Protein AF-A0A1C5MDR6-F1 (afdb_monomer)

pLDDT: mean 86.8, std 11.23, range [27.64, 96.69]

Secondary structure (DSSP, 8-state):
--HHHHHHHHHHSSHHHHHHHHTTPPP----EEEEETTEEEEE-HHHHHHHHHHHHHTTSS-----HHHHHHHHHH-GGGGGGSSS--HHHHHHHHHT-GGGGGG-SS--HHHHHHHHHT----HHHHTT-----GGGGGS-HHHHHHHHHH-GGGGGGS-GGG--HHHHHHHHHHHHHHT----HHHHHHS-GGG--HHHHHHHHHH-GGGGGGS-GGGGGGGS-S-HHHHHHHTTT-TTHHHHHHHHS-TTT--HHHHHHHHHH-GGGGGG--GGG-SHHHHHHHHHS-TT-B-GGGGGS-GGGS-HHHHHHHHHHSB-SS--TT--GGG--HHHHHHHTTSTT----SS---HHHHHHHHHTT-GGGS-GGG--HHHHHHHHHTT-TTGGGGS-GGG--HHHHHHHHHTT--S-GGGS-GGG--HHHHHHHHHTTSS-SGGGS-GGG--HHHHHHHHHH-TTHHHHSPPPGGG--HHHHHHHHHTSPTTSHHHHHHHHH-S---HHHHHHHHHH-GGGGGSTT--HHHHHHHHHHSTTHHHHS-HHHHHHHHHHHHHHHTT-TTS--------

Radius of gyration: 34.39 Å; Cα contacts (8 Å, |Δi|>4): 695; chains: 1; bounding box: 79×56×98 Å

Nearest PDB structures (foldseek):
  4f7r-assembly2_C  TM=1.450E-01  e=1.411E+00  Giardia duodenalis
  7q2y-assembly1_D  TM=1.235E-01  e=1.258E+00  Saccharomyces cerevisiae S288C
  6r7o-assembly1_A  TM=9.542E-02  e=8.237E-01  Homo sapiens

Mean predicted aligned error: 13.27 Å

Sequence (576 aa):
MNIRMAAVISVYGNEKNELLYLLNKKLEVKTFVYEAVSGILQISEMEARNLLNKAISSGNIFMNSSKHRILQLLEKNGAWIEYIDNPDPEEQMAAVRNSRLALAKIKNPNRSAIILHLLNGDYNSSRLGYMQSDEEEFRKLTEEEICQVIKMKPAAMCGVPEELITQNMVYTFLESMLEQREEFLLGGFSNIPEKFRDYMFRLYFASSEAFNLGYFPEGEREQYIPENICEALRLHQYHPGYAYQLYMHLPEAQKTRENSIECIKAHPNCMSNLPKRLRKDDFYLELAEAGEDKQLSWLSHVDIATMSKNTFQFLALHYDIKSLPDKIPTTYFTEEICEKLIGCQNFVLPKMEFSACFWEKIARKGEAAKIPVNKMTAELVATLLRSRRYRVYTMIDEKWMTDEMWEMVIRERLYRKISELPEKYITAGVIEDAITNKIVSEFCEIPRQYRSEKNAELLMQYSPESFQRNAFPKEYQTKKICDNALSVCEYGSNSWYHVLSNCAYREKKDTLYAVENFSQAIELEDLDKEELDISVEKYPMNILRAPKWYVDQKNELVQQTANRMDGFPEISTCNW

Foldseek 3Di:
DDPVLVQLCVVQLDLLQLLCVLQVHDGPFAWDWDQDPVGIDTAGSVRSVVSVVVCVVVCVGSVDNDPVSLLVSLLVALLSCLSDDQDDQSNLLSNQLNPLVSNVSHPDHDLLSLLSSLLPDDLDCVPCVLDQAADVSLVVDDPVSLLLSCLSPVSSLSHHQAVRDDLVSVVSSLVSCVVVVPQDNSSNLVSHDPVNCDPVVLLSQCLSAVLSLVVDDLVPSVVSQDPDLLVSCVVCLVPLCRLLSSLLSDDPVRLDLVSLLSSCLSPLLSLLVRDPVQLALVSLVVSCVSHPQLEPANQQNHPCVRYDLVSVLVSLQRGQYQEHHPPDDPVSDDLNSCLSCVNHPPDDDPPDDDDLVSLLSCLLCLVLVNQDPVNDDLVSLVSNLVNLAAPSVVSPDCVSCDPVNLVSCLVSVNYQALVVRDPVPNDLVSLLVCLQVVSPLAQVSPPPVNRDLVSLVSNLVRRLCNCLVPNDPQVSADPVSLVSNLVPDDQLDPSSVSSQQSHPDDDPVSLQSCLQRPLCSLPRPPDDQNSQVNNCVNPVSCLSNHDPVNVVVVVVVVVVVVVVPVPDDDDDDDDD

Solvent-accessible surface area (backbone atoms only — not comparable to full-atom values): 33655 Å² total; per-residue (Å²): 132,59,70,70,47,50,52,38,42,74,71,53,68,41,71,69,38,40,47,28,51,72,67,75,45,86,62,93,70,59,64,49,79,44,88,47,101,93,45,81,44,79,41,50,33,70,56,38,48,54,43,44,53,48,37,43,76,70,60,75,41,76,77,72,80,48,71,69,50,53,36,56,51,19,45,76,40,12,70,57,51,62,76,46,84,81,64,49,71,66,49,45,33,29,9,22,66,75,25,63,72,19,52,83,50,44,92,77,72,47,64,70,33,47,50,52,34,56,73,68,50,87,59,55,60,90,78,52,72,81,48,78,42,72,38,74,64,55,78,75,52,54,73,70,57,49,42,51,49,21,57,78,35,48,50,49,42,22,30,49,41,67,91,72,66,46,67,66,47,52,51,44,36,58,52,34,32,61,76,67,66,57,80,82,59,64,44,29,63,68,40,55,55,73,94,64,58,43,70,68,50,48,42,49,49,26,66,75,35,33,66,46,44,73,79,42,58,81,93,57,34,68,85,54,52,67,91,51,58,70,59,50,49,62,76,42,67,85,45,83,58,35,39,36,36,41,54,68,71,48,52,79,85,64,60,37,72,68,53,45,45,56,30,28,73,70,20,33,72,30,46,68,70,56,58,75,94,57,62,36,56,72,49,54,50,51,48,52,68,72,36,89,80,42,56,39,66,37,46,38,49,43,65,55,90,49,48,52,60,67,58,53,44,51,48,52,73,77,37,48,56,56,39,64,37,75,86,72,62,71,87,60,62,49,74,70,47,49,61,63,39,61,81,17,80,76,62,69,85,67,98,68,91,77,57,73,70,52,54,53,53,39,21,50,70,24,43,50,87,78,54,56,77,95,72,66,46,70,69,48,53,54,36,22,61,70,37,58,34,70,46,40,67,79,65,47,64,69,94,73,60,46,74,71,50,50,52,46,37,60,76,64,57,26,62,69,47,76,86,75,50,62,73,96,68,71,42,73,69,52,50,52,53,29,23,70,67,51,46,44,47,46,82,81,74,49,57,77,96,71,64,47,55,69,56,47,52,44,32,47,72,55,31,35,68,26,43,67,77,54,60,66,60,69,93,56,59,45,62,70,51,34,53,51,43,46,71,74,33,61,86,88,37,73,67,23,51,57,36,58,70,65,37,90,50,81,57,71,71,57,54,45,51,38,22,61,75,34,86,68,43,65,71,47,82,90,73,54,70,70,43,49,48,43,23,24,71,69,36,62,70,41,56,69,68,42,62,63,76,59,52,54,52,52,52,53,52,50,53,57,54,55,73,70,52,85,82,66,85,86,76,80,82,74,89,125

Structure (mmCIF, N/CA/C/O backbone):
data_AF-A0A1C5MDR6-F1
#
_entry.id   AF-A0A1C5MDR6-F1
#
loop_
_atom_site.group_PDB
_atom_site.id
_atom_site.type_symbol
_atom_site.label_atom_id
_atom_site.label_alt_id
_atom_site.label_comp_id
_atom_site.label_asym_id
_atom_site.label_entity_id
_atom_site.label_seq_id
_atom_site.pdbx_PDB_ins_code
_atom_site.Cartn_x
_atom_site.Cartn_y
_atom_site.Cartn_z
_atom_site.occupancy
_atom_site.B_iso_or_equiv
_atom_site.auth_seq_id
_atom_site.auth_comp_id
_atom_site.auth_asym_id
_atom_site.auth_atom_id
_atom_site.pdbx_PDB_model_num
ATOM 1 N N . MET A 1 1 ? -4.498 -16.882 -53.992 1.00 59.94 1 MET A N 1
ATOM 2 C CA . MET A 1 1 ? -3.392 -17.541 -53.257 1.00 59.94 1 MET A CA 1
ATOM 3 C C . MET A 1 1 ? -3.699 -19.037 -53.161 1.00 59.94 1 MET A C 1
ATOM 5 O O . MET A 1 1 ? -4.836 -19.355 -52.850 1.00 59.94 1 MET A O 1
ATOM 9 N N . ASN A 1 2 ? -2.775 -19.954 -53.487 1.00 84.44 2 ASN A N 1
ATOM 10 C CA . ASN A 1 2 ? -3.018 -21.408 -53.350 1.00 84.44 2 ASN A CA 1
ATOM 11 C C . ASN A 1 2 ? -3.134 -21.780 -51.854 1.00 84.44 2 ASN A C 1
ATOM 13 O O . ASN A 1 2 ? -2.358 -21.262 -51.054 1.00 84.44 2 ASN A O 1
ATOM 17 N N . ILE A 1 3 ? -4.059 -22.673 -51.481 1.00 87.12 3 ILE A N 1
ATOM 18 C CA . ILE A 1 3 ? -4.309 -23.094 -50.090 1.00 87.12 3 ILE A CA 1
ATOM 19 C C . ILE A 1 3 ? -3.056 -23.625 -49.375 1.00 87.12 3 ILE A C 1
ATOM 21 O O . ILE A 1 3 ? -2.856 -23.338 -48.200 1.00 87.12 3 ILE A O 1
ATOM 25 N N . ARG A 1 4 ? -2.147 -24.302 -50.092 1.00 90.56 4 ARG A N 1
ATOM 26 C CA . ARG A 1 4 ? -0.864 -24.771 -49.532 1.00 90.56 4 ARG A CA 1
ATOM 27 C C . ARG A 1 4 ? 0.085 -23.606 -49.236 1.00 90.56 4 ARG A C 1
ATOM 29 O O . ARG A 1 4 ? 0.787 -23.618 -48.233 1.00 90.56 4 ARG A O 1
ATOM 36 N N . MET A 1 5 ? 0.066 -22.564 -50.073 1.00 88.25 5 MET A N 1
ATOM 37 C CA . MET A 1 5 ? 0.832 -21.334 -49.832 1.00 88.25 5 MET A CA 1
ATOM 38 C C . MET A 1 5 ? 0.258 -20.543 -48.651 1.00 88.25 5 MET A C 1
ATOM 40 O O . MET A 1 5 ? 1.024 -20.012 -47.858 1.00 88.25 5 MET A O 1
ATOM 44 N N . ALA A 1 6 ? -1.070 -20.516 -48.490 1.00 87.62 6 ALA A N 1
ATOM 45 C CA . ALA A 1 6 ? -1.724 -19.934 -47.315 1.00 87.62 6 ALA A CA 1
ATOM 46 C C . ALA A 1 6 ? -1.368 -20.673 -46.022 1.00 87.62 6 ALA A C 1
ATOM 48 O O . ALA A 1 6 ? -1.005 -20.024 -45.046 1.00 87.62 6 ALA A O 1
ATOM 49 N N . ALA A 1 7 ? -1.367 -22.009 -46.047 1.00 89.56 7 ALA A N 1
ATOM 50 C CA . ALA A 1 7 ? -0.911 -22.825 -44.926 1.00 89.56 7 ALA A CA 1
ATOM 51 C C . ALA A 1 7 ? 0.540 -22.486 -44.535 1.00 89.56 7 ALA A C 1
ATOM 53 O O . ALA A 1 7 ? 0.813 -22.173 -43.378 1.00 89.56 7 ALA A O 1
ATOM 54 N N . VAL A 1 8 ? 1.462 -22.450 -45.504 1.00 91.88 8 VAL A N 1
ATOM 55 C CA . VAL A 1 8 ? 2.876 -22.110 -45.258 1.00 91.88 8 VAL A CA 1
ATOM 56 C C . VAL A 1 8 ? 3.048 -20.692 -44.714 1.00 91.88 8 VAL A C 1
ATOM 58 O O . VAL A 1 8 ? 3.799 -20.511 -43.761 1.00 91.88 8 VAL A O 1
ATOM 61 N N . ILE A 1 9 ? 2.343 -19.698 -45.264 1.00 90.75 9 ILE A N 1
ATOM 62 C CA . ILE A 1 9 ? 2.384 -18.319 -44.751 1.00 90.75 9 ILE A CA 1
ATOM 63 C C . ILE A 1 9 ? 1.851 -18.258 -43.317 1.00 90.75 9 ILE A C 1
ATOM 65 O O . ILE A 1 9 ? 2.472 -17.624 -42.475 1.00 90.75 9 ILE A O 1
ATOM 69 N N . SER A 1 10 ? 0.753 -18.950 -43.007 1.00 89.69 10 SER A N 1
ATOM 70 C CA . SER A 1 10 ? 0.177 -18.925 -41.656 1.00 89.69 10 SER A CA 1
ATOM 71 C C . SER A 1 10 ? 1.093 -19.534 -40.589 1.00 89.69 10 SER A C 1
ATOM 73 O O . SER A 1 10 ? 1.084 -19.088 -39.448 1.00 89.69 10 SER A O 1
ATOM 75 N N . VAL A 1 11 ? 1.908 -20.527 -40.960 1.00 89.75 11 VAL A N 1
ATOM 76 C CA . VAL A 1 11 ? 2.819 -21.208 -40.029 1.00 89.75 11 VAL A CA 1
ATOM 77 C C . VAL A 1 11 ? 4.175 -20.503 -39.952 1.00 89.75 11 VAL A C 1
ATOM 79 O O . VAL A 1 11 ? 4.719 -20.310 -38.865 1.00 89.75 11 VAL A O 1
ATOM 82 N N . TYR A 1 12 ? 4.732 -20.102 -41.097 1.00 92.81 12 TYR A N 1
ATOM 83 C CA . TYR A 1 12 ? 6.113 -19.621 -41.198 1.00 92.81 12 TYR A CA 1
ATOM 84 C C . TYR A 1 12 ? 6.261 -18.135 -41.524 1.00 92.81 12 TYR A C 1
ATOM 86 O O . TYR A 1 12 ? 7.368 -17.622 -41.386 1.00 92.81 12 TYR A O 1
ATOM 94 N N . GLY A 1 13 ? 5.192 -17.430 -41.895 1.00 87.81 13 GLY A N 1
ATOM 95 C CA . GLY A 1 13 ? 5.155 -15.970 -42.063 1.00 87.81 13 GLY A CA 1
ATOM 96 C C . GLY A 1 13 ? 5.056 -15.226 -40.730 1.00 87.81 13 GLY A C 1
ATOM 97 O O . GLY A 1 13 ? 4.268 -14.297 -40.597 1.00 87.81 13 GLY A O 1
ATOM 98 N N . ASN A 1 14 ? 5.808 -15.682 -39.730 1.00 91.44 14 ASN A N 1
ATOM 99 C CA . ASN A 1 14 ? 5.832 -15.128 -38.382 1.00 91.44 14 ASN A CA 1
ATOM 100 C C . ASN A 1 14 ? 7.040 -14.199 -38.177 1.00 91.44 14 ASN A C 1
ATOM 102 O O . ASN A 1 14 ? 7.999 -14.218 -38.948 1.00 91.44 14 ASN A O 1
ATOM 106 N N . GLU A 1 15 ? 6.999 -13.423 -37.098 1.00 92.12 15 GLU A N 1
ATOM 107 C CA . GLU A 1 15 ? 7.993 -12.398 -36.751 1.00 92.12 15 GLU A CA 1
ATOM 108 C C . GLU A 1 15 ? 9.415 -12.951 -36.545 1.00 92.12 15 GLU A C 1
ATOM 110 O O . GLU A 1 15 ? 10.393 -12.286 -36.880 1.00 92.12 15 GLU A O 1
ATOM 115 N N . LYS A 1 16 ? 9.556 -14.198 -36.074 1.00 91.50 16 LYS A N 1
ATOM 116 C CA . LYS A 1 16 ? 10.872 -14.835 -35.915 1.00 91.50 16 LYS A CA 1
ATOM 117 C C . LYS A 1 16 ? 11.519 -15.125 -37.270 1.00 91.50 16 LYS A C 1
ATOM 119 O O . LYS A 1 16 ? 12.687 -14.812 -37.483 1.00 91.50 16 LYS A O 1
ATOM 124 N N . ASN A 1 17 ? 10.771 -15.725 -38.197 1.00 92.62 17 ASN A N 1
ATOM 125 C CA . ASN A 1 17 ? 11.265 -15.957 -39.555 1.00 92.62 17 ASN A CA 1
ATOM 126 C C . ASN A 1 17 ? 11.426 -14.649 -40.338 1.00 92.62 17 ASN A C 1
ATOM 128 O O . ASN A 1 17 ? 12.314 -14.579 -41.182 1.00 92.62 17 ASN A O 1
ATOM 132 N N . GLU A 1 18 ? 10.626 -13.620 -40.040 1.00 93.31 18 GLU A N 1
ATOM 133 C CA . GLU A 1 18 ? 10.839 -12.270 -40.568 1.00 93.31 18 GLU A CA 1
ATOM 134 C C . GLU A 1 18 ? 12.213 -11.747 -40.148 1.00 93.31 18 GLU A C 1
ATOM 136 O O . GLU A 1 18 ? 12.999 -11.359 -41.005 1.00 93.31 18 GLU A O 1
ATOM 141 N N . LEU A 1 19 ? 12.557 -11.828 -38.859 1.00 92.38 19 LEU A N 1
ATOM 142 C CA . LEU A 1 19 ? 13.877 -11.424 -38.380 1.00 92.38 19 LEU A CA 1
ATOM 143 C C . LEU A 1 19 ? 15.002 -12.223 -39.055 1.00 92.38 19 LEU A C 1
ATOM 145 O O . LEU A 1 19 ? 15.956 -11.636 -39.556 1.00 92.38 19 LEU A O 1
ATOM 149 N N . LEU A 1 20 ? 14.894 -13.556 -39.110 1.00 92.38 20 LEU A N 1
ATOM 150 C CA . LEU A 1 20 ? 15.908 -14.396 -39.762 1.00 92.38 20 LEU A CA 1
ATOM 151 C C . LEU A 1 20 ? 16.080 -14.036 -41.241 1.00 92.38 20 LEU A C 1
ATOM 153 O O . LEU A 1 20 ? 17.205 -14.025 -41.736 1.00 92.38 20 LEU A O 1
ATOM 157 N N . TYR A 1 21 ? 14.985 -13.718 -41.932 1.00 92.12 21 TYR A N 1
ATOM 158 C CA . TYR A 1 21 ? 15.024 -13.235 -43.305 1.00 92.12 21 TYR A CA 1
ATOM 159 C C . TYR A 1 21 ? 15.780 -11.903 -43.415 1.00 92.12 21 TYR A C 1
ATOM 161 O O . TYR A 1 21 ? 16.687 -11.795 -44.237 1.00 92.12 21 TYR A O 1
ATOM 169 N N . LEU A 1 22 ? 15.469 -10.927 -42.554 1.00 91.12 22 LEU A N 1
ATOM 170 C CA . LEU A 1 22 ? 16.134 -9.616 -42.526 1.00 91.12 22 LEU A CA 1
ATOM 171 C C . LEU A 1 22 ? 17.638 -9.712 -42.258 1.00 91.12 22 LEU A C 1
ATOM 173 O O . LEU A 1 22 ? 18.417 -8.937 -42.805 1.00 91.12 22 LEU A O 1
ATOM 177 N N . LEU A 1 23 ? 18.049 -10.696 -41.461 1.00 90.38 23 LEU A N 1
ATOM 178 C CA . LEU A 1 23 ? 19.449 -10.960 -41.130 1.00 90.38 23 LEU A CA 1
ATOM 179 C C . LEU A 1 23 ? 20.164 -11.845 -42.168 1.00 90.38 23 LEU A C 1
ATOM 181 O O . LEU A 1 23 ? 21.306 -12.246 -41.945 1.00 90.38 23 LEU A O 1
ATOM 185 N N . ASN A 1 24 ? 19.508 -12.191 -43.285 1.00 90.12 24 ASN A N 1
ATOM 186 C CA . ASN A 1 24 ? 20.003 -13.145 -44.285 1.00 90.12 24 ASN A CA 1
ATOM 187 C C . ASN A 1 24 ? 20.418 -14.507 -43.678 1.00 90.12 24 ASN A C 1
ATOM 189 O O . ASN A 1 24 ? 21.375 -15.149 -44.120 1.00 90.12 24 ASN A O 1
ATOM 193 N N . LYS A 1 25 ? 19.694 -14.968 -42.651 1.00 90.44 25 LYS A N 1
ATOM 194 C CA . LYS A 1 25 ? 19.901 -16.253 -41.967 1.00 90.44 25 LYS A CA 1
ATOM 195 C C . LYS A 1 25 ? 18.948 -17.327 -42.503 1.00 90.44 25 LYS A C 1
ATOM 197 O O . LYS A 1 25 ? 17.945 -17.065 -43.167 1.00 90.44 25 LYS A O 1
ATOM 202 N N . LYS A 1 26 ? 19.255 -18.592 -42.200 1.00 90.00 26 LYS A N 1
ATOM 203 C CA . LYS A 1 26 ? 18.421 -19.733 -42.603 1.00 90.00 26 LYS A CA 1
ATOM 204 C C . LYS A 1 26 ? 17.087 -19.720 -41.849 1.00 90.00 26 LYS A C 1
ATOM 206 O O . LYS A 1 26 ? 17.074 -19.834 -40.630 1.00 90.00 26 LYS A O 1
ATOM 211 N N . LEU A 1 27 ? 15.979 -19.696 -42.591 1.00 91.62 27 LEU A N 1
ATOM 212 C CA . LEU A 1 27 ? 14.624 -19.763 -42.030 1.00 91.62 27 LEU A CA 1
ATOM 213 C C . LEU A 1 27 ? 14.344 -21.117 -41.357 1.00 91.62 27 LEU A C 1
ATOM 215 O O . LEU A 1 27 ? 14.687 -22.187 -41.895 1.00 91.62 27 LEU A O 1
ATOM 219 N N . GLU A 1 28 ? 13.665 -21.070 -40.212 1.00 89.12 28 GLU A N 1
ATOM 220 C CA . GLU A 1 28 ? 13.271 -22.233 -39.415 1.00 89.12 28 GLU A CA 1
ATOM 221 C C . GLU A 1 28 ? 12.017 -22.891 -40.002 1.00 89.12 28 GLU A C 1
ATOM 223 O O . GLU A 1 28 ? 10.893 -22.704 -39.541 1.00 89.12 28 GLU A O 1
ATOM 228 N N . VAL A 1 29 ? 12.225 -23.677 -41.056 1.00 91.81 29 VAL A N 1
ATOM 229 C CA . VAL A 1 29 ? 11.175 -24.425 -41.762 1.00 91.81 29 VAL A CA 1
ATOM 230 C C . VAL A 1 29 ? 11.363 -25.922 -41.528 1.00 91.81 29 VAL A C 1
ATOM 232 O O . VAL A 1 29 ? 12.492 -26.410 -41.602 1.00 91.81 29 VAL A O 1
ATOM 235 N N . LYS A 1 30 ? 10.270 -26.645 -41.259 1.00 93.75 30 LYS A N 1
ATOM 236 C CA . LYS A 1 30 ? 10.223 -28.104 -41.059 1.00 93.75 30 LYS A CA 1
ATOM 237 C C . LYS A 1 30 ? 9.001 -28.696 -41.776 1.00 93.75 30 LYS A C 1
ATOM 239 O O . LYS A 1 30 ? 8.149 -27.969 -42.277 1.00 93.75 30 LYS A O 1
ATOM 244 N N . THR A 1 31 ? 8.918 -30.022 -41.845 1.00 94.19 31 THR A N 1
ATOM 245 C CA . THR A 1 31 ? 7.689 -30.713 -42.272 1.00 94.19 31 THR A CA 1
ATOM 246 C C . THR A 1 31 ? 6.580 -30.460 -41.254 1.00 94.19 31 THR A C 1
ATOM 248 O O . THR A 1 31 ? 6.829 -30.546 -40.051 1.00 94.19 31 THR A O 1
ATOM 251 N N . PHE A 1 32 ? 5.362 -30.185 -41.721 1.00 93.75 32 PHE A N 1
ATOM 252 C CA . PHE A 1 32 ? 4.208 -29.971 -40.849 1.00 93.75 32 PHE A CA 1
ATOM 253 C C . PHE A 1 32 ? 2.909 -30.498 -41.465 1.00 93.75 32 PHE A C 1
ATOM 255 O O . PHE A 1 32 ? 2.810 -30.745 -42.672 1.00 93.75 32 PHE A O 1
ATOM 262 N N . VAL A 1 33 ? 1.917 -30.681 -40.597 1.00 92.69 33 VAL A N 1
ATOM 263 C CA . VAL A 1 33 ? 0.544 -31.037 -40.955 1.00 92.69 33 VAL A CA 1
ATOM 264 C C . VAL A 1 33 ? -0.339 -29.826 -40.678 1.00 92.69 33 VAL A C 1
ATOM 266 O O . VAL A 1 33 ? -0.190 -29.183 -39.641 1.00 92.69 33 VAL A O 1
ATOM 269 N N . TYR A 1 34 ? -1.224 -29.499 -41.615 1.00 89.38 34 TYR A N 1
ATOM 270 C CA . TYR A 1 34 ? -2.108 -28.342 -41.537 1.00 89.38 34 TYR A CA 1
ATOM 271 C C . TYR A 1 34 ? -3.555 -28.756 -41.779 1.00 89.38 34 TYR A C 1
ATOM 273 O O . TYR A 1 34 ? -3.879 -29.324 -42.824 1.00 89.38 34 TYR A O 1
ATOM 281 N N . GLU A 1 35 ? -4.426 -28.455 -40.824 1.00 88.75 35 GLU A N 1
ATOM 282 C CA . GLU A 1 35 ? -5.858 -28.713 -40.937 1.00 88.75 35 GLU A CA 1
ATOM 283 C C . GLU A 1 35 ? -6.531 -27.549 -41.667 1.00 88.75 35 GLU A C 1
ATOM 285 O O . GLU A 1 35 ? -6.703 -26.461 -41.122 1.00 88.75 35 GLU A O 1
ATOM 290 N N . ALA A 1 36 ? -6.891 -27.764 -42.932 1.00 80.94 36 ALA A N 1
ATOM 291 C CA . ALA A 1 36 ? -7.644 -26.799 -43.717 1.00 80.94 36 ALA A CA 1
ATOM 292 C C . ALA A 1 36 ? -9.127 -27.187 -43.777 1.00 80.94 36 ALA A C 1
ATOM 294 O O . ALA A 1 36 ? -9.494 -28.353 -43.657 1.00 80.94 36 ALA A O 1
ATOM 295 N N . VAL A 1 37 ? -9.985 -26.215 -44.100 1.00 79.62 37 VAL A N 1
ATOM 296 C CA . VAL A 1 37 ? -11.436 -26.426 -44.297 1.00 79.62 37 VAL A CA 1
ATOM 297 C C . VAL A 1 37 ? -11.742 -27.486 -45.374 1.00 79.62 37 VAL A C 1
ATOM 299 O O . VAL A 1 37 ? -12.799 -28.104 -45.361 1.00 79.62 37 VAL A O 1
ATOM 302 N N . SER A 1 38 ? -10.808 -27.721 -46.302 1.00 77.75 38 SER A N 1
ATOM 303 C CA . SER A 1 38 ? -10.929 -28.711 -47.385 1.00 77.75 38 SER A CA 1
ATOM 304 C C . SER A 1 38 ? -10.278 -30.071 -47.084 1.00 77.75 38 SER A C 1
ATOM 306 O O . SER A 1 38 ? -10.307 -30.950 -47.943 1.00 77.75 38 SER A O 1
ATOM 308 N N . GLY A 1 39 ? -9.697 -30.257 -45.893 1.00 87.38 39 GLY A N 1
ATOM 309 C CA . GLY A 1 39 ? -9.024 -31.488 -45.471 1.00 87.38 39 GLY A CA 1
ATOM 310 C C . GLY A 1 39 ? -7.628 -31.260 -44.878 1.00 87.38 39 GLY A C 1
ATOM 311 O O . GLY A 1 39 ? -7.153 -30.132 -44.746 1.00 87.38 39 GLY A O 1
ATOM 312 N N . ILE A 1 40 ? -6.957 -32.359 -44.523 1.00 89.88 40 ILE A N 1
ATOM 313 C CA . ILE A 1 40 ? -5.614 -32.343 -43.927 1.00 89.88 40 ILE A CA 1
ATOM 314 C C . ILE A 1 40 ? -4.552 -32.236 -45.030 1.00 89.88 40 ILE A C 1
ATOM 316 O O . ILE A 1 40 ? -4.496 -33.059 -45.944 1.00 89.88 40 ILE A O 1
ATOM 320 N N . LEU A 1 41 ? -3.678 -31.234 -44.926 1.00 89.12 41 LEU A N 1
ATOM 321 C CA . LEU A 1 41 ? -2.533 -31.034 -45.809 1.00 89.12 41 LEU A CA 1
ATOM 322 C C . LEU A 1 41 ? -1.248 -31.470 -45.104 1.00 89.12 41 LEU A C 1
ATOM 324 O O . LEU A 1 41 ? -0.867 -30.896 -44.087 1.00 89.12 41 LEU A O 1
ATOM 328 N N . GLN A 1 42 ? -0.538 -32.440 -45.677 1.00 93.81 42 GLN A N 1
ATOM 329 C CA . GLN A 1 42 ? 0.828 -32.771 -45.274 1.00 93.81 42 GLN A CA 1
ATOM 330 C C . GLN A 1 42 ? 1.811 -32.060 -46.208 1.00 93.81 42 GLN A C 1
ATOM 332 O O . GLN A 1 42 ? 1.793 -32.294 -47.420 1.00 93.81 42 GLN A O 1
ATOM 337 N N . ILE A 1 43 ? 2.646 -31.179 -45.651 1.00 93.06 43 ILE A N 1
ATOM 338 C CA . ILE A 1 43 ? 3.601 -30.360 -46.406 1.00 93.06 43 ILE A CA 1
ATOM 339 C C . ILE A 1 43 ? 5.015 -30.704 -45.937 1.00 93.06 43 ILE A C 1
ATOM 341 O O . ILE A 1 43 ? 5.371 -30.505 -44.774 1.00 93.06 43 ILE A O 1
ATOM 345 N N . SER A 1 44 ? 5.825 -31.241 -46.854 1.00 96.00 44 SER A N 1
ATOM 346 C CA . SER A 1 44 ? 7.234 -31.561 -46.583 1.00 96.00 44 SER A CA 1
ATOM 347 C C . SER A 1 44 ? 8.067 -30.297 -46.354 1.00 96.00 44 SER A C 1
ATOM 349 O O . SER A 1 44 ? 7.745 -29.240 -46.892 1.00 96.00 44 SER A O 1
ATOM 351 N N . GLU A 1 45 ? 9.179 -30.399 -45.621 1.00 94.75 45 GLU A N 1
ATOM 352 C CA . GLU A 1 45 ? 10.100 -29.271 -45.417 1.00 94.75 45 GLU A CA 1
ATOM 353 C C . GLU A 1 45 ? 10.536 -28.615 -46.741 1.00 94.75 45 GLU A C 1
ATOM 355 O O . GLU A 1 45 ? 10.524 -27.392 -46.858 1.00 94.75 45 GLU A O 1
ATOM 360 N N . MET A 1 46 ? 10.889 -29.415 -47.753 1.00 94.75 46 MET A N 1
ATOM 361 C CA . MET A 1 46 ? 11.304 -28.910 -49.066 1.00 94.75 46 MET A CA 1
ATOM 362 C C . MET A 1 46 ? 10.177 -28.132 -49.756 1.00 94.75 46 MET A C 1
ATOM 364 O O . MET A 1 46 ? 10.404 -27.049 -50.296 1.00 94.75 46 MET A O 1
ATOM 368 N N . GLU A 1 47 ? 8.952 -28.657 -49.705 1.00 94.62 47 GLU A N 1
ATOM 369 C CA . GLU A 1 47 ? 7.775 -27.981 -50.248 1.00 94.62 47 GLU A CA 1
ATOM 370 C C . GLU A 1 47 ? 7.484 -26.674 -49.493 1.00 94.62 47 GLU A C 1
ATOM 372 O O . GLU A 1 47 ? 7.283 -25.634 -50.121 1.00 94.62 47 GLU A O 1
ATOM 377 N N . ALA A 1 48 ? 7.534 -26.701 -48.158 1.00 93.81 48 ALA A N 1
ATOM 378 C CA . ALA A 1 48 ? 7.333 -25.531 -47.312 1.00 93.81 48 ALA A CA 1
ATOM 379 C C . ALA A 1 48 ? 8.373 -24.438 -47.598 1.00 93.81 48 ALA A C 1
ATOM 381 O O . ALA A 1 48 ? 8.003 -23.277 -47.755 1.00 93.81 48 ALA A O 1
ATOM 382 N N . ARG A 1 49 ? 9.656 -24.798 -47.745 1.00 93.75 49 ARG A N 1
ATOM 383 C CA . ARG A 1 49 ? 10.730 -23.855 -48.104 1.00 93.75 49 ARG A CA 1
ATOM 384 C C . ARG A 1 49 ? 10.487 -23.215 -49.468 1.00 93.75 49 ARG A C 1
ATOM 386 O O . ARG A 1 49 ? 10.583 -21.997 -49.589 1.00 93.75 49 ARG A O 1
ATOM 393 N N . ASN A 1 50 ? 10.125 -24.009 -50.475 1.00 93.81 50 ASN A N 1
ATOM 394 C CA . ASN A 1 50 ? 9.846 -23.498 -51.819 1.00 93.81 50 ASN A CA 1
ATOM 395 C C . ASN A 1 50 ? 8.656 -22.530 -51.827 1.00 93.81 50 ASN A C 1
ATOM 397 O O . ASN A 1 50 ? 8.724 -21.467 -52.443 1.00 93.81 50 ASN A O 1
ATOM 401 N N . LEU A 1 51 ? 7.573 -22.877 -51.126 1.00 93.75 51 LEU A N 1
ATOM 402 C CA . LEU A 1 51 ? 6.385 -22.030 -51.017 1.00 93.75 51 LEU A CA 1
ATOM 403 C C . LEU A 1 51 ? 6.653 -20.754 -50.211 1.00 93.75 51 LEU A C 1
ATOM 405 O O . LEU A 1 51 ? 6.167 -19.693 -50.600 1.00 93.75 51 LEU A O 1
ATOM 409 N N . LEU A 1 52 ? 7.447 -20.835 -49.140 1.00 92.56 52 LEU A N 1
ATOM 410 C CA . LEU A 1 52 ? 7.825 -19.681 -48.327 1.00 92.56 52 LEU A CA 1
ATOM 411 C C . LEU A 1 52 ? 8.705 -18.714 -49.124 1.00 92.56 52 LEU A C 1
ATOM 413 O O . LEU A 1 52 ? 8.383 -17.535 -49.210 1.00 92.56 52 LEU A O 1
ATOM 417 N N . ASN A 1 53 ? 9.741 -19.216 -49.802 1.00 91.19 53 ASN A N 1
ATOM 418 C CA . ASN A 1 53 ? 10.589 -18.402 -50.678 1.00 91.19 53 ASN A CA 1
ATOM 419 C C . ASN A 1 53 ? 9.777 -17.750 -51.802 1.00 91.19 53 ASN A C 1
ATOM 421 O O . ASN A 1 53 ? 9.982 -16.579 -52.116 1.00 91.19 53 ASN A O 1
ATOM 425 N N . LYS A 1 54 ? 8.810 -18.481 -52.375 1.00 92.69 54 LYS A N 1
ATOM 426 C CA . LYS A 1 54 ? 7.893 -17.917 -53.365 1.00 92.69 54 LYS A CA 1
ATOM 427 C C . LYS A 1 54 ? 7.074 -16.773 -52.768 1.00 92.69 54 LYS A C 1
ATOM 429 O O . LYS A 1 54 ? 7.020 -15.716 -53.385 1.00 92.69 54 LYS A O 1
ATOM 434 N N . ALA A 1 55 ? 6.499 -16.959 -51.579 1.00 90.38 55 ALA A N 1
ATOM 435 C CA . ALA A 1 55 ? 5.727 -15.930 -50.884 1.00 90.38 55 ALA A CA 1
ATOM 436 C C . ALA A 1 55 ? 6.554 -14.669 -50.582 1.00 90.38 55 ALA A C 1
ATOM 438 O O . ALA A 1 55 ? 6.056 -13.564 -50.789 1.00 90.38 55 ALA A O 1
ATOM 439 N N . ILE A 1 56 ? 7.809 -14.838 -50.159 1.00 90.56 56 ILE A N 1
ATOM 440 C CA . ILE A 1 56 ? 8.765 -13.742 -49.949 1.00 90.56 56 ILE A CA 1
ATOM 441 C C . ILE A 1 56 ? 9.037 -13.019 -51.275 1.00 90.56 56 ILE A C 1
ATOM 443 O O . ILE A 1 56 ? 8.825 -11.816 -51.377 1.00 90.56 56 ILE A O 1
ATOM 447 N N . SER A 1 57 ? 9.430 -13.753 -52.324 1.00 89.44 57 SER A N 1
ATOM 448 C CA . SER A 1 57 ? 9.789 -13.172 -53.630 1.00 89.44 57 SER A CA 1
ATOM 449 C C . SER A 1 57 ? 8.632 -12.457 -54.333 1.00 89.44 57 SER A C 1
ATOM 451 O O . SER A 1 57 ? 8.853 -11.508 -55.078 1.00 89.44 57 SER A O 1
ATOM 453 N N . SER A 1 58 ? 7.391 -12.891 -54.093 1.00 88.94 58 SER A N 1
ATOM 454 C CA . SER A 1 58 ? 6.194 -12.233 -54.617 1.00 88.94 58 SER A CA 1
ATOM 455 C C . SER A 1 58 ? 5.747 -11.032 -53.781 1.00 88.94 58 SER A C 1
ATOM 457 O O . SER A 1 58 ? 4.713 -10.451 -54.093 1.00 88.94 58 SER A O 1
ATOM 459 N N . GLY A 1 59 ? 6.457 -10.707 -52.696 1.00 83.62 59 GLY A N 1
ATOM 460 C CA . GLY A 1 59 ? 6.091 -9.631 -51.782 1.00 83.62 59 GLY A CA 1
ATOM 461 C C . GLY A 1 59 ? 4.794 -9.898 -51.022 1.00 83.62 59 GLY A C 1
ATOM 462 O O . GLY A 1 59 ? 4.052 -8.964 -50.776 1.00 83.62 59 GLY A O 1
ATOM 463 N N . ASN A 1 60 ? 4.479 -11.153 -50.675 1.00 83.75 60 ASN A N 1
ATOM 464 C CA . ASN A 1 60 ? 3.308 -11.466 -49.838 1.00 83.75 60 ASN A CA 1
ATOM 465 C C . ASN A 1 60 ? 3.619 -11.358 -48.335 1.00 83.75 60 ASN A C 1
ATOM 467 O O . ASN A 1 60 ? 2.704 -11.170 -47.539 1.00 83.75 60 ASN A O 1
ATOM 471 N N . ILE A 1 61 ? 4.888 -11.516 -47.946 1.00 84.88 61 ILE A N 1
ATOM 472 C CA . ILE A 1 61 ? 5.378 -11.476 -46.560 1.00 84.88 61 ILE A CA 1
ATOM 473 C C . ILE A 1 61 ? 6.771 -10.835 -46.513 1.00 84.88 61 ILE A C 1
ATOM 475 O O . ILE A 1 61 ? 7.453 -10.785 -47.534 1.00 84.88 61 ILE A O 1
ATOM 479 N N . PHE A 1 62 ? 7.187 -10.375 -45.327 1.00 87.25 62 PHE A N 1
ATOM 480 C CA . PHE A 1 62 ? 8.515 -9.794 -45.053 1.00 87.25 62 PHE A CA 1
ATOM 481 C C . PHE A 1 62 ? 8.870 -8.603 -45.960 1.00 87.25 62 PHE A C 1
ATOM 483 O O . PHE A 1 62 ? 9.978 -8.491 -46.478 1.00 87.25 62 PHE A O 1
ATOM 490 N N . MET A 1 63 ? 7.899 -7.711 -46.176 1.00 82.12 63 MET A N 1
ATOM 491 C CA . MET A 1 63 ? 8.036 -6.603 -47.129 1.00 82.12 63 MET A CA 1
ATOM 492 C C . MET A 1 63 ? 8.924 -5.456 -46.625 1.00 82.12 63 MET A C 1
ATOM 494 O O . MET A 1 63 ? 9.430 -4.681 -47.430 1.00 82.12 63 MET A O 1
ATOM 498 N N . ASN A 1 64 ? 9.097 -5.314 -45.308 1.00 78.19 64 ASN A N 1
ATOM 499 C CA . ASN A 1 64 ? 9.847 -4.210 -44.715 1.00 78.19 64 ASN A CA 1
ATOM 500 C C . ASN A 1 64 ? 11.273 -4.651 -44.376 1.00 78.19 64 ASN A C 1
ATOM 502 O O . ASN A 1 64 ? 11.491 -5.270 -43.339 1.00 78.19 64 ASN A O 1
ATOM 506 N N . SER A 1 65 ? 12.236 -4.288 -45.225 1.00 76.88 65 SER A N 1
ATOM 507 C CA . SER A 1 65 ? 13.652 -4.634 -45.058 1.00 76.88 65 SER A CA 1
ATOM 508 C C . SER A 1 65 ? 14.477 -3.621 -44.252 1.00 76.88 65 SER A C 1
ATOM 510 O O . SER A 1 65 ? 15.701 -3.596 -44.368 1.00 76.88 65 SER A O 1
ATOM 512 N N . SER A 1 66 ? 13.838 -2.728 -43.491 1.00 84.06 66 SER A N 1
ATOM 513 C CA . SER A 1 66 ? 14.550 -1.668 -42.768 1.00 84.06 66 SER A CA 1
ATOM 514 C C . SER A 1 66 ? 15.193 -2.167 -41.471 1.00 84.06 66 SER A C 1
ATOM 516 O O . SER A 1 66 ? 14.635 -3.012 -40.767 1.00 84.06 66 SER A O 1
ATOM 518 N N . LYS A 1 67 ? 16.316 -1.546 -41.084 1.00 83.81 67 LYS A N 1
ATOM 519 C CA . LYS A 1 67 ? 16.896 -1.683 -39.735 1.00 83.81 67 LYS A CA 1
ATOM 520 C C . LYS A 1 67 ? 15.861 -1.370 -38.648 1.00 83.81 67 LYS A C 1
ATOM 522 O O . LYS A 1 67 ? 15.771 -2.058 -37.637 1.00 83.81 67 LYS A O 1
ATOM 527 N N . HIS A 1 68 ? 14.992 -0.391 -38.900 1.00 84.50 68 HIS A N 1
ATOM 528 C CA . HIS A 1 68 ? 13.907 -0.052 -37.987 1.00 84.50 68 HIS A CA 1
ATOM 529 C C . HIS A 1 68 ? 12.982 -1.252 -37.701 1.00 84.50 68 HIS A C 1
ATOM 531 O O . HIS A 1 68 ? 12.554 -1.420 -36.557 1.00 84.50 68 HIS A O 1
ATOM 537 N N . ARG A 1 69 ? 12.698 -2.119 -38.685 1.00 89.81 69 ARG A N 1
ATOM 538 C CA . ARG A 1 69 ? 11.890 -3.330 -38.466 1.00 89.81 69 ARG A CA 1
ATOM 539 C C . ARG A 1 69 ? 12.590 -4.330 -37.543 1.00 89.81 69 ARG A C 1
ATOM 541 O O . ARG A 1 69 ? 11.923 -4.895 -36.683 1.00 89.81 69 ARG A O 1
ATOM 548 N N . ILE A 1 70 ? 13.910 -4.486 -37.659 1.00 89.62 70 ILE A N 1
ATOM 549 C CA . ILE A 1 70 ? 14.717 -5.334 -36.762 1.00 89.62 70 ILE A CA 1
ATOM 550 C C . ILE A 1 70 ? 14.545 -4.881 -35.307 1.00 89.62 70 ILE A C 1
ATOM 552 O O . ILE A 1 70 ? 14.173 -5.684 -34.456 1.00 89.62 70 ILE A O 1
ATOM 556 N N . LEU A 1 71 ? 14.700 -3.584 -35.036 1.00 90.00 71 LEU A N 1
ATOM 557 C CA . LEU A 1 71 ? 14.524 -3.018 -33.694 1.00 90.00 71 LEU A CA 1
ATOM 558 C C . LEU A 1 71 ? 13.114 -3.272 -33.119 1.00 90.00 71 LEU A C 1
ATOM 560 O O . LEU A 1 71 ? 12.990 -3.635 -31.956 1.00 90.00 71 LEU A O 1
ATOM 564 N N . GLN A 1 72 ? 12.050 -3.148 -33.930 1.00 87.81 72 GLN A N 1
ATOM 565 C CA . GLN A 1 72 ? 10.677 -3.457 -33.477 1.00 87.81 72 GLN A CA 1
ATOM 566 C C . GLN A 1 72 ? 10.513 -4.931 -33.081 1.00 87.81 72 GLN A C 1
ATOM 568 O O . GLN A 1 72 ? 9.801 -5.252 -32.131 1.00 87.81 72 GLN A O 1
ATOM 573 N N . LEU A 1 73 ? 11.140 -5.839 -33.835 1.00 89.88 73 LEU A N 1
ATOM 574 C CA . LEU A 1 73 ? 11.100 -7.273 -33.550 1.00 89.88 73 LEU A CA 1
ATOM 575 C C . LEU A 1 73 ? 11.852 -7.589 -32.247 1.00 89.88 73 LEU A C 1
ATOM 577 O O . LEU A 1 73 ? 11.378 -8.405 -31.457 1.00 89.88 73 LEU A O 1
ATOM 581 N N . LEU A 1 74 ? 12.970 -6.903 -31.985 1.00 92.00 74 LEU A N 1
ATOM 582 C CA . LEU A 1 74 ? 13.725 -7.024 -30.733 1.00 92.00 74 LEU A CA 1
ATOM 583 C C . LEU A 1 74 ? 12.967 -6.466 -29.521 1.00 92.00 74 LEU A C 1
ATOM 585 O O . LEU A 1 74 ? 12.980 -7.098 -28.474 1.00 92.00 74 LEU A O 1
ATOM 589 N N . GLU A 1 75 ? 12.253 -5.347 -29.645 1.00 87.69 75 GLU A N 1
ATOM 590 C CA . GLU A 1 75 ? 11.446 -4.806 -28.535 1.00 87.69 75 GLU A CA 1
ATOM 591 C C . GLU A 1 75 ? 10.296 -5.734 -28.127 1.00 87.69 75 GLU A C 1
ATOM 593 O O . GLU A 1 75 ? 9.920 -5.777 -26.952 1.00 87.69 75 GLU A O 1
ATOM 598 N N . LYS A 1 76 ? 9.744 -6.485 -29.090 1.00 87.62 76 LYS A N 1
ATOM 599 C CA . LYS A 1 76 ? 8.732 -7.519 -28.833 1.00 87.62 76 LYS A CA 1
ATOM 600 C C . LYS A 1 76 ? 9.330 -8.762 -28.192 1.00 87.62 76 LYS A C 1
ATOM 602 O O . LYS A 1 76 ? 8.705 -9.367 -27.323 1.00 87.62 76 LYS A O 1
ATOM 607 N N . ASN A 1 77 ? 10.507 -9.178 -28.651 1.00 90.25 77 ASN A N 1
ATOM 608 C CA . ASN A 1 77 ? 11.206 -10.326 -28.100 1.00 90.25 77 ASN A CA 1
ATOM 609 C C . ASN A 1 77 ? 12.723 -10.127 -28.129 1.00 90.25 77 ASN A C 1
ATOM 611 O O . ASN A 1 77 ? 13.416 -10.552 -29.057 1.00 90.25 77 ASN A O 1
ATOM 615 N N . GLY A 1 78 ? 13.246 -9.551 -27.046 1.00 91.38 78 GLY A N 1
ATOM 616 C CA . GLY A 1 78 ? 14.672 -9.257 -26.919 1.00 91.38 78 GLY A CA 1
ATOM 617 C C . GLY A 1 78 ? 15.557 -10.497 -26.964 1.00 91.38 78 GLY A C 1
ATOM 618 O O . GLY A 1 78 ? 16.736 -10.412 -27.295 1.00 91.38 78 GLY A O 1
ATOM 619 N N . ALA A 1 79 ? 14.989 -11.681 -26.720 1.00 92.38 79 ALA A N 1
ATOM 620 C CA . ALA A 1 79 ? 15.727 -12.930 -26.774 1.00 92.38 79 ALA A CA 1
ATOM 621 C C . ALA A 1 79 ? 16.265 -13.254 -28.179 1.00 92.38 79 ALA A C 1
ATOM 623 O O . ALA A 1 79 ? 17.151 -14.098 -28.305 1.00 92.38 79 ALA A O 1
ATOM 624 N N . TRP A 1 80 ? 15.733 -12.615 -29.222 1.00 93.62 80 TRP A N 1
ATOM 625 C CA . TRP A 1 80 ? 16.166 -12.808 -30.601 1.00 93.62 80 TRP A CA 1
ATOM 626 C C . TRP A 1 80 ? 17.458 -12.078 -30.970 1.00 93.62 80 TRP A C 1
ATOM 628 O O . TRP A 1 80 ? 17.987 -12.312 -32.056 1.00 93.62 80 TRP A O 1
ATOM 638 N N . ILE A 1 81 ? 18.012 -11.257 -30.075 1.00 94.56 81 ILE A N 1
ATOM 639 C CA . ILE A 1 81 ? 19.303 -10.607 -30.317 1.00 94.56 81 ILE A CA 1
ATOM 640 C C . ILE A 1 81 ? 20.449 -11.606 -30.535 1.00 94.56 81 ILE A C 1
ATOM 642 O O . ILE A 1 81 ? 21.420 -11.286 -31.209 1.00 94.56 81 ILE A O 1
ATOM 646 N N . GLU A 1 82 ? 20.301 -12.850 -30.064 1.00 93.12 82 GLU A N 1
ATOM 647 C CA . GLU A 1 82 ? 21.245 -13.948 -30.327 1.00 93.12 82 GLU A CA 1
ATOM 648 C C . GLU A 1 82 ? 21.410 -14.293 -31.816 1.00 93.12 82 GLU A C 1
ATOM 650 O O . GLU A 1 82 ? 22.385 -14.942 -32.190 1.00 93.12 82 GLU A O 1
ATOM 655 N N . TYR A 1 83 ? 20.461 -13.888 -32.669 1.00 91.94 83 TYR A N 1
ATOM 656 C CA . TYR A 1 83 ? 20.534 -14.100 -34.115 1.00 91.94 83 TYR A CA 1
ATOM 657 C C . TYR A 1 83 ? 21.320 -13.007 -34.849 1.00 91.94 83 TYR A C 1
ATOM 659 O O . TYR A 1 83 ? 21.659 -13.203 -36.021 1.00 91.94 83 TYR A O 1
ATOM 667 N N . ILE A 1 84 ? 21.597 -11.878 -34.188 1.00 92.00 84 ILE A N 1
ATOM 668 C CA . ILE A 1 84 ? 22.313 -10.737 -34.759 1.00 92.00 84 ILE A CA 1
ATOM 669 C C . ILE A 1 84 ? 23.799 -10.883 -34.445 1.00 92.00 84 ILE A C 1
ATOM 671 O O . ILE A 1 84 ? 24.214 -10.909 -33.286 1.00 92.00 84 ILE A O 1
ATOM 675 N N . ASP A 1 85 ? 24.616 -10.969 -35.493 1.00 89.31 85 ASP A N 1
ATOM 676 C CA . ASP A 1 85 ? 26.065 -10.978 -35.329 1.00 89.31 85 ASP A CA 1
ATOM 677 C C . ASP A 1 85 ? 26.533 -9.550 -35.008 1.00 89.31 85 ASP A C 1
ATOM 679 O O . ASP A 1 85 ? 26.386 -8.659 -35.838 1.00 89.31 85 ASP A O 1
ATOM 683 N N . ASN A 1 86 ? 27.136 -9.349 -33.830 1.00 89.12 86 ASN A N 1
ATOM 684 C CA . ASN A 1 86 ? 27.629 -8.049 -33.346 1.00 89.12 86 ASN A CA 1
ATOM 685 C C . ASN A 1 86 ? 26.545 -6.950 -33.335 1.00 89.12 86 ASN A C 1
ATOM 687 O O . ASN A 1 86 ? 26.677 -5.975 -34.077 1.00 89.12 86 ASN A O 1
ATOM 691 N N . PRO A 1 87 ? 25.500 -7.085 -32.495 1.00 93.06 87 PRO A N 1
ATOM 692 C CA . PRO A 1 87 ? 24.425 -6.104 -32.444 1.00 93.06 87 PRO A CA 1
ATOM 693 C C . PRO A 1 87 ? 24.960 -4.738 -32.015 1.00 93.06 87 PRO A C 1
ATOM 695 O O . PRO A 1 87 ? 25.771 -4.650 -31.085 1.00 93.06 87 PRO A O 1
ATOM 698 N N . ASP A 1 88 ? 24.501 -3.679 -32.668 1.00 91.88 88 ASP A N 1
ATOM 699 C CA . ASP A 1 88 ? 24.899 -2.314 -32.335 1.00 91.88 88 ASP A CA 1
ATOM 700 C C . ASP A 1 88 ? 24.193 -1.795 -31.061 1.00 91.88 88 ASP A C 1
ATOM 702 O O . ASP A 1 88 ? 23.294 -2.460 -30.533 1.00 91.88 88 ASP A O 1
ATOM 706 N N . PRO A 1 89 ? 24.591 -0.634 -30.500 1.00 90.94 89 PRO A N 1
ATOM 707 C CA . PRO A 1 89 ? 24.018 -0.164 -29.242 1.00 90.94 89 PRO A CA 1
ATOM 708 C C . PRO A 1 89 ? 22.493 -0.004 -29.249 1.00 90.94 89 PRO A C 1
ATOM 710 O O . PRO A 1 89 ? 21.846 -0.258 -28.234 1.00 90.94 89 PRO A O 1
ATOM 713 N N . GLU A 1 90 ? 21.918 0.369 -30.390 1.00 89.31 90 GLU A N 1
ATOM 714 C CA . GLU A 1 90 ? 20.482 0.578 -30.565 1.00 89.31 90 GLU A CA 1
ATOM 715 C C . GLU A 1 90 ? 19.727 -0.757 -30.551 1.00 89.31 90 GLU A C 1
ATOM 717 O O . GLU A 1 90 ? 18.726 -0.900 -29.847 1.00 89.31 90 GLU A O 1
ATOM 722 N N . GLU A 1 91 ? 20.252 -1.768 -31.248 1.00 92.06 91 GLU A N 1
ATOM 723 C CA . GLU A 1 91 ? 19.725 -3.138 -31.242 1.00 92.06 91 GLU A CA 1
ATOM 724 C C . GLU A 1 91 ? 19.792 -3.760 -29.843 1.00 92.06 91 GLU A C 1
ATOM 726 O O . GLU A 1 91 ? 18.835 -4.386 -29.381 1.00 92.06 91 GLU A O 1
ATOM 731 N N . GLN A 1 92 ? 20.894 -3.531 -29.129 1.00 94.62 92 GLN A N 1
ATOM 732 C CA . GLN A 1 92 ? 21.073 -3.999 -27.759 1.00 94.62 92 GLN A CA 1
ATOM 733 C C . GLN A 1 92 ? 20.081 -3.359 -26.780 1.00 94.62 92 GLN A C 1
ATOM 735 O O . GLN A 1 92 ? 19.457 -4.072 -25.993 1.00 94.62 92 GLN A O 1
ATOM 740 N N . MET A 1 93 ? 19.896 -2.036 -26.835 1.00 92.00 93 MET A N 1
ATOM 741 C CA . MET A 1 93 ? 18.914 -1.346 -25.991 1.00 92.00 93 MET A CA 1
ATOM 742 C C . MET A 1 93 ? 17.484 -1.788 -26.313 1.00 92.00 93 MET A C 1
ATOM 744 O O . MET A 1 93 ? 16.725 -2.081 -25.390 1.00 92.00 93 MET A O 1
ATOM 748 N N . ALA A 1 94 ? 17.132 -1.908 -27.600 1.00 89.12 94 ALA A N 1
ATOM 749 C CA . ALA A 1 94 ? 15.823 -2.390 -28.043 1.00 89.12 94 ALA A CA 1
ATOM 750 C C . ALA A 1 94 ? 15.500 -3.779 -27.472 1.00 89.12 94 ALA A C 1
ATOM 752 O O . ALA A 1 94 ? 14.389 -4.017 -27.000 1.00 89.12 94 ALA A O 1
ATOM 753 N N . ALA A 1 95 ? 16.483 -4.682 -27.450 1.00 91.88 95 ALA A N 1
ATOM 754 C CA . ALA A 1 95 ? 16.312 -6.013 -26.883 1.00 91.88 95 ALA A CA 1
ATOM 755 C C . ALA A 1 95 ? 16.132 -5.999 -25.352 1.00 91.88 95 ALA A C 1
ATOM 757 O O . ALA A 1 95 ? 15.322 -6.756 -24.817 1.00 91.88 95 ALA A O 1
ATOM 758 N N . VAL A 1 96 ? 16.869 -5.146 -24.634 1.00 92.56 96 VAL A N 1
ATOM 759 C CA . VAL A 1 96 ? 16.840 -5.101 -23.159 1.00 92.56 96 VAL A CA 1
ATOM 760 C C . VAL A 1 9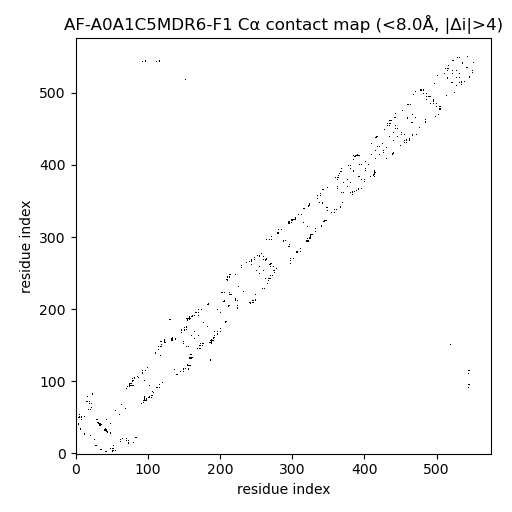6 ? 15.625 -4.348 -22.611 1.00 92.56 96 VAL A C 1
ATOM 762 O O . VAL A 1 96 ? 15.127 -4.711 -21.543 1.00 92.56 96 VAL A O 1
ATOM 765 N N . ARG A 1 97 ? 15.109 -3.355 -23.348 1.00 84.31 97 ARG A N 1
ATOM 766 C CA . ARG A 1 97 ? 14.035 -2.436 -22.927 1.00 84.31 97 ARG A CA 1
ATOM 767 C C . ARG A 1 97 ? 12.854 -3.133 -22.254 1.00 84.31 97 ARG A C 1
ATOM 769 O O . ARG A 1 97 ? 12.443 -2.701 -21.183 1.00 84.31 97 ARG A O 1
ATOM 776 N N . ASN A 1 98 ? 12.394 -4.245 -22.828 1.00 78.81 98 ASN A N 1
ATOM 777 C CA . ASN A 1 98 ? 11.268 -5.033 -22.309 1.00 78.81 98 ASN A CA 1
ATOM 778 C C . ASN A 1 98 ? 11.660 -6.454 -21.870 1.00 78.81 98 ASN A C 1
ATOM 780 O O . ASN A 1 98 ? 10.799 -7.272 -21.549 1.00 78.81 98 ASN A O 1
ATOM 784 N N . SER A 1 99 ? 12.951 -6.795 -21.890 1.00 83.81 99 SER A N 1
ATOM 785 C CA . SER A 1 99 ? 13.416 -8.136 -21.541 1.00 83.81 99 SER A CA 1
ATOM 786 C C . SER A 1 99 ? 14.792 -8.094 -20.894 1.00 83.81 99 SER A C 1
ATOM 788 O O . SER A 1 99 ? 15.824 -8.147 -21.560 1.00 83.81 99 SER A O 1
ATOM 790 N N . ARG A 1 100 ? 14.817 -8.096 -19.557 1.00 84.38 100 ARG A N 1
ATOM 791 C CA . ARG A 1 100 ? 16.059 -8.151 -18.771 1.00 84.38 100 ARG A CA 1
ATOM 792 C C . ARG A 1 100 ? 16.957 -9.338 -19.168 1.00 84.38 100 ARG A C 1
ATOM 794 O O . ARG A 1 100 ? 18.180 -9.207 -19.195 1.00 84.38 100 ARG A O 1
ATOM 801 N N . LEU A 1 101 ? 16.343 -10.466 -19.543 1.00 87.19 101 LEU A N 1
ATOM 802 C CA . LEU A 1 101 ? 17.017 -11.698 -19.975 1.00 87.19 101 LEU A CA 1
ATOM 803 C C . LEU A 1 101 ? 17.758 -11.563 -21.313 1.00 87.19 101 LEU A C 1
ATOM 805 O O . LEU A 1 101 ? 18.638 -12.374 -21.601 1.00 87.19 101 LEU A O 1
ATOM 809 N N . ALA A 1 102 ? 17.427 -10.561 -22.132 1.00 92.62 102 ALA A N 1
ATOM 810 C CA . ALA A 1 102 ? 18.097 -10.336 -23.406 1.00 92.62 102 ALA A CA 1
ATOM 811 C C . ALA A 1 102 ? 19.573 -9.964 -23.227 1.00 92.62 102 ALA A C 1
ATOM 813 O O . ALA A 1 102 ? 20.391 -10.348 -24.060 1.00 92.62 102 ALA A O 1
ATOM 814 N N . LEU A 1 103 ? 19.933 -9.293 -22.123 1.00 93.31 103 LEU A N 1
ATOM 815 C CA . LEU A 1 103 ? 21.317 -8.887 -21.863 1.00 93.31 103 LEU A CA 1
ATOM 816 C C . LEU A 1 103 ? 22.270 -10.092 -21.849 1.00 93.31 103 LEU A C 1
ATOM 818 O O . LEU A 1 103 ? 23.342 -10.031 -22.444 1.00 93.31 103 LEU A O 1
ATOM 822 N N . ALA A 1 104 ? 21.843 -11.217 -21.264 1.00 91.12 104 ALA A N 1
ATOM 823 C CA . ALA A 1 104 ? 22.629 -12.452 -21.204 1.00 91.12 104 ALA A CA 1
ATOM 824 C C . ALA A 1 104 ? 22.914 -13.071 -22.587 1.00 91.12 104 ALA A C 1
ATOM 826 O O . ALA A 1 104 ? 23.808 -13.904 -22.724 1.00 91.12 104 ALA A O 1
ATOM 827 N N . LYS A 1 105 ? 22.163 -12.674 -23.621 1.00 92.56 105 LYS A N 1
ATOM 828 C CA . LYS A 1 105 ? 22.350 -13.123 -25.006 1.00 92.56 105 LYS A CA 1
ATOM 829 C C . LYS A 1 105 ? 23.228 -12.185 -25.834 1.00 92.56 105 LYS A C 1
ATOM 831 O O . LYS A 1 105 ? 23.564 -12.512 -26.970 1.00 92.56 105 LYS A O 1
ATOM 836 N N . ILE A 1 106 ? 23.613 -11.034 -25.284 1.00 92.81 106 ILE A N 1
ATOM 837 C CA . ILE A 1 106 ? 24.480 -10.065 -25.948 1.00 92.81 106 ILE A CA 1
ATOM 838 C C . ILE A 1 106 ? 25.923 -10.369 -25.553 1.00 92.81 106 ILE A C 1
ATOM 840 O O . ILE A 1 106 ? 26.304 -10.251 -24.392 1.00 92.81 106 ILE A O 1
ATOM 844 N N . LYS A 1 107 ? 26.753 -10.740 -26.532 1.00 88.00 107 LYS A N 1
ATOM 845 C CA . LYS A 1 107 ? 28.152 -11.121 -26.280 1.00 88.00 107 LYS A CA 1
ATOM 846 C C . LYS A 1 107 ? 28.984 -9.980 -25.680 1.00 88.00 107 LYS A C 1
ATOM 848 O O . LYS A 1 107 ? 29.785 -10.227 -24.789 1.00 88.00 107 LYS A O 1
ATOM 853 N N . ASN A 1 108 ? 28.789 -8.756 -26.175 1.00 89.31 108 ASN A N 1
ATOM 854 C CA . ASN A 1 108 ? 29.493 -7.549 -25.737 1.00 89.31 108 ASN A CA 1
ATOM 855 C C . ASN A 1 108 ? 28.469 -6.423 -25.507 1.00 89.31 108 ASN A C 1
ATOM 857 O O . ASN A 1 108 ? 28.241 -5.622 -26.420 1.00 89.31 108 ASN A O 1
ATOM 861 N N . PRO A 1 109 ? 27.793 -6.399 -24.345 1.00 92.88 109 PRO A N 1
ATOM 862 C CA . PRO A 1 109 ? 26.784 -5.391 -24.072 1.00 92.88 109 PRO A CA 1
ATOM 863 C C . PRO A 1 109 ? 27.422 -4.012 -23.883 1.00 92.88 109 PRO A C 1
ATOM 865 O O . PRO A 1 109 ? 28.439 -3.872 -23.206 1.00 92.88 109 PRO A O 1
ATOM 868 N N . ASN A 1 110 ? 26.815 -2.992 -24.481 1.00 93.31 110 ASN A N 1
ATOM 869 C CA . ASN A 1 110 ? 27.162 -1.596 -24.263 1.00 93.31 110 ASN A CA 1
ATOM 870 C C . ASN A 1 110 ? 26.638 -1.113 -22.900 1.00 93.31 110 ASN A C 1
ATOM 872 O O . ASN A 1 110 ? 25.733 -1.716 -22.317 1.00 93.31 110 ASN A O 1
ATOM 876 N N . ARG A 1 111 ? 27.194 -0.001 -22.408 1.00 93.56 111 ARG A N 1
ATOM 877 C CA . ARG A 1 111 ? 26.881 0.529 -21.072 1.00 93.56 111 ARG A CA 1
ATOM 878 C C . ARG A 1 111 ? 25.415 0.914 -20.907 1.00 93.56 111 ARG A C 1
ATOM 880 O O . ARG A 1 111 ? 24.816 0.549 -19.903 1.00 93.56 111 ARG A O 1
ATOM 887 N N . SER A 1 112 ? 24.802 1.554 -21.898 1.00 92.31 112 SER A N 1
ATOM 888 C CA . SER A 1 112 ? 23.394 1.966 -21.842 1.00 92.31 112 SER A CA 1
ATOM 889 C C . SER A 1 112 ? 22.448 0.763 -21.736 1.00 92.31 112 SER A C 1
ATOM 891 O O . SER A 1 112 ? 21.489 0.795 -20.967 1.00 92.31 112 SER A O 1
ATOM 893 N N . ALA A 1 113 ? 22.749 -0.340 -22.432 1.00 92.81 113 ALA A N 1
ATOM 894 C CA . ALA A 1 113 ? 22.005 -1.594 -22.292 1.00 92.81 113 ALA A CA 1
ATOM 895 C C . ALA A 1 113 ? 22.174 -2.223 -20.895 1.00 92.81 113 ALA A C 1
ATOM 897 O O . ALA A 1 113 ? 21.212 -2.753 -20.341 1.00 92.81 113 ALA A O 1
ATOM 898 N N . ILE A 1 114 ? 23.371 -2.136 -20.304 1.00 95.12 114 ILE A N 1
ATOM 899 C CA . ILE A 1 114 ? 23.634 -2.600 -18.934 1.00 95.12 114 ILE A CA 1
ATOM 900 C C . ILE A 1 114 ? 22.856 -1.753 -17.922 1.00 95.12 114 ILE A C 1
ATOM 902 O O . ILE A 1 114 ? 22.154 -2.304 -17.080 1.00 95.12 114 ILE A O 1
ATOM 906 N N . ILE A 1 115 ? 22.910 -0.424 -18.022 1.00 93.94 115 ILE A N 1
ATOM 907 C CA . ILE A 1 115 ? 22.198 0.449 -17.085 1.00 93.94 115 ILE A CA 1
ATOM 908 C C . ILE A 1 115 ? 20.682 0.248 -17.194 1.00 93.94 115 ILE A C 1
ATOM 910 O O . ILE A 1 115 ? 20.011 0.123 -16.173 1.00 93.94 115 ILE A O 1
ATOM 914 N N . LEU A 1 116 ? 20.131 0.131 -18.407 1.00 90.25 116 LEU A N 1
ATOM 915 C CA . LEU A 1 116 ? 18.706 -0.161 -18.596 1.00 90.25 116 LEU A CA 1
ATOM 916 C C . LEU A 1 116 ? 18.299 -1.494 -17.952 1.00 90.25 116 LEU A C 1
ATOM 918 O O . LEU A 1 116 ? 17.243 -1.583 -17.330 1.00 90.25 116 LEU A O 1
ATOM 922 N N . HIS A 1 117 ? 19.149 -2.520 -18.056 1.00 91.25 117 HIS A N 1
ATOM 923 C CA . HIS A 1 117 ? 18.940 -3.798 -17.376 1.00 91.25 117 HIS A CA 1
ATOM 924 C C . HIS A 1 117 ? 18.864 -3.632 -15.850 1.00 91.25 117 HIS A C 1
ATOM 926 O O . HIS A 1 117 ? 17.962 -4.203 -15.236 1.00 91.25 117 HIS A O 1
ATOM 932 N N . LEU A 1 118 ? 19.773 -2.851 -15.256 1.00 91.88 118 LEU A N 1
ATOM 933 C CA . LEU A 1 118 ? 19.812 -2.588 -13.813 1.00 91.88 118 LEU A CA 1
ATOM 934 C C . LEU A 1 118 ? 18.598 -1.762 -13.360 1.00 91.88 118 LEU A C 1
ATOM 936 O O . LEU A 1 118 ? 17.920 -2.121 -12.402 1.00 91.88 118 LEU A O 1
ATOM 940 N N . LEU A 1 119 ? 18.225 -0.710 -14.095 1.00 88.69 119 LEU A N 1
ATOM 941 C CA . LEU A 1 119 ? 17.030 0.092 -13.797 1.00 88.69 119 LEU A CA 1
ATOM 942 C C . LEU A 1 119 ? 15.740 -0.744 -13.852 1.00 88.69 119 LEU A C 1
ATOM 944 O O . LEU A 1 119 ? 14.835 -0.548 -13.036 1.00 88.69 119 LEU A O 1
ATOM 948 N N . ASN A 1 120 ? 15.684 -1.731 -14.749 1.00 85.44 120 ASN A N 1
ATOM 949 C CA . ASN A 1 120 ? 14.585 -2.692 -14.854 1.00 85.44 120 ASN A CA 1
ATOM 950 C C . ASN A 1 120 ? 14.655 -3.827 -13.806 1.00 85.44 120 ASN A C 1
ATOM 952 O O . ASN A 1 120 ? 13.757 -4.669 -13.757 1.00 85.44 120 ASN A O 1
ATOM 956 N N . GLY A 1 121 ? 15.695 -3.882 -12.966 1.00 82.12 121 GLY A N 1
ATOM 957 C CA . GLY A 1 121 ? 15.900 -4.940 -11.976 1.00 82.12 121 GLY A CA 1
ATOM 958 C C . GLY A 1 121 ? 14.867 -4.928 -10.845 1.00 82.12 121 GLY A C 1
ATOM 959 O O . GLY A 1 121 ? 14.567 -3.881 -10.277 1.00 82.12 121 GLY A O 1
ATOM 960 N N . ASP A 1 122 ? 14.304 -6.088 -10.501 1.00 77.44 122 ASP A N 1
ATOM 961 C CA . ASP A 1 122 ? 13.413 -6.243 -9.343 1.00 77.44 122 ASP A CA 1
ATOM 962 C C . ASP A 1 122 ? 14.257 -6.426 -8.072 1.00 77.44 122 ASP A C 1
ATOM 964 O O . ASP A 1 122 ? 14.667 -7.537 -7.746 1.00 77.44 122 ASP A O 1
ATOM 968 N N . TYR A 1 123 ? 14.538 -5.321 -7.377 1.00 76.94 123 TYR A N 1
ATOM 969 C CA . TYR A 1 123 ? 15.309 -5.303 -6.127 1.00 76.94 123 TYR A CA 1
ATOM 970 C C . TYR A 1 123 ? 14.421 -5.431 -4.872 1.00 76.94 123 TYR A C 1
ATOM 972 O O . TYR A 1 123 ? 14.850 -5.102 -3.765 1.00 76.94 123 TYR A O 1
ATOM 980 N N . ASN A 1 124 ? 13.169 -5.887 -5.017 1.00 63.41 124 ASN A N 1
ATOM 981 C CA . ASN A 1 124 ? 12.255 -6.019 -3.886 1.00 63.41 124 ASN A CA 1
ATOM 982 C C . ASN A 1 124 ? 12.682 -7.143 -2.926 1.00 63.41 124 ASN A C 1
ATOM 984 O O . ASN A 1 124 ? 12.845 -8.312 -3.294 1.00 63.41 124 ASN A O 1
ATOM 988 N N . SER A 1 125 ? 12.774 -6.785 -1.645 1.00 54.75 125 SER A N 1
ATOM 989 C CA . SER A 1 125 ? 13.255 -7.629 -0.544 1.00 54.75 125 SER A CA 1
ATOM 990 C C . SER A 1 125 ? 12.436 -8.907 -0.304 1.00 54.75 125 SER A C 1
ATOM 992 O O . SER A 1 125 ? 12.972 -9.881 0.224 1.00 54.75 125 SER A O 1
ATOM 994 N N . SER A 1 126 ? 11.167 -8.956 -0.731 1.00 51.28 126 SER A N 1
ATOM 995 C CA . SER A 1 126 ? 10.285 -10.119 -0.537 1.00 51.28 126 SER A CA 1
ATOM 996 C C . SER A 1 126 ? 10.618 -11.321 -1.433 1.00 51.28 126 SER A C 1
ATOM 998 O O . SER A 1 126 ? 10.253 -12.445 -1.089 1.00 51.28 126 SER A O 1
ATOM 1000 N N . ARG A 1 127 ? 11.333 -11.119 -2.552 1.00 43.16 127 ARG A N 1
ATOM 1001 C CA . ARG A 1 127 ? 11.777 -12.195 -3.464 1.00 43.16 127 ARG A CA 1
ATOM 1002 C C . ARG A 1 127 ? 13.246 -12.587 -3.300 1.00 43.16 127 ARG A C 1
ATOM 1004 O O . ARG A 1 127 ? 13.584 -13.731 -3.586 1.00 43.16 127 ARG A O 1
ATOM 1011 N N . LEU A 1 128 ? 14.094 -11.671 -2.828 1.00 47.84 128 LEU A N 1
ATOM 1012 C CA . LEU A 1 128 ? 15.550 -11.859 -2.725 1.00 47.84 128 LEU A CA 1
ATOM 1013 C C . LEU A 1 128 ? 16.020 -12.424 -1.369 1.00 47.84 128 LEU A C 1
ATOM 1015 O O . LEU A 1 128 ? 17.210 -12.643 -1.167 1.00 47.84 128 LEU A O 1
ATOM 1019 N N . GLY A 1 129 ? 15.101 -12.698 -0.435 1.00 44.69 129 GLY A N 1
ATOM 1020 C CA . GLY A 1 129 ? 15.396 -13.496 0.761 1.00 44.69 129 GLY A CA 1
ATOM 1021 C C . GLY A 1 129 ? 16.470 -12.912 1.684 1.00 44.69 129 GLY A C 1
ATOM 1022 O O . GLY A 1 129 ? 17.252 -13.673 2.242 1.00 44.69 129 GLY A O 1
ATOM 1023 N N . TYR A 1 130 ? 16.512 -11.585 1.851 1.00 52.50 130 TYR A N 1
ATOM 1024 C CA . TYR A 1 130 ? 17.519 -10.875 2.660 1.00 52.50 130 TYR A CA 1
ATOM 1025 C C . TYR A 1 130 ? 18.984 -11.111 2.238 1.00 52.50 130 TYR A C 1
ATOM 1027 O O . TYR A 1 130 ? 19.890 -10.775 2.997 1.00 52.50 130 TYR A O 1
ATOM 1035 N N . MET A 1 131 ? 19.236 -11.687 1.059 1.00 51.69 131 MET A N 1
ATOM 1036 C CA . MET A 1 131 ? 20.583 -12.020 0.599 1.00 51.69 131 MET A CA 1
ATOM 1037 C C . MET A 1 131 ? 21.126 -10.969 -0.370 1.00 51.69 131 MET A C 1
ATOM 1039 O O . MET A 1 131 ? 20.387 -10.404 -1.176 1.00 51.69 131 MET A O 1
ATOM 1043 N N . GLN A 1 132 ? 22.437 -10.743 -0.275 1.00 59.00 132 GLN A N 1
ATOM 1044 C CA . GLN A 1 132 ? 23.244 -10.030 -1.261 1.00 59.00 132 GLN A CA 1
ATOM 104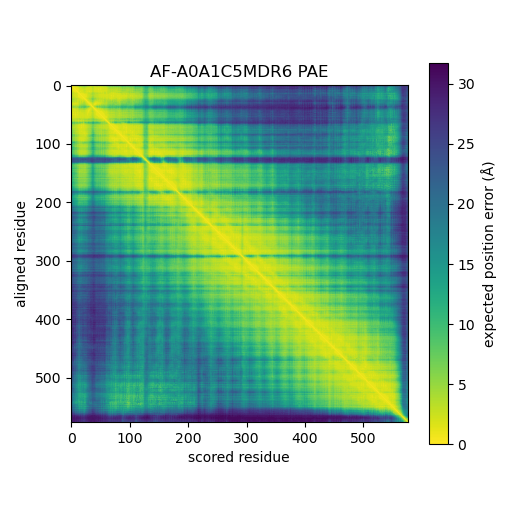5 C C . GLN A 1 132 ? 22.961 -10.599 -2.655 1.00 59.00 132 GLN A C 1
ATOM 1047 O O . GLN A 1 132 ? 23.062 -11.809 -2.873 1.00 59.00 132 GLN A O 1
ATOM 1052 N N . SER A 1 133 ? 22.567 -9.730 -3.582 1.00 68.25 133 SER A N 1
ATOM 1053 C CA . SER A 1 133 ? 22.329 -10.101 -4.971 1.00 68.25 133 SER A CA 1
ATOM 1054 C C . SER A 1 133 ? 23.465 -9.526 -5.794 1.00 68.25 133 SER A C 1
ATOM 1056 O O . SER A 1 133 ? 23.307 -8.466 -6.373 1.00 68.25 133 SER A O 1
ATOM 1058 N N . ASP A 1 134 ? 24.616 -10.188 -5.842 1.00 79.75 134 ASP A N 1
ATOM 1059 C CA . ASP A 1 134 ? 25.708 -9.727 -6.702 1.00 79.75 134 ASP A CA 1
ATOM 1060 C C . ASP A 1 134 ? 25.266 -9.756 -8.171 1.00 79.75 134 ASP A C 1
ATOM 1062 O O . ASP A 1 134 ? 25.118 -10.823 -8.772 1.00 79.75 134 ASP A O 1
ATOM 1066 N N . GLU A 1 135 ? 25.057 -8.579 -8.761 1.00 89.00 135 GLU A N 1
ATOM 1067 C CA . GLU A 1 135 ? 24.791 -8.448 -10.189 1.00 89.00 135 GLU A CA 1
ATOM 1068 C C . GLU A 1 135 ? 26.099 -8.112 -10.918 1.00 89.00 135 GLU A C 1
ATOM 1070 O O . GLU A 1 135 ? 26.635 -7.005 -10.825 1.00 89.00 135 GLU A O 1
ATOM 1075 N N . GLU A 1 136 ? 26.621 -9.092 -11.665 1.00 90.12 136 GLU A N 1
ATOM 1076 C CA . GLU A 1 136 ? 27.870 -9.000 -12.443 1.00 90.12 136 GLU A CA 1
ATOM 1077 C C . GLU A 1 136 ? 27.909 -7.792 -13.388 1.00 90.12 136 GLU A C 1
ATOM 1079 O O . GLU A 1 136 ? 28.966 -7.263 -13.731 1.00 90.12 136 GLU A O 1
ATOM 1084 N N . GLU A 1 137 ? 26.738 -7.342 -13.817 1.00 93.25 137 GLU A N 1
ATOM 1085 C CA . GLU A 1 137 ? 26.514 -6.173 -14.649 1.00 93.25 137 GLU A CA 1
ATOM 1086 C C . GLU A 1 137 ? 27.118 -4.890 -14.069 1.00 93.25 137 GLU A C 1
ATOM 1088 O O . GLU A 1 137 ? 27.664 -4.097 -14.839 1.00 93.25 137 GLU A O 1
ATOM 1093 N N . PHE A 1 138 ? 27.121 -4.708 -12.744 1.00 95.12 138 PHE A N 1
ATOM 1094 C CA . PHE A 1 138 ? 27.744 -3.539 -12.114 1.00 95.12 138 PHE A CA 1
ATOM 1095 C C . PHE A 1 138 ? 29.259 -3.479 -12.342 1.00 95.12 138 PHE A C 1
ATOM 1097 O O . PHE A 1 138 ? 29.802 -2.387 -12.489 1.00 95.12 138 PHE A O 1
ATOM 1104 N N . ARG A 1 139 ? 29.955 -4.623 -12.472 1.00 95.50 139 ARG A N 1
ATOM 1105 C CA . ARG A 1 139 ? 31.416 -4.665 -12.723 1.00 95.50 139 ARG A CA 1
ATOM 1106 C C . ARG A 1 139 ? 31.817 -4.075 -14.076 1.00 95.50 139 ARG A C 1
ATOM 1108 O O . ARG A 1 139 ? 33.001 -3.884 -14.344 1.00 95.50 139 ARG A O 1
ATOM 1115 N N . LYS A 1 140 ? 30.843 -3.818 -14.949 1.00 94.88 140 LYS A N 1
ATOM 1116 C CA . LYS A 1 140 ? 31.043 -3.258 -16.290 1.00 94.88 140 LYS A CA 1
ATOM 1117 C C . LYS A 1 140 ? 30.841 -1.737 -16.337 1.00 94.88 140 LYS A C 1
ATOM 1119 O O . LYS A 1 140 ? 31.014 -1.159 -17.411 1.00 94.88 140 LYS A O 1
ATOM 1124 N N . LEU A 1 141 ? 30.466 -1.112 -15.220 1.00 96.12 141 LEU A N 1
ATOM 1125 C CA . LEU A 1 141 ? 30.157 0.315 -15.111 1.00 96.12 141 LEU A CA 1
ATOM 1126 C C . LEU A 1 141 ? 31.233 1.078 -14.326 1.00 96.12 141 LEU A C 1
ATOM 1128 O O . LEU A 1 141 ? 31.993 0.486 -13.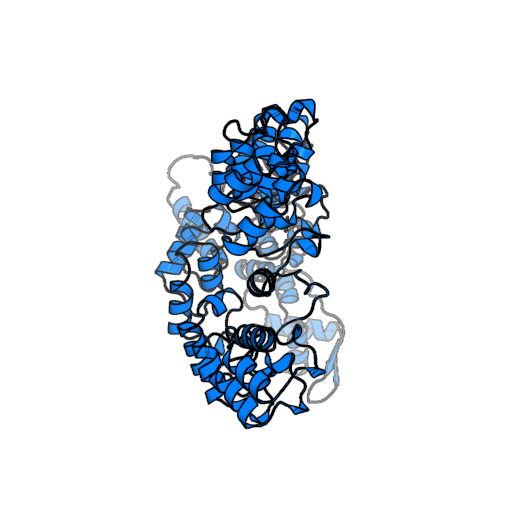558 1.00 96.12 141 LEU A O 1
ATOM 1132 N N . THR A 1 142 ? 31.301 2.397 -14.522 1.00 96.50 142 THR A N 1
ATOM 1133 C CA . THR A 1 142 ? 32.111 3.293 -13.676 1.00 96.50 142 THR A CA 1
ATOM 1134 C C . THR A 1 142 ? 31.380 3.647 -12.384 1.00 96.50 142 THR A C 1
ATOM 1136 O O . THR A 1 142 ? 30.162 3.517 -12.290 1.00 96.50 142 THR A O 1
ATOM 1139 N N . GLU A 1 143 ? 32.104 4.146 -11.381 1.00 95.50 143 GLU A N 1
ATOM 1140 C CA . GLU A 1 143 ? 31.496 4.603 -10.128 1.00 95.50 143 GLU A CA 1
ATOM 1141 C C . GLU A 1 143 ? 30.410 5.667 -10.358 1.00 95.50 143 GLU A C 1
ATOM 1143 O O . GLU A 1 143 ? 29.342 5.589 -9.752 1.00 95.50 143 GLU A O 1
ATOM 1148 N N . GLU A 1 144 ? 30.635 6.624 -11.263 1.00 95.56 144 GLU A N 1
ATOM 1149 C CA . GLU A 1 144 ? 29.647 7.660 -11.576 1.00 95.56 144 GLU A CA 1
ATOM 1150 C C . GLU A 1 144 ? 28.364 7.074 -12.176 1.00 95.56 144 GLU A C 1
ATOM 1152 O O . GLU A 1 144 ? 27.267 7.486 -11.796 1.00 95.56 144 GLU A O 1
ATOM 1157 N N . GLU A 1 145 ? 28.491 6.096 -13.077 1.00 95.69 145 GLU A N 1
ATOM 1158 C CA . GLU A 1 145 ? 27.358 5.399 -13.695 1.00 95.69 145 GLU A CA 1
ATOM 1159 C C . GLU A 1 145 ? 26.569 4.608 -12.637 1.00 95.69 145 GLU A C 1
ATOM 1161 O O . GLU A 1 145 ? 25.341 4.686 -12.597 1.00 95.69 145 GLU A O 1
ATOM 1166 N N . ILE A 1 146 ? 27.252 3.918 -11.716 1.00 96.31 146 ILE A N 1
ATOM 1167 C CA . ILE A 1 146 ? 26.610 3.198 -10.603 1.00 96.31 146 ILE A CA 1
ATOM 1168 C C . ILE A 1 146 ? 25.868 4.171 -9.679 1.00 96.31 146 ILE A C 1
ATOM 1170 O O . ILE A 1 146 ? 24.709 3.932 -9.338 1.00 96.31 146 ILE A O 1
ATOM 1174 N N . CYS A 1 147 ? 26.488 5.297 -9.319 1.00 95.19 147 CYS A N 1
ATOM 1175 C CA . CYS A 1 147 ? 25.837 6.340 -8.528 1.00 95.19 147 CYS A CA 1
ATOM 1176 C C . CYS A 1 147 ? 24.583 6.889 -9.223 1.00 95.19 147 CYS A C 1
ATOM 1178 O O . CYS A 1 147 ? 23.587 7.146 -8.552 1.00 95.19 147 CYS A O 1
ATOM 1180 N N . GLN A 1 148 ? 24.581 7.038 -10.552 1.00 92.62 148 GLN A N 1
ATOM 1181 C CA . GLN A 1 148 ? 23.379 7.429 -11.299 1.00 92.62 148 GLN A CA 1
ATOM 1182 C C . GLN A 1 148 ? 22.273 6.370 -11.208 1.00 92.62 148 GLN A C 1
ATOM 1184 O O . GLN A 1 148 ? 21.114 6.731 -10.997 1.00 92.62 148 GLN A O 1
ATOM 1189 N N . VAL A 1 149 ? 22.615 5.078 -11.297 1.00 93.44 149 VAL A N 1
ATOM 1190 C CA . VAL A 1 149 ? 21.644 3.989 -11.090 1.00 93.44 149 VAL A CA 1
ATOM 1191 C C . VAL A 1 149 ? 21.043 4.061 -9.686 1.00 93.44 149 VAL A C 1
ATOM 1193 O O . VAL A 1 149 ? 19.822 4.031 -9.555 1.00 93.44 149 VAL A O 1
ATOM 1196 N N . ILE A 1 150 ? 21.873 4.221 -8.650 1.00 92.69 150 ILE A N 1
ATOM 1197 C CA . ILE A 1 150 ? 21.422 4.329 -7.252 1.00 92.69 150 ILE A CA 1
ATOM 1198 C C . ILE A 1 150 ? 20.527 5.560 -7.057 1.00 92.69 150 ILE A C 1
ATOM 1200 O O . ILE A 1 150 ? 19.476 5.443 -6.434 1.00 92.69 150 ILE A O 1
ATOM 1204 N N . LYS A 1 151 ? 20.883 6.717 -7.632 1.00 90.12 151 LYS A N 1
ATOM 1205 C CA . LYS A 1 151 ? 20.050 7.933 -7.569 1.00 90.12 151 LYS A CA 1
ATOM 1206 C C . LYS A 1 151 ? 18.675 7.724 -8.178 1.00 90.12 151 LYS A C 1
ATOM 1208 O O . LYS A 1 151 ? 17.684 8.191 -7.638 1.00 90.12 151 LYS A O 1
ATOM 1213 N N . MET A 1 152 ? 18.595 7.021 -9.302 1.00 86.06 152 MET A N 1
ATOM 1214 C CA . MET A 1 152 ? 17.312 6.738 -9.944 1.00 86.06 152 MET A CA 1
ATOM 1215 C C . MET A 1 152 ? 16.521 5.622 -9.268 1.00 86.06 152 MET A C 1
ATOM 1217 O O . MET A 1 152 ? 15.297 5.594 -9.369 1.00 86.06 152 MET A O 1
ATOM 1221 N N . LYS A 1 153 ? 17.221 4.673 -8.645 1.00 87.31 153 LYS A N 1
ATOM 1222 C CA . LYS A 1 153 ? 16.642 3.488 -8.025 1.00 87.31 153 LYS A CA 1
ATOM 1223 C C . LYS A 1 153 ? 17.481 3.074 -6.812 1.00 87.31 153 LYS A C 1
ATOM 1225 O O . LYS A 1 153 ? 18.326 2.185 -6.943 1.00 87.31 153 LYS A O 1
ATOM 1230 N N . PRO A 1 154 ? 17.228 3.638 -5.615 1.00 88.81 154 PRO A N 1
ATOM 1231 C CA . PRO A 1 154 ? 18.032 3.357 -4.420 1.00 88.81 154 PRO A CA 1
ATOM 1232 C C . PRO A 1 154 ? 18.111 1.864 -4.068 1.00 88.81 154 PRO A C 1
ATOM 1234 O O . PRO A 1 154 ? 19.140 1.381 -3.596 1.00 88.81 154 PRO A O 1
ATOM 1237 N N . ALA A 1 155 ? 17.065 1.092 -4.388 1.00 85.69 155 ALA A N 1
ATOM 1238 C CA . ALA A 1 155 ? 17.026 -0.361 -4.201 1.00 85.69 155 ALA A CA 1
ATOM 1239 C C . ALA A 1 155 ? 18.110 -1.128 -4.978 1.00 85.69 155 ALA A C 1
ATOM 1241 O O . ALA A 1 155 ? 18.515 -2.207 -4.543 1.00 85.69 155 ALA A O 1
ATOM 1242 N N . ALA A 1 156 ? 18.645 -0.552 -6.058 1.00 89.81 156 ALA A N 1
ATOM 1243 C CA . ALA A 1 156 ? 19.754 -1.126 -6.811 1.00 89.81 156 ALA A CA 1
ATOM 1244 C C . ALA A 1 156 ? 21.032 -1.281 -5.971 1.00 89.81 156 ALA A C 1
ATOM 1246 O O . ALA A 1 156 ? 21.867 -2.117 -6.303 1.00 89.81 156 ALA A O 1
ATOM 1247 N N . MET A 1 157 ? 21.159 -0.565 -4.843 1.00 90.75 157 MET A N 1
ATOM 1248 C CA . MET A 1 157 ? 22.266 -0.735 -3.896 1.00 90.75 157 MET A CA 1
ATOM 1249 C C . MET A 1 157 ? 22.393 -2.178 -3.379 1.00 90.75 157 MET A C 1
ATOM 1251 O O . MET A 1 157 ? 23.496 -2.624 -3.090 1.00 90.75 157 MET A O 1
ATOM 1255 N N . CYS A 1 158 ? 21.293 -2.938 -3.309 1.00 88.00 158 CYS A N 1
ATOM 1256 C CA . CYS A 1 158 ? 21.296 -4.367 -2.956 1.00 88.00 158 CYS A CA 1
ATOM 1257 C C . CYS A 1 158 ? 22.008 -5.251 -4.002 1.00 88.00 158 CYS A C 1
ATOM 1259 O O . CYS A 1 158 ? 22.389 -6.382 -3.698 1.00 88.00 158 CYS A O 1
ATOM 1261 N N . GLY A 1 159 ? 22.113 -4.744 -5.234 1.00 89.00 159 GLY A N 1
ATOM 1262 C CA . GLY A 1 159 ? 22.668 -5.419 -6.399 1.00 89.00 159 GLY A CA 1
ATOM 1263 C C . GLY A 1 159 ? 24.178 -5.233 -6.593 1.00 89.00 159 GLY A C 1
ATOM 1264 O O . GLY A 1 159 ? 24.794 -5.947 -7.382 1.00 89.00 159 GLY A O 1
ATOM 1265 N N . VAL A 1 160 ? 24.762 -4.227 -5.931 1.00 92.50 160 VAL A N 1
ATOM 1266 C CA . VAL A 1 160 ? 26.141 -3.780 -6.175 1.00 92.50 160 VAL A CA 1
ATOM 1267 C C . VAL A 1 160 ? 27.127 -4.750 -5.519 1.00 92.50 160 VAL A C 1
ATOM 1269 O O . VAL A 1 160 ? 27.083 -4.894 -4.300 1.00 92.50 160 VAL A O 1
ATOM 1272 N N . PRO A 1 161 ? 28.050 -5.376 -6.266 1.00 92.19 161 PRO A N 1
ATOM 1273 C CA . PRO A 1 161 ? 29.077 -6.224 -5.675 1.00 92.19 161 PRO A CA 1
ATOM 1274 C C . PRO A 1 161 ? 29.901 -5.507 -4.600 1.00 92.19 161 PRO A C 1
ATOM 1276 O O . PRO A 1 161 ? 30.328 -4.365 -4.798 1.00 92.19 161 PRO A O 1
ATOM 1279 N N . GLU A 1 162 ? 30.154 -6.185 -3.478 1.00 91.06 162 GLU A N 1
ATOM 1280 C CA . GLU A 1 162 ? 30.825 -5.623 -2.294 1.00 91.06 162 GLU A CA 1
ATOM 1281 C C . GLU A 1 162 ? 32.159 -4.931 -2.624 1.00 91.06 162 GLU A C 1
ATOM 1283 O O . GLU A 1 162 ? 32.476 -3.873 -2.071 1.00 91.06 162 GLU A O 1
ATOM 1288 N N . GLU A 1 163 ? 32.950 -5.492 -3.537 1.00 92.88 163 GLU A N 1
ATOM 1289 C CA . GLU A 1 163 ? 34.252 -4.943 -3.906 1.00 92.88 163 GLU A CA 1
ATOM 1290 C C . GLU A 1 163 ? 34.175 -3.630 -4.695 1.00 92.88 163 GLU A C 1
ATOM 1292 O O . GLU A 1 163 ? 35.170 -2.904 -4.740 1.00 92.88 163 GLU A O 1
ATOM 1297 N N . LEU A 1 164 ? 33.024 -3.324 -5.304 1.00 95.50 164 LEU A N 1
ATOM 1298 C CA . LEU A 1 164 ? 32.794 -2.078 -6.038 1.00 95.50 164 LEU A CA 1
ATOM 1299 C C . LEU A 1 164 ? 32.272 -0.959 -5.143 1.00 95.50 164 LEU A C 1
ATOM 1301 O O . LEU A 1 164 ? 32.360 0.206 -5.527 1.00 95.50 164 LEU A O 1
ATOM 1305 N N . ILE A 1 165 ? 31.713 -1.293 -3.977 1.00 95.44 165 ILE A N 1
ATOM 1306 C CA . ILE A 1 165 ? 31.099 -0.302 -3.099 1.00 95.44 165 ILE A CA 1
ATOM 1307 C C . ILE A 1 165 ? 32.164 0.699 -2.643 1.00 95.44 165 ILE A C 1
ATOM 1309 O O . ILE A 1 165 ? 33.231 0.325 -2.150 1.00 95.44 165 ILE A O 1
ATOM 1313 N N . THR A 1 166 ? 31.853 1.987 -2.791 1.00 96.25 166 THR A N 1
ATOM 1314 C CA . THR A 1 166 ? 32.663 3.111 -2.304 1.00 96.25 166 THR A CA 1
ATOM 1315 C C . THR A 1 166 ? 31.881 3.932 -1.279 1.00 96.25 166 THR A C 1
ATOM 1317 O O . THR A 1 166 ? 30.653 3.867 -1.204 1.00 96.25 166 THR A O 1
ATOM 1320 N N . GLN A 1 167 ? 32.580 4.768 -0.505 1.00 94.94 167 GLN A N 1
ATOM 1321 C CA . GLN A 1 167 ? 31.928 5.681 0.442 1.00 94.94 167 GLN A CA 1
ATOM 1322 C C . GLN A 1 167 ? 30.977 6.667 -0.262 1.00 94.94 167 GLN A C 1
ATOM 1324 O O . GLN A 1 167 ? 29.920 7.005 0.264 1.00 94.94 167 GLN A O 1
ATOM 1329 N N . ASN A 1 168 ? 31.333 7.112 -1.467 1.00 96.12 168 ASN A N 1
ATOM 1330 C CA . ASN A 1 168 ? 30.522 8.029 -2.261 1.00 96.12 168 ASN A CA 1
ATOM 1331 C C . ASN A 1 168 ? 29.207 7.376 -2.727 1.00 96.12 168 ASN A C 1
ATOM 1333 O O . ASN A 1 168 ? 28.159 8.019 -2.678 1.00 96.12 168 ASN A O 1
ATOM 1337 N N . MET A 1 169 ? 29.225 6.085 -3.083 1.00 96.31 169 MET A N 1
ATOM 1338 C CA . MET A 1 169 ? 27.997 5.325 -3.357 1.00 96.31 169 MET A CA 1
ATOM 1339 C C . MET A 1 169 ? 27.112 5.206 -2.114 1.00 96.31 169 MET A C 1
ATOM 1341 O O . MET A 1 169 ? 25.900 5.376 -2.215 1.00 96.31 169 MET A O 1
ATOM 1345 N N . VAL A 1 170 ? 27.706 4.959 -0.938 1.00 94.94 170 VAL A N 1
ATOM 1346 C CA . VAL A 1 170 ? 26.963 4.897 0.332 1.00 94.94 170 VAL A CA 1
ATOM 1347 C C . VAL A 1 170 ? 26.268 6.227 0.608 1.00 94.94 170 VAL A C 1
ATOM 1349 O O . VAL A 1 170 ? 25.067 6.237 0.850 1.00 94.94 170 VAL A O 1
ATOM 1352 N N . TYR A 1 171 ? 26.969 7.356 0.512 1.00 93.81 171 TYR A N 1
ATOM 1353 C CA . TYR A 1 171 ? 26.341 8.666 0.709 1.00 93.81 171 TYR A CA 1
ATOM 1354 C C . TYR A 1 171 ? 25.285 8.981 -0.344 1.00 93.81 171 TYR A C 1
ATOM 1356 O O . TYR A 1 171 ? 24.196 9.415 0.015 1.00 93.81 171 TYR A O 1
ATOM 1364 N N . THR A 1 172 ? 25.548 8.657 -1.611 1.00 93.81 172 THR A N 1
ATOM 1365 C CA . THR A 1 172 ? 24.557 8.788 -2.685 1.00 93.81 172 THR A CA 1
ATOM 1366 C C . THR A 1 172 ? 23.285 7.996 -2.371 1.00 93.81 172 THR A C 1
ATOM 1368 O O . THR A 1 172 ? 22.181 8.502 -2.559 1.00 93.81 172 THR A O 1
ATOM 1371 N N . PHE A 1 173 ? 23.421 6.770 -1.860 1.00 92.12 173 PHE A N 1
ATOM 1372 C CA . PHE A 1 173 ? 22.299 5.943 -1.423 1.00 92.12 173 PHE A CA 1
ATOM 1373 C C . PHE A 1 173 ? 21.524 6.595 -0.266 1.00 92.12 173 PHE A C 1
ATOM 1375 O O . PHE A 1 173 ? 20.307 6.735 -0.364 1.00 92.12 173 PHE A O 1
ATOM 1382 N N . LEU A 1 174 ? 22.208 7.044 0.793 1.00 88.75 174 LEU A N 1
ATOM 1383 C CA . LEU A 1 174 ? 21.567 7.674 1.959 1.00 88.75 174 LEU A CA 1
ATOM 1384 C C . LEU A 1 174 ? 20.858 8.995 1.600 1.00 88.75 174 LEU A C 1
ATOM 1386 O O . LEU A 1 174 ? 19.751 9.247 2.073 1.00 88.75 174 LEU A O 1
ATOM 1390 N N . GLU A 1 175 ? 21.462 9.824 0.746 1.00 87.88 175 GLU A N 1
ATOM 1391 C CA . GLU A 1 175 ? 20.852 11.060 0.234 1.00 87.88 175 GLU A CA 1
ATOM 1392 C C . GLU A 1 175 ? 19.607 10.755 -0.605 1.00 87.88 175 GLU A C 1
ATOM 1394 O O . GLU A 1 175 ? 18.544 11.326 -0.363 1.00 87.88 175 GLU A O 1
ATOM 1399 N N . SER A 1 176 ? 19.701 9.790 -1.524 1.00 86.12 176 SER A N 1
ATOM 1400 C CA . SER A 1 176 ? 18.580 9.417 -2.396 1.00 86.12 176 SER A CA 1
ATOM 1401 C C . SER A 1 176 ? 17.390 8.867 -1.601 1.00 86.12 176 SER A C 1
ATOM 1403 O O . SER A 1 176 ? 16.244 9.159 -1.938 1.00 86.12 176 SER A O 1
ATOM 1405 N N . MET A 1 177 ? 17.652 8.127 -0.516 1.00 83.31 177 MET A N 1
ATOM 1406 C CA . MET A 1 177 ? 16.620 7.660 0.419 1.00 83.31 177 MET A CA 1
ATOM 1407 C C . MET A 1 177 ? 15.865 8.826 1.080 1.00 83.31 177 MET A C 1
ATOM 1409 O O . MET A 1 177 ? 14.638 8.776 1.176 1.00 83.31 177 MET A O 1
ATOM 1413 N N . LEU A 1 178 ? 16.565 9.901 1.481 1.00 75.50 178 LEU A N 1
ATOM 1414 C CA . LEU A 1 178 ? 15.921 11.105 2.033 1.00 75.50 178 LEU A CA 1
ATOM 1415 C C . LEU A 1 178 ? 15.086 11.836 0.985 1.00 75.50 178 LEU A C 1
ATOM 1417 O O . LEU A 1 178 ? 13.942 12.197 1.255 1.00 75.50 178 LEU A O 1
ATOM 1421 N N . GLU A 1 179 ? 15.670 12.084 -0.189 1.00 75.25 179 GLU A N 1
ATOM 1422 C CA . GLU A 1 179 ? 15.040 12.871 -1.251 1.00 75.25 179 GLU A CA 1
ATOM 1423 C C . GLU A 1 179 ? 13.757 12.212 -1.759 1.00 75.25 179 GLU A C 1
ATOM 1425 O O . GLU A 1 179 ? 12.750 12.890 -1.969 1.00 75.25 179 GLU A O 1
ATOM 1430 N N . GLN A 1 180 ? 13.776 10.886 -1.910 1.00 73.94 180 GLN A N 1
ATOM 1431 C CA . GLN A 1 180 ? 12.648 10.117 -2.439 1.00 73.94 180 GLN A CA 1
ATOM 1432 C C . GLN A 1 180 ? 11.656 9.680 -1.358 1.00 73.94 180 GLN A C 1
ATOM 1434 O O . GLN A 1 180 ? 10.612 9.123 -1.690 1.00 73.94 180 GLN A O 1
ATOM 1439 N N . ARG A 1 181 ? 11.944 9.963 -0.075 1.00 68.81 181 ARG A N 1
ATOM 1440 C CA . ARG A 1 181 ? 11.163 9.489 1.083 1.00 68.81 181 ARG A CA 1
ATOM 1441 C C . ARG A 1 181 ? 10.933 7.976 1.043 1.00 68.81 181 ARG A C 1
ATOM 1443 O O . ARG A 1 181 ? 9.868 7.494 1.418 1.00 68.81 181 ARG A O 1
ATOM 1450 N N . GLU A 1 182 ? 11.926 7.246 0.547 1.00 66.06 182 GLU A N 1
ATOM 1451 C CA . GLU A 1 182 ? 11.883 5.791 0.498 1.00 66.06 182 GLU A CA 1
ATOM 1452 C C . GLU A 1 182 ? 12.086 5.258 1.915 1.00 66.06 182 GLU A C 1
ATOM 1454 O O . GLU A 1 182 ? 13.067 5.572 2.594 1.00 66.06 182 GLU A O 1
ATOM 1459 N N . GLU A 1 183 ? 11.137 4.454 2.380 1.00 58.62 183 GLU A N 1
ATOM 1460 C CA . GLU A 1 183 ? 11.164 3.882 3.718 1.00 58.62 183 GLU A CA 1
ATOM 1461 C C . GLU A 1 183 ? 11.801 2.487 3.643 1.00 58.62 183 GLU A C 1
ATOM 1463 O O . GLU A 1 183 ? 11.298 1.582 2.981 1.00 58.62 183 GLU A O 1
ATOM 1468 N N . PHE A 1 184 ? 12.925 2.309 4.343 1.00 66.25 184 PHE A N 1
ATOM 1469 C CA . PHE A 1 184 ? 13.488 1.001 4.695 1.00 66.25 184 PHE A CA 1
ATOM 1470 C C . PHE A 1 184 ? 13.869 0.054 3.525 1.00 66.25 184 PHE A C 1
ATOM 1472 O O . PHE A 1 184 ? 13.166 -0.895 3.176 1.00 66.25 184 PHE A O 1
ATOM 1479 N N . LEU A 1 185 ? 15.096 0.201 3.005 1.00 71.12 185 LEU A N 1
ATOM 1480 C CA . LEU A 1 185 ? 15.709 -0.738 2.050 1.00 71.12 185 LEU A CA 1
ATOM 1481 C C . LEU A 1 185 ? 16.727 -1.670 2.724 1.00 71.12 185 LEU A C 1
ATOM 1483 O O . LEU A 1 185 ? 17.939 -1.533 2.546 1.00 71.12 185 LEU A O 1
ATOM 1487 N N . LEU A 1 186 ? 16.239 -2.648 3.494 1.00 69.25 186 LEU A N 1
ATOM 1488 C CA . LEU A 1 186 ? 17.090 -3.557 4.281 1.00 69.25 186 LEU A CA 1
ATOM 1489 C C . LEU A 1 186 ? 18.188 -4.257 3.458 1.00 69.25 186 LEU A C 1
ATOM 1491 O O . LEU A 1 186 ? 19.306 -4.419 3.950 1.00 69.25 186 LEU A O 1
ATOM 1495 N N . GLY A 1 187 ? 17.883 -4.645 2.215 1.00 71.75 187 GLY A N 1
ATOM 1496 C CA . GLY A 1 187 ? 18.854 -5.245 1.293 1.00 71.75 187 GLY A CA 1
ATOM 1497 C C . GLY A 1 187 ? 20.011 -4.299 0.958 1.00 71.75 187 GLY A C 1
ATOM 1498 O O . GLY A 1 187 ? 21.166 -4.704 1.026 1.00 71.75 187 GLY A O 1
ATOM 1499 N N . GLY A 1 188 ? 19.720 -3.018 0.708 1.00 78.44 188 GLY A N 1
ATOM 1500 C CA . GLY A 1 188 ? 20.741 -1.995 0.461 1.00 78.44 188 GLY A CA 1
ATOM 1501 C C . GLY A 1 188 ? 21.642 -1.762 1.675 1.00 78.44 188 GLY A C 1
ATOM 1502 O O . GLY A 1 188 ? 22.862 -1.789 1.544 1.00 78.44 188 GLY A O 1
ATOM 1503 N N . PHE A 1 189 ? 21.062 -1.623 2.873 1.00 84.50 189 PHE A N 1
ATOM 1504 C CA . PHE A 1 189 ? 21.839 -1.442 4.109 1.00 84.50 189 PHE A CA 1
ATOM 1505 C C . PHE A 1 189 ? 22.720 -2.650 4.445 1.00 84.50 189 PHE A C 1
ATOM 1507 O O . PHE A 1 189 ? 23.860 -2.489 4.879 1.00 84.50 189 PHE A O 1
ATOM 1514 N N . SER A 1 190 ? 22.198 -3.860 4.239 1.00 81.12 190 SER A N 1
ATOM 1515 C CA . SER A 1 190 ? 22.911 -5.103 4.542 1.00 81.12 190 SER A CA 1
ATOM 1516 C C . SER A 1 190 ? 24.074 -5.349 3.579 1.00 81.12 190 SER A C 1
ATOM 1518 O O . SER A 1 190 ? 25.095 -5.885 4.005 1.00 81.12 190 SER A O 1
ATOM 1520 N N . ASN A 1 191 ? 23.945 -4.900 2.326 1.00 85.88 191 ASN A N 1
ATOM 1521 C CA . ASN A 1 191 ? 24.985 -5.018 1.309 1.00 85.88 191 ASN A CA 1
ATOM 1522 C C . ASN A 1 191 ? 26.190 -4.090 1.553 1.00 85.88 191 ASN A C 1
ATOM 1524 O O . ASN A 1 191 ? 27.264 -4.316 1.012 1.00 85.88 191 ASN A O 1
ATOM 1528 N N . ILE A 1 192 ? 26.043 -3.049 2.383 1.00 89.38 192 ILE A N 1
ATOM 1529 C CA . ILE A 1 192 ? 27.125 -2.094 2.656 1.00 89.38 192 ILE A CA 1
ATOM 1530 C C . ILE A 1 192 ? 28.200 -2.742 3.550 1.00 89.38 192 ILE A C 1
ATOM 1532 O O . ILE A 1 192 ? 27.887 -3.125 4.683 1.00 89.38 192 ILE A O 1
ATOM 1536 N N . PRO A 1 193 ? 29.471 -2.820 3.111 1.00 90.75 193 PRO A N 1
ATOM 1537 C CA . PRO A 1 193 ? 30.566 -3.413 3.879 1.00 90.75 193 PRO A CA 1
ATOM 1538 C C . PRO A 1 193 ? 30.866 -2.660 5.173 1.00 90.75 193 PRO A C 1
ATOM 1540 O O . PRO A 1 193 ? 30.782 -1.433 5.222 1.00 90.75 193 PRO A O 1
ATOM 1543 N N . GLU A 1 194 ? 31.312 -3.375 6.210 1.00 89.31 194 GLU A N 1
ATOM 1544 C CA . GLU A 1 194 ? 31.573 -2.802 7.541 1.00 89.31 194 GLU A CA 1
ATOM 1545 C C . GLU A 1 194 ? 32.542 -1.608 7.509 1.00 89.31 194 GLU A C 1
ATOM 1547 O O . GLU A 1 194 ? 32.328 -0.624 8.215 1.00 89.31 194 GLU A O 1
ATOM 1552 N N . LYS A 1 195 ? 33.551 -1.640 6.626 1.00 93.31 195 LYS A N 1
ATOM 1553 C CA . LYS A 1 195 ? 34.534 -0.555 6.452 1.00 93.31 195 LYS A CA 1
ATOM 1554 C C . LYS A 1 195 ? 33.926 0.793 6.030 1.00 93.31 195 LYS A C 1
ATOM 1556 O O . LYS A 1 195 ? 34.572 1.813 6.237 1.00 93.31 195 LYS A O 1
ATOM 1561 N N . PHE A 1 196 ? 32.719 0.799 5.458 1.00 94.06 196 PHE A N 1
ATOM 1562 C CA . PHE A 1 196 ? 31.988 2.011 5.060 1.00 94.06 196 PHE A CA 1
ATOM 1563 C C . PHE A 1 196 ? 30.817 2.342 5.999 1.00 94.06 196 PHE A C 1
ATOM 1565 O O . PHE A 1 196 ? 30.113 3.330 5.797 1.00 94.06 196 PHE A O 1
ATOM 1572 N N . ARG A 1 197 ? 30.599 1.539 7.053 1.00 90.44 197 ARG A N 1
ATOM 1573 C CA . ARG A 1 197 ? 29.583 1.787 8.090 1.00 90.44 197 ARG A CA 1
ATOM 1574 C C . ARG A 1 197 ? 30.120 2.737 9.156 1.00 90.44 197 ARG A C 1
ATOM 1576 O O . ARG A 1 197 ? 30.246 2.377 10.334 1.00 90.44 197 ARG A O 1
ATOM 1583 N N . ASP A 1 198 ? 30.479 3.933 8.713 1.00 90.88 198 ASP A N 1
ATOM 1584 C CA . ASP A 1 198 ? 30.988 4.998 9.565 1.00 90.88 198 ASP A CA 1
ATOM 1585 C C . ASP A 1 198 ? 29.896 5.613 10.458 1.00 90.88 198 ASP A C 1
ATOM 1587 O O . ASP A 1 198 ? 28.760 5.136 10.533 1.00 90.88 198 ASP A O 1
ATOM 1591 N N . TYR A 1 199 ? 30.250 6.676 11.180 1.00 87.50 199 TYR A N 1
ATOM 1592 C CA . TYR A 1 199 ? 29.313 7.367 12.060 1.00 87.50 199 TYR A CA 1
ATOM 1593 C C . TYR A 1 199 ? 28.072 7.880 11.315 1.00 87.50 199 TYR A C 1
ATOM 1595 O O . TYR A 1 199 ? 26.966 7.724 11.827 1.00 87.50 199 TYR A O 1
ATOM 1603 N N . MET A 1 200 ? 28.234 8.436 10.110 1.00 85.12 200 MET A N 1
ATOM 1604 C CA . MET A 1 200 ? 27.122 8.987 9.332 1.00 85.12 200 MET A CA 1
ATOM 1605 C C . MET A 1 200 ? 26.173 7.885 8.875 1.00 85.12 200 MET A C 1
ATOM 1607 O O . MET A 1 200 ? 24.961 8.021 9.038 1.00 85.12 200 MET A O 1
ATOM 1611 N N . PHE A 1 201 ? 26.713 6.764 8.389 1.00 89.69 201 PHE A N 1
ATOM 1612 C CA . PHE A 1 201 ? 25.912 5.583 8.081 1.00 89.69 201 PHE A CA 1
ATOM 1613 C C . PHE A 1 201 ? 25.128 5.108 9.307 1.00 89.69 201 PHE A C 1
ATOM 1615 O O . PHE A 1 201 ? 23.929 4.867 9.212 1.00 89.69 201 PHE A O 1
ATOM 1622 N N . ARG A 1 202 ? 25.786 4.967 10.466 1.00 88.12 202 ARG A N 1
ATOM 1623 C CA . ARG A 1 202 ? 25.151 4.431 11.683 1.00 88.12 202 ARG A CA 1
ATOM 1624 C C . ARG A 1 202 ? 24.087 5.366 12.236 1.00 88.12 202 ARG A C 1
ATOM 1626 O O . ARG A 1 202 ? 23.029 4.886 12.631 1.00 88.12 202 ARG A O 1
ATOM 1633 N N . LEU A 1 203 ? 24.349 6.671 12.217 1.00 84.12 203 LEU A N 1
ATOM 1634 C CA . LEU A 1 203 ? 23.384 7.696 12.595 1.00 84.12 203 LEU A CA 1
ATOM 1635 C C . LEU A 1 203 ? 22.151 7.623 11.695 1.00 84.12 203 LEU A C 1
ATOM 1637 O O . LEU A 1 203 ? 21.038 7.551 12.202 1.00 84.12 203 LEU A O 1
ATOM 1641 N N . TYR A 1 204 ? 22.356 7.558 10.378 1.00 82.62 204 TYR A N 1
ATOM 1642 C CA . TYR A 1 204 ? 21.264 7.451 9.417 1.00 82.62 204 TYR A CA 1
ATOM 1643 C C . TYR A 1 204 ? 20.484 6.141 9.569 1.00 82.62 204 TYR A C 1
ATOM 1645 O O . TYR A 1 204 ? 19.256 6.119 9.555 1.00 82.62 204 TYR A O 1
ATOM 1653 N N . PHE A 1 205 ? 21.193 5.026 9.735 1.00 83.56 205 PHE A N 1
ATOM 1654 C CA . PHE A 1 205 ? 20.590 3.715 9.933 1.00 83.56 205 PHE A CA 1
ATOM 1655 C C . PHE A 1 205 ? 19.734 3.704 11.206 1.00 83.56 205 PHE A C 1
ATOM 1657 O O . PHE A 1 205 ? 18.585 3.271 11.158 1.00 83.56 205 PHE A O 1
ATOM 1664 N N . ALA A 1 206 ? 20.237 4.261 12.312 1.00 82.31 206 ALA A N 1
ATOM 1665 C CA . ALA A 1 206 ? 19.490 4.415 13.559 1.00 82.31 206 ALA A CA 1
ATOM 1666 C C . ALA A 1 206 ? 18.281 5.353 13.424 1.00 82.31 206 ALA A C 1
ATOM 1668 O O . ALA A 1 206 ? 17.216 5.050 13.956 1.00 82.31 206 ALA A O 1
ATOM 1669 N N . SER A 1 207 ? 18.434 6.477 12.714 1.00 75.81 207 SER A N 1
ATOM 1670 C CA . SER A 1 207 ? 17.355 7.448 12.534 1.00 75.81 207 SER A CA 1
ATOM 1671 C C . SER A 1 207 ? 16.289 6.958 11.566 1.00 75.81 207 SER A C 1
ATOM 1673 O O . SER A 1 207 ? 15.136 7.318 11.726 1.00 75.81 207 SER A O 1
ATOM 1675 N N . SER A 1 208 ? 16.643 6.143 10.569 1.00 74.00 208 SER A N 1
ATOM 1676 C CA . SER A 1 208 ? 15.665 5.617 9.610 1.00 74.00 208 SER A CA 1
ATOM 1677 C C . SER A 1 208 ? 14.599 4.765 10.303 1.00 74.00 208 SER A C 1
ATOM 1679 O O . SER A 1 208 ? 13.418 4.935 10.029 1.00 74.00 208 SER A O 1
ATOM 1681 N N . GLU A 1 209 ? 15.006 3.917 11.253 1.00 76.81 209 GLU A N 1
ATOM 1682 C CA . GLU A 1 209 ? 14.119 3.063 12.038 1.00 76.81 209 GLU A CA 1
ATOM 1683 C C . GLU A 1 209 ? 14.680 2.843 13.445 1.00 76.81 209 GLU A C 1
ATOM 1685 O O . GLU A 1 209 ? 15.767 2.289 13.604 1.00 76.81 209 GLU A O 1
ATOM 1690 N N . ALA A 1 210 ? 13.913 3.158 14.494 1.00 80.12 210 ALA A N 1
ATOM 1691 C CA . ALA A 1 210 ? 14.360 2.947 15.877 1.00 80.12 210 ALA A CA 1
ATOM 1692 C C . ALA A 1 210 ? 14.609 1.464 16.221 1.00 80.12 210 ALA A C 1
ATOM 1694 O O . ALA A 1 210 ? 15.358 1.166 17.150 1.00 80.12 210 ALA A O 1
ATOM 1695 N N . PHE A 1 211 ? 14.030 0.523 15.463 1.00 80.31 211 PHE A N 1
ATOM 1696 C CA . PHE A 1 211 ? 14.366 -0.903 15.555 1.00 80.31 211 PHE A CA 1
ATOM 1697 C C . PHE A 1 211 ? 15.857 -1.162 15.286 1.00 80.31 211 PHE A C 1
ATOM 1699 O O . PHE A 1 211 ? 16.451 -2.064 15.881 1.00 80.31 211 PHE A O 1
ATOM 1706 N N . ASN A 1 212 ? 16.490 -0.340 14.442 1.00 82.06 212 ASN A N 1
ATOM 1707 C CA . ASN A 1 212 ? 17.881 -0.527 14.059 1.00 82.06 212 ASN A CA 1
ATOM 1708 C C . ASN A 1 212 ? 18.857 -0.311 15.222 1.00 82.06 212 ASN A C 1
ATOM 1710 O O . ASN A 1 212 ? 19.959 -0.862 15.204 1.00 82.06 212 ASN A O 1
ATOM 1714 N N . LEU A 1 213 ? 18.433 0.397 16.279 1.00 84.62 213 LEU A N 1
ATOM 1715 C CA . LEU A 1 213 ? 19.207 0.532 17.515 1.00 84.62 213 LEU A CA 1
ATOM 1716 C C . LEU A 1 213 ? 19.566 -0.834 18.125 1.00 84.62 213 LEU A C 1
ATOM 1718 O O . LEU A 1 213 ? 20.631 -0.985 18.728 1.00 84.62 213 LEU A O 1
ATOM 1722 N N . GLY A 1 214 ? 18.721 -1.850 17.922 1.00 82.62 214 GLY A N 1
ATOM 1723 C CA . GLY A 1 214 ? 18.959 -3.215 18.384 1.00 82.62 214 GLY A CA 1
ATOM 1724 C C . GLY A 1 214 ? 20.211 -3.872 17.790 1.00 82.62 214 GLY A C 1
ATOM 1725 O O . GLY A 1 214 ? 20.815 -4.709 18.466 1.00 82.62 214 GLY A O 1
ATOM 1726 N N . TYR A 1 215 ? 20.642 -3.468 16.587 1.00 82.88 215 TYR A N 1
ATOM 1727 C CA . TYR A 1 215 ? 21.841 -4.007 15.928 1.00 82.88 215 TYR A CA 1
ATOM 1728 C C . TYR A 1 215 ? 23.152 -3.455 16.495 1.00 82.88 215 TYR A C 1
ATOM 1730 O O . TYR A 1 215 ? 24.206 -4.046 16.258 1.00 82.88 215 TYR A O 1
ATOM 1738 N N . PHE A 1 216 ? 23.116 -2.354 17.252 1.00 84.44 216 PHE A N 1
ATOM 1739 C CA . PHE A 1 216 ? 24.312 -1.827 17.905 1.00 84.44 216 PHE A CA 1
ATOM 1740 C C . PHE A 1 216 ? 24.551 -2.503 19.263 1.00 84.44 216 PHE A C 1
ATOM 1742 O O . PHE A 1 216 ? 23.584 -2.853 19.959 1.00 84.44 216 PHE A O 1
ATOM 1749 N N . PRO A 1 217 ? 25.823 -2.658 19.682 1.00 85.00 217 PRO A N 1
ATOM 1750 C CA . PRO A 1 217 ? 26.167 -3.076 21.036 1.00 85.00 217 PRO A CA 1
ATOM 1751 C C . PRO A 1 217 ? 25.514 -2.170 22.083 1.00 85.00 217 PRO A C 1
ATOM 1753 O O . PRO A 1 217 ? 25.429 -0.959 21.897 1.00 85.00 217 PRO A O 1
ATOM 1756 N N . GLU A 1 218 ? 25.086 -2.737 23.213 1.00 79.88 218 GLU A N 1
ATOM 1757 C CA . GLU A 1 218 ? 24.341 -1.998 24.245 1.00 79.88 218 GLU A CA 1
ATOM 1758 C C . GLU A 1 218 ? 25.075 -0.738 24.736 1.00 79.88 218 GLU A C 1
ATOM 1760 O O . GLU A 1 218 ? 24.448 0.308 24.874 1.00 79.88 218 GLU A O 1
ATOM 1765 N N . GLY A 1 219 ? 26.401 -0.806 24.902 1.00 81.25 219 GLY A N 1
ATOM 1766 C CA . GLY A 1 219 ? 27.229 0.333 25.320 1.00 81.25 219 GLY A CA 1
ATOM 1767 C C . GLY A 1 219 ? 27.444 1.417 24.256 1.00 81.25 219 GLY A C 1
ATOM 1768 O O . GLY A 1 219 ? 27.964 2.477 24.578 1.00 81.25 219 GLY A O 1
ATOM 1769 N N . GLU A 1 220 ? 27.051 1.168 23.006 1.00 84.19 220 GLU A N 1
ATOM 1770 C CA . GLU A 1 220 ? 27.205 2.097 21.880 1.00 84.19 220 GLU A CA 1
ATOM 1771 C C . GLU A 1 220 ? 25.879 2.720 21.435 1.00 84.19 220 GLU A C 1
ATOM 1773 O O . GLU A 1 220 ? 25.892 3.700 20.700 1.00 84.19 220 GLU A O 1
ATOM 1778 N N . ARG A 1 221 ? 24.727 2.179 21.851 1.00 87.12 221 ARG A N 1
ATOM 1779 C CA . ARG A 1 221 ? 23.405 2.645 21.390 1.00 87.12 221 ARG A CA 1
ATOM 1780 C C . ARG A 1 221 ? 23.135 4.103 21.727 1.00 87.12 221 ARG A C 1
ATOM 1782 O O . ARG A 1 221 ? 22.557 4.811 20.911 1.00 87.12 221 ARG A O 1
ATOM 1789 N N . GLU A 1 222 ? 23.555 4.539 22.912 1.00 84.19 222 GLU A N 1
ATOM 1790 C CA . GLU A 1 222 ? 23.238 5.866 23.447 1.00 84.19 222 GLU A CA 1
ATOM 1791 C C . GLU A 1 222 ? 23.714 7.003 22.533 1.00 84.19 222 GLU A C 1
ATOM 1793 O O . GLU A 1 222 ? 23.016 8.000 22.402 1.00 84.19 222 GLU A O 1
ATOM 1798 N N . GLN A 1 223 ? 24.830 6.824 21.818 1.00 87.00 223 GLN A N 1
ATOM 1799 C CA . GLN A 1 223 ? 25.369 7.847 20.911 1.00 87.00 223 GLN A CA 1
ATOM 1800 C C . GLN A 1 223 ? 24.52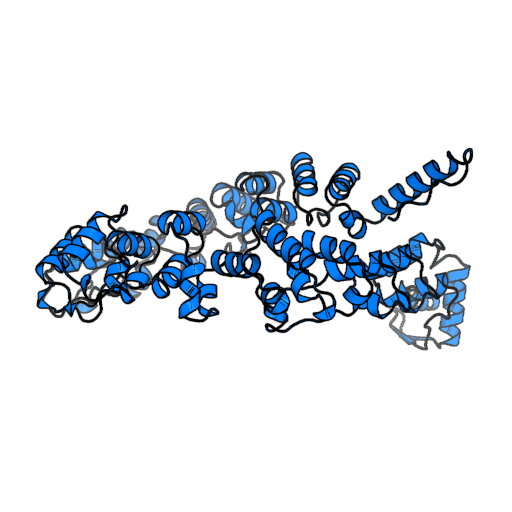1 8.068 19.643 1.00 87.00 223 GLN A C 1
ATOM 1802 O O . GLN A 1 223 ? 24.752 9.026 18.908 1.00 87.00 223 GLN A O 1
ATOM 1807 N N . TYR A 1 224 ? 23.581 7.159 19.365 1.00 86.81 224 TYR A N 1
ATOM 1808 C CA . TYR A 1 224 ? 22.670 7.217 18.220 1.00 86.81 224 TYR A CA 1
ATOM 1809 C C . TYR A 1 224 ? 21.227 7.510 18.644 1.00 86.81 224 TYR A C 1
ATOM 1811 O O . TYR A 1 224 ? 20.343 7.603 17.793 1.00 86.81 224 TYR A O 1
ATOM 1819 N N . ILE A 1 225 ? 20.972 7.639 19.950 1.00 85.94 225 ILE A N 1
ATOM 1820 C CA . ILE A 1 225 ? 19.670 8.052 20.464 1.00 85.94 225 ILE A CA 1
ATOM 1821 C C . ILE A 1 225 ? 19.539 9.565 20.252 1.00 85.94 225 ILE A C 1
ATOM 1823 O O . ILE A 1 225 ? 20.439 10.311 20.637 1.00 85.94 225 ILE A O 1
ATOM 1827 N N . PRO A 1 226 ? 18.427 10.042 19.668 1.00 84.06 226 PRO A N 1
ATOM 1828 C CA . PRO A 1 226 ? 18.192 11.471 19.521 1.00 84.06 226 PRO A CA 1
ATOM 1829 C C . PRO A 1 226 ? 18.199 12.184 20.877 1.00 84.06 226 PRO A C 1
ATOM 1831 O O . PRO A 1 226 ? 17.487 11.777 21.794 1.00 84.06 226 PRO A O 1
ATOM 1834 N N . GLU A 1 227 ? 18.945 13.285 20.990 1.00 83.25 227 GLU A N 1
ATOM 1835 C CA . GLU A 1 227 ? 18.985 14.088 22.224 1.00 83.25 227 GLU A CA 1
ATOM 1836 C C . GLU A 1 227 ? 17.602 14.649 22.590 1.00 83.25 227 GLU A C 1
ATOM 1838 O O . GLU A 1 227 ? 17.227 14.709 23.761 1.00 83.25 227 GLU A O 1
ATOM 1843 N N . ASN A 1 228 ? 16.824 15.041 21.577 1.00 88.19 228 ASN A N 1
ATOM 1844 C CA . ASN A 1 228 ? 15.464 15.534 21.739 1.00 88.19 228 ASN A CA 1
ATOM 1845 C C . ASN A 1 228 ? 14.459 14.453 21.325 1.00 88.19 228 ASN A C 1
ATOM 1847 O O . ASN A 1 228 ? 14.111 14.317 20.149 1.00 88.19 228 ASN A O 1
ATOM 1851 N N . ILE A 1 229 ? 13.983 13.697 22.315 1.00 88.75 229 ILE A N 1
ATOM 1852 C CA . ILE A 1 229 ? 13.006 12.622 22.115 1.00 88.75 229 ILE A CA 1
ATOM 1853 C C . ILE A 1 229 ? 11.710 13.162 21.502 1.00 88.75 229 ILE A C 1
ATOM 1855 O O . ILE A 1 229 ? 11.195 12.558 20.567 1.00 88.75 229 ILE A O 1
ATOM 1859 N N . CYS A 1 230 ? 11.210 14.313 21.957 1.00 85.81 230 CYS A N 1
ATOM 1860 C CA . CYS A 1 230 ? 9.976 14.901 21.431 1.00 85.81 230 CYS A CA 1
ATOM 1861 C C . CYS A 1 230 ? 10.093 15.236 19.939 1.00 85.81 230 CYS A C 1
ATOM 1863 O O . CYS A 1 230 ? 9.202 14.911 19.157 1.00 85.81 230 CYS A O 1
ATOM 1865 N N . GLU A 1 231 ? 11.212 15.836 19.530 1.00 84.88 231 GLU A N 1
ATOM 1866 C CA . GLU A 1 231 ? 11.462 16.150 18.121 1.00 84.88 231 GLU A CA 1
ATOM 1867 C C . GLU A 1 231 ? 11.613 14.881 17.276 1.00 84.88 231 GLU A C 1
ATOM 1869 O O . GLU A 1 231 ? 11.051 14.795 16.186 1.00 84.88 231 GLU A O 1
ATOM 1874 N N . ALA A 1 232 ? 12.296 13.858 17.794 1.00 85.25 232 ALA A N 1
ATOM 1875 C CA . ALA A 1 232 ? 12.404 12.572 17.113 1.00 85.25 232 ALA A CA 1
ATOM 1876 C C . ALA A 1 232 ? 11.034 11.902 16.924 1.00 85.25 232 ALA A C 1
ATOM 1878 O O . ALA A 1 232 ? 10.713 11.442 15.831 1.00 85.25 232 ALA A O 1
ATOM 1879 N N . LEU A 1 233 ? 10.190 11.892 17.958 1.00 87.12 233 LEU A N 1
ATOM 1880 C CA . LEU A 1 233 ? 8.822 11.382 17.856 1.00 87.12 233 LEU A CA 1
ATOM 1881 C C . LEU A 1 233 ? 8.000 12.171 16.827 1.00 87.12 233 LEU A C 1
ATOM 1883 O O . LEU A 1 233 ? 7.239 11.571 16.071 1.00 87.12 233 LEU A O 1
ATOM 1887 N N . ARG A 1 234 ? 8.188 13.494 16.747 1.00 84.12 234 ARG A N 1
ATOM 1888 C CA . ARG A 1 234 ? 7.518 14.356 15.765 1.00 84.12 234 ARG A CA 1
ATOM 1889 C C . ARG A 1 234 ? 7.948 14.046 14.329 1.00 84.12 234 ARG A C 1
ATOM 1891 O O . ARG A 1 234 ? 7.100 13.993 13.441 1.00 84.12 234 ARG A O 1
ATOM 1898 N N . LEU A 1 235 ? 9.245 13.840 14.092 1.00 79.06 235 LEU A N 1
ATOM 1899 C CA . LEU A 1 235 ? 9.779 13.494 12.769 1.00 79.06 235 LEU A CA 1
ATOM 1900 C C . LEU A 1 235 ? 9.292 12.116 12.294 1.00 79.06 235 LEU A C 1
ATOM 1902 O O . LEU A 1 235 ? 9.020 11.947 11.108 1.00 79.06 235 LEU A O 1
ATOM 1906 N N . HIS A 1 236 ? 9.099 11.174 13.221 1.00 78.31 236 HIS A N 1
ATOM 1907 C CA . HIS A 1 236 ? 8.662 9.801 12.940 1.00 78.31 236 HIS A CA 1
ATOM 1908 C C . HIS A 1 236 ? 7.198 9.526 13.312 1.00 78.31 236 HIS A C 1
ATOM 1910 O O . HIS A 1 236 ? 6.814 8.373 13.504 1.00 78.31 236 HIS A O 1
ATOM 1916 N N . GLN A 1 237 ? 6.352 10.559 13.385 1.00 78.38 237 GLN A N 1
ATOM 1917 C CA . GLN A 1 237 ? 4.952 10.432 13.822 1.00 78.38 237 GLN A CA 1
ATOM 1918 C C . GLN A 1 237 ? 4.108 9.468 12.967 1.00 78.38 237 GLN A C 1
ATOM 1920 O O . GLN A 1 237 ? 3.095 8.951 13.432 1.00 78.38 237 GLN A O 1
ATOM 1925 N N . TYR A 1 238 ? 4.522 9.218 11.722 1.00 74.88 238 TYR A N 1
ATOM 1926 C CA . TYR A 1 238 ? 3.845 8.301 10.802 1.00 74.88 238 TYR A CA 1
ATOM 1927 C C . TYR A 1 238 ? 4.326 6.850 10.921 1.00 74.88 238 TYR A C 1
ATOM 1929 O O . TYR A 1 238 ? 3.697 5.965 10.346 1.00 74.88 238 TYR A O 1
ATOM 1937 N N . HIS A 1 239 ? 5.393 6.585 11.685 1.00 73.19 239 HIS A N 1
ATOM 1938 C CA . HIS A 1 239 ? 5.927 5.242 11.870 1.00 73.19 239 HIS A CA 1
ATOM 1939 C C . HIS A 1 239 ? 5.417 4.623 13.187 1.00 73.19 239 HIS A C 1
ATOM 1941 O O . HIS A 1 239 ? 5.935 4.932 14.269 1.00 73.19 239 HIS A O 1
ATOM 1947 N N . PRO A 1 240 ? 4.427 3.708 13.141 1.00 68.62 240 PRO A N 1
ATOM 1948 C CA . PRO A 1 240 ? 3.716 3.249 14.332 1.00 68.62 240 PRO A CA 1
ATOM 1949 C C . PRO A 1 240 ? 4.608 2.499 15.330 1.00 68.62 240 PRO A C 1
ATOM 1951 O O . PRO A 1 240 ? 4.244 2.384 16.490 1.00 68.62 240 PRO A O 1
ATOM 1954 N N . GLY A 1 241 ? 5.782 1.999 14.931 1.00 81.44 241 GLY A N 1
ATOM 1955 C CA . GLY A 1 241 ? 6.692 1.277 15.827 1.00 81.44 241 GLY A CA 1
ATOM 1956 C C . GLY A 1 241 ? 7.791 2.125 16.474 1.00 81.44 241 GLY A C 1
ATOM 1957 O O . GLY A 1 241 ? 8.432 1.652 17.415 1.00 81.44 241 GLY A O 1
ATOM 1958 N N . TYR A 1 242 ? 8.036 3.349 15.991 1.00 86.19 242 TYR A N 1
ATOM 1959 C CA . TYR A 1 242 ? 9.268 4.086 16.302 1.00 86.19 242 TYR A CA 1
ATOM 1960 C C . TYR A 1 242 ? 9.411 4.376 17.804 1.00 86.19 242 TYR A C 1
ATOM 1962 O O . TYR A 1 242 ? 10.412 4.013 18.422 1.00 86.19 242 TYR A O 1
ATOM 1970 N N . ALA A 1 243 ? 8.368 4.944 18.419 1.00 89.94 243 ALA A N 1
ATOM 1971 C CA . ALA A 1 243 ? 8.384 5.325 19.831 1.00 89.94 243 ALA A CA 1
ATOM 1972 C C . ALA A 1 243 ? 8.630 4.134 20.771 1.00 89.94 243 ALA A C 1
ATOM 1974 O O . ALA A 1 243 ? 9.382 4.250 21.738 1.00 89.94 243 ALA A O 1
ATOM 1975 N N . TYR A 1 244 ? 8.032 2.975 20.473 1.00 90.81 244 TYR A N 1
ATOM 1976 C CA . TYR A 1 244 ? 8.194 1.765 21.278 1.00 90.81 244 TYR A CA 1
ATOM 1977 C C . TYR A 1 244 ? 9.628 1.243 21.262 1.00 90.81 244 TYR A C 1
ATOM 1979 O O . TYR A 1 244 ? 10.179 0.943 22.323 1.00 90.81 244 TYR A O 1
ATOM 1987 N N . GLN A 1 245 ? 10.232 1.161 20.076 1.00 89.12 245 GLN A N 1
ATOM 1988 C CA . GLN A 1 245 ? 11.605 0.681 19.924 1.00 89.12 245 GLN A CA 1
ATOM 1989 C C . GLN A 1 245 ? 12.600 1.661 20.553 1.00 89.12 245 GLN A C 1
ATOM 1991 O O . GLN A 1 245 ? 13.474 1.252 21.317 1.00 89.12 245 GLN A O 1
ATOM 1996 N N . LEU A 1 246 ? 12.401 2.965 20.333 1.00 90.56 246 LEU A N 1
ATOM 1997 C CA . LEU A 1 246 ? 13.210 4.006 20.959 1.00 90.56 246 LEU A CA 1
ATOM 1998 C C . LEU A 1 246 ? 13.136 3.919 22.489 1.00 90.56 246 LEU A C 1
ATOM 2000 O O . LEU A 1 246 ? 14.164 3.870 23.160 1.00 90.56 246 LEU A O 1
ATOM 2004 N N . TYR A 1 247 ? 11.928 3.837 23.055 1.00 92.88 247 TYR A N 1
ATOM 2005 C CA . TYR A 1 247 ? 11.734 3.780 24.506 1.00 92.88 247 TYR A CA 1
ATOM 2006 C C . TYR A 1 247 ? 12.281 2.492 25.138 1.00 92.88 247 TYR A C 1
ATOM 2008 O O . TYR A 1 247 ? 12.744 2.511 26.280 1.00 92.88 247 TYR A O 1
ATOM 2016 N N . MET A 1 248 ? 12.258 1.372 24.407 1.00 91.00 248 MET A N 1
ATOM 2017 C CA . MET A 1 248 ? 12.870 0.114 24.843 1.00 91.00 248 MET A CA 1
ATOM 2018 C C . MET A 1 248 ? 14.387 0.253 25.022 1.00 91.00 248 MET A C 1
ATOM 2020 O O . MET A 1 248 ? 14.935 -0.282 25.987 1.00 91.00 248 MET A O 1
ATOM 2024 N N . HIS A 1 249 ? 15.044 0.985 24.121 1.00 88.75 249 HIS A N 1
ATOM 2025 C CA . HIS A 1 249 ? 16.492 1.201 24.128 1.00 88.75 249 HIS A CA 1
ATOM 2026 C C . HIS A 1 249 ? 16.936 2.453 24.894 1.00 88.75 249 HIS A C 1
ATOM 2028 O O . HIS A 1 249 ? 18.135 2.657 25.076 1.00 88.75 249 HIS A O 1
ATOM 2034 N N . LEU A 1 250 ? 15.992 3.265 25.379 1.00 89.69 250 LEU A N 1
ATOM 2035 C CA . LEU A 1 250 ? 16.286 4.476 26.133 1.00 89.69 250 LEU A CA 1
ATOM 2036 C C . LEU A 1 250 ? 16.989 4.141 27.468 1.00 89.69 250 LEU A C 1
ATOM 2038 O O . LEU A 1 250 ? 16.491 3.293 28.218 1.00 89.69 250 LEU A O 1
ATOM 2042 N N . PRO A 1 251 ? 18.097 4.819 27.825 1.00 88.69 251 PRO A N 1
ATOM 2043 C CA . PRO A 1 251 ? 18.754 4.630 29.115 1.00 88.69 251 PRO A CA 1
ATOM 2044 C C . PRO A 1 251 ? 17.808 4.899 30.295 1.00 88.69 251 PRO A C 1
ATOM 2046 O O . PRO A 1 251 ? 16.990 5.819 30.262 1.00 88.69 251 PRO A O 1
ATOM 2049 N N . GLU A 1 252 ? 17.946 4.155 31.399 1.00 88.62 252 GLU A N 1
ATOM 2050 C CA . GLU A 1 252 ? 17.071 4.302 32.582 1.00 88.62 252 GLU A CA 1
ATOM 2051 C C . GLU A 1 252 ? 17.082 5.717 33.191 1.00 88.62 252 GLU A C 1
ATOM 2053 O O . GLU A 1 252 ? 16.068 6.172 33.735 1.00 88.62 252 GLU A O 1
ATOM 2058 N N . ALA A 1 253 ? 18.212 6.424 33.080 1.00 87.69 253 ALA A N 1
ATOM 2059 C CA . ALA A 1 253 ? 18.346 7.819 33.495 1.00 87.69 253 ALA A CA 1
ATOM 2060 C C . ALA A 1 253 ? 17.515 8.771 32.617 1.00 87.69 253 ALA A C 1
ATOM 2062 O O . ALA A 1 253 ? 16.964 9.748 33.121 1.00 87.69 253 ALA A O 1
ATOM 2063 N N . GLN A 1 254 ? 17.376 8.452 31.329 1.00 88.31 254 GLN A N 1
ATOM 2064 C CA . GLN A 1 254 ? 16.620 9.236 30.355 1.00 88.31 254 GLN A CA 1
ATOM 2065 C C . GLN A 1 254 ? 15.125 8.871 30.322 1.00 88.31 254 GLN A C 1
ATOM 2067 O O . GLN A 1 254 ? 14.327 9.647 29.802 1.00 88.31 254 GLN A O 1
ATOM 2072 N N . LYS A 1 255 ? 14.694 7.759 30.941 1.00 93.19 255 LYS A N 1
ATOM 2073 C CA . LYS A 1 255 ? 13.268 7.428 31.168 1.00 93.19 255 LYS A CA 1
ATOM 2074 C C . LYS A 1 255 ? 12.631 8.306 32.258 1.00 93.19 255 LYS A C 1
ATOM 2076 O O . LYS A 1 255 ? 12.067 7.813 33.244 1.00 93.19 255 LYS A O 1
ATOM 2081 N N . THR A 1 256 ? 12.764 9.621 32.141 1.00 94.06 256 THR A N 1
ATOM 2082 C CA . THR A 1 256 ? 12.155 10.615 33.037 1.00 94.06 256 THR A CA 1
ATOM 2083 C C . THR A 1 256 ? 10.625 10.546 32.963 1.00 94.06 256 THR A C 1
ATOM 2085 O O . THR A 1 256 ? 10.069 9.810 32.145 1.00 94.06 256 THR A O 1
ATOM 2088 N N . ARG A 1 257 ? 9.915 11.273 33.838 1.00 94.31 257 ARG A N 1
ATOM 2089 C CA . ARG A 1 257 ? 8.445 11.360 33.745 1.00 94.31 257 ARG A CA 1
ATOM 2090 C C . ARG A 1 257 ? 8.007 11.901 32.389 1.00 94.31 257 ARG A C 1
ATOM 2092 O O . ARG A 1 257 ? 7.234 11.237 31.713 1.00 94.31 257 ARG A O 1
ATOM 2099 N N . GLU A 1 258 ? 8.585 13.028 31.993 1.00 92.88 258 GLU A N 1
ATOM 2100 C CA . GLU A 1 258 ? 8.316 13.719 30.732 1.00 92.88 258 GLU A CA 1
ATOM 2101 C C . GLU A 1 258 ? 8.542 12.808 29.519 1.00 92.88 258 GLU A C 1
ATOM 2103 O O . GLU A 1 258 ? 7.596 12.511 28.796 1.00 92.88 258 GLU A O 1
ATOM 2108 N N . ASN A 1 259 ? 9.742 12.232 29.376 1.00 92.88 259 ASN A N 1
ATOM 2109 C CA . ASN A 1 259 ? 10.046 11.339 28.252 1.00 92.88 259 ASN A CA 1
ATOM 2110 C C . ASN A 1 259 ? 9.156 10.088 28.241 1.00 92.88 259 ASN A C 1
ATOM 2112 O O . ASN A 1 259 ? 8.791 9.589 27.181 1.00 92.88 259 ASN A O 1
ATOM 2116 N N . SER A 1 260 ? 8.793 9.563 29.417 1.00 94.88 260 SER A N 1
ATOM 2117 C CA . SER A 1 260 ? 7.893 8.408 29.502 1.00 94.88 260 SER A CA 1
ATOM 2118 C C . SER A 1 260 ? 6.475 8.758 29.064 1.00 94.88 260 SER A C 1
ATOM 2120 O O . SER A 1 260 ? 5.856 7.959 28.371 1.00 94.88 260 SER A O 1
ATOM 2122 N N . ILE A 1 261 ? 5.966 9.933 29.442 1.00 92.88 261 ILE A N 1
ATOM 2123 C CA . ILE A 1 261 ? 4.646 10.410 29.020 1.00 92.88 261 ILE A CA 1
ATOM 2124 C C . ILE A 1 261 ? 4.619 10.585 27.501 1.00 92.88 261 ILE A C 1
ATOM 2126 O O . ILE A 1 261 ? 3.741 10.021 26.853 1.00 92.88 261 ILE A O 1
ATOM 2130 N N . GLU A 1 262 ? 5.608 11.268 26.924 1.00 91.62 262 GLU A N 1
ATOM 2131 C CA . GLU A 1 262 ? 5.666 11.512 25.477 1.00 91.62 262 GLU A CA 1
ATOM 2132 C C . GLU A 1 262 ? 5.794 10.211 24.671 1.00 91.62 262 GLU A C 1
ATOM 2134 O O . GLU A 1 262 ? 5.026 9.981 23.734 1.00 91.62 262 GLU A O 1
ATOM 2139 N N . CYS A 1 263 ? 6.657 9.280 25.089 1.00 92.69 263 CYS A N 1
ATOM 2140 C CA . CYS A 1 263 ? 6.759 7.981 24.422 1.00 92.69 263 CYS A CA 1
ATOM 2141 C C . CYS A 1 263 ? 5.493 7.122 24.570 1.00 92.69 263 CYS A C 1
ATOM 2143 O O . CYS A 1 263 ? 5.151 6.395 23.639 1.00 92.69 263 CYS A O 1
ATOM 2145 N N . ILE A 1 264 ? 4.792 7.164 25.712 1.00 92.31 264 ILE A N 1
ATOM 2146 C CA . ILE A 1 264 ? 3.546 6.400 25.911 1.00 92.31 264 ILE A CA 1
ATOM 2147 C C . ILE A 1 264 ? 2.385 7.008 25.118 1.00 92.31 264 ILE A C 1
ATOM 2149 O O . ILE A 1 264 ? 1.584 6.256 24.562 1.00 92.31 264 ILE A O 1
ATOM 2153 N N . LYS A 1 265 ? 2.311 8.342 25.026 1.00 88.81 265 LYS A N 1
ATOM 2154 C CA . LYS A 1 265 ? 1.359 9.049 24.156 1.00 88.81 265 LYS A CA 1
ATOM 2155 C C . LYS A 1 265 ? 1.562 8.651 22.696 1.00 88.81 265 LYS A C 1
ATOM 2157 O O . LYS A 1 265 ? 0.590 8.332 22.019 1.00 88.81 265 LYS A O 1
ATOM 2162 N N . ALA A 1 266 ? 2.817 8.613 22.246 1.00 88.94 266 ALA A N 1
ATOM 2163 C CA . ALA A 1 266 ? 3.157 8.189 20.893 1.00 88.94 266 ALA A CA 1
ATOM 2164 C C . ALA A 1 266 ? 2.902 6.688 20.665 1.00 88.94 266 ALA A C 1
ATOM 2166 O O . ALA A 1 266 ? 2.451 6.300 19.590 1.00 88.94 266 ALA A O 1
ATOM 2167 N N . HIS A 1 267 ? 3.163 5.831 21.661 1.00 91.19 267 HIS A N 1
ATOM 2168 C CA . HIS A 1 267 ? 2.887 4.401 21.557 1.00 91.19 267 HIS A CA 1
ATOM 2169 C C . HIS A 1 267 ? 2.564 3.721 22.909 1.00 91.19 267 HIS A C 1
ATOM 2171 O O . HIS A 1 267 ? 3.447 3.561 23.759 1.00 91.19 267 HIS A O 1
ATOM 2177 N N . PRO A 1 268 ? 1.344 3.177 23.095 1.00 90.31 268 PRO A N 1
ATOM 2178 C CA . PRO A 1 268 ? 0.889 2.599 24.367 1.00 90.31 268 PRO A CA 1
ATOM 2179 C C . PRO A 1 268 ? 1.762 1.471 24.935 1.00 90.31 268 PRO A C 1
ATOM 2181 O O . PRO A 1 268 ? 1.921 1.376 26.153 1.00 90.31 268 PRO A O 1
ATOM 2184 N N . ASN A 1 269 ? 2.386 0.642 24.084 1.00 90.50 269 ASN A N 1
ATOM 2185 C CA . ASN A 1 269 ? 3.233 -0.472 24.546 1.00 90.50 269 ASN A CA 1
ATOM 2186 C C . ASN A 1 269 ? 4.500 -0.011 25.289 1.00 90.50 269 ASN A C 1
ATOM 2188 O O . ASN A 1 269 ? 5.121 -0.819 25.982 1.00 90.50 269 ASN A O 1
ATOM 2192 N N . CYS A 1 270 ? 4.891 1.268 25.190 1.00 93.19 270 CYS A N 1
ATOM 2193 C CA . CYS A 1 270 ? 5.972 1.833 26.005 1.00 93.19 270 CYS A CA 1
ATOM 2194 C C . CYS A 1 270 ? 5.714 1.614 27.505 1.00 93.19 270 CYS A C 1
ATOM 2196 O O . CYS A 1 270 ? 6.651 1.391 28.272 1.00 93.19 270 CYS A O 1
ATOM 2198 N N . MET A 1 271 ? 4.439 1.565 27.906 1.00 92.88 271 MET A N 1
ATOM 2199 C CA . MET A 1 271 ? 3.999 1.325 29.277 1.00 92.88 271 MET A CA 1
ATOM 2200 C C . MET A 1 271 ? 4.556 0.021 29.877 1.00 92.88 271 MET A C 1
ATOM 2202 O O . MET A 1 271 ? 4.890 -0.028 31.062 1.00 92.88 271 MET A O 1
ATOM 2206 N N . SER A 1 272 ? 4.743 -1.028 29.069 1.00 91.06 272 SER A N 1
ATOM 2207 C CA . SER A 1 272 ? 5.316 -2.300 29.534 1.00 91.06 272 SER A CA 1
ATOM 2208 C C . SER A 1 272 ? 6.783 -2.171 29.977 1.00 91.06 272 SER A C 1
ATOM 2210 O O . SER A 1 272 ? 7.225 -2.893 30.874 1.00 91.06 272 SER A O 1
ATOM 2212 N N . ASN A 1 273 ? 7.517 -1.209 29.407 1.00 92.25 273 ASN A N 1
ATOM 2213 C CA . ASN A 1 273 ? 8.912 -0.897 29.732 1.00 92.25 273 ASN A CA 1
ATOM 2214 C C . ASN A 1 273 ? 9.053 0.238 30.763 1.00 92.25 273 ASN A C 1
ATOM 2216 O O . ASN A 1 273 ? 10.172 0.678 31.039 1.00 92.25 273 ASN A O 1
ATOM 2220 N N . LEU A 1 274 ? 7.942 0.704 31.354 1.00 94.94 274 LEU A N 1
ATOM 2221 C CA . LEU A 1 274 ? 7.951 1.785 32.336 1.00 94.94 274 LEU A CA 1
ATOM 2222 C C . LEU A 1 274 ? 8.786 1.388 33.574 1.00 94.94 274 LEU A C 1
ATOM 2224 O O . LEU A 1 274 ? 8.537 0.318 34.154 1.00 94.94 274 LEU A O 1
ATOM 2228 N N . PRO A 1 275 ? 9.724 2.233 34.044 1.00 94.56 275 PRO A N 1
ATOM 2229 C CA . PRO A 1 275 ? 10.529 1.956 35.230 1.00 94.56 275 PRO A CA 1
ATOM 2230 C C . PRO A 1 275 ? 9.674 1.743 36.481 1.00 94.56 275 PRO A C 1
ATOM 2232 O O . PRO A 1 275 ? 8.703 2.465 36.714 1.00 94.56 275 PRO A O 1
ATOM 2235 N N . LYS A 1 276 ? 10.075 0.812 37.359 1.00 94.12 276 LYS A N 1
ATOM 2236 C CA . LYS A 1 276 ? 9.337 0.495 38.603 1.00 94.12 276 LYS A CA 1
ATOM 2237 C C . LYS A 1 276 ? 9.034 1.735 39.456 1.00 94.12 276 LYS A C 1
ATOM 2239 O O . LYS A 1 276 ? 7.947 1.835 40.009 1.00 94.12 276 LYS A O 1
ATOM 2244 N N . ARG A 1 277 ? 9.956 2.705 39.507 1.00 94.75 277 ARG A N 1
ATOM 2245 C CA . ARG A 1 277 ? 9.800 3.975 40.248 1.00 94.75 277 ARG A CA 1
ATOM 2246 C C . ARG A 1 277 ? 8.628 4.854 39.779 1.00 94.75 277 ARG A C 1
ATOM 2248 O O . ARG A 1 277 ? 8.211 5.736 40.526 1.00 94.75 277 ARG A O 1
ATOM 2255 N N . LEU A 1 278 ? 8.122 4.645 38.562 1.00 95.69 278 LEU A N 1
ATOM 2256 C CA . LEU A 1 278 ? 6.985 5.383 37.999 1.00 95.69 278 LEU A CA 1
ATOM 2257 C C . LEU A 1 278 ? 5.670 4.590 38.034 1.00 95.69 278 LEU A C 1
ATOM 2259 O O . LEU A 1 278 ? 4.629 5.155 37.730 1.00 95.69 278 LEU A O 1
ATOM 2263 N N . ARG A 1 279 ? 5.674 3.305 38.415 1.00 94.56 279 ARG A N 1
ATOM 2264 C CA . ARG A 1 279 ? 4.467 2.458 38.430 1.00 94.56 279 ARG A CA 1
ATOM 2265 C C . ARG A 1 279 ? 3.623 2.703 39.685 1.00 94.56 279 ARG A C 1
ATOM 2267 O O . ARG A 1 279 ? 3.696 1.929 40.637 1.00 94.56 279 ARG A O 1
ATOM 2274 N N . LYS A 1 280 ? 2.887 3.813 39.710 1.00 95.44 280 LYS A N 1
ATOM 2275 C CA . LYS A 1 280 ? 2.073 4.245 40.854 1.00 95.44 280 LYS A CA 1
ATOM 2276 C C . LYS A 1 280 ? 0.984 5.235 40.435 1.00 95.44 280 LYS A C 1
ATOM 2278 O O . LYS A 1 280 ? 1.100 5.894 39.405 1.00 95.44 280 LYS A O 1
ATOM 2283 N N . ASP A 1 281 ? -0.046 5.338 41.273 1.00 96.31 281 ASP A N 1
ATOM 2284 C CA . ASP A 1 281 ? -1.273 6.107 41.027 1.00 96.31 281 ASP A CA 1
ATOM 2285 C C . ASP A 1 281 ? -1.043 7.552 40.558 1.00 96.31 281 ASP A C 1
ATOM 2287 O O . ASP A 1 281 ? -1.678 7.984 39.601 1.00 96.31 281 ASP A O 1
ATOM 2291 N N . ASP A 1 282 ? -0.120 8.292 41.179 1.00 96.12 282 ASP A N 1
ATOM 2292 C CA . ASP A 1 282 ? 0.149 9.694 40.829 1.00 96.12 282 ASP A CA 1
ATOM 2293 C C . ASP A 1 282 ? 0.666 9.857 39.392 1.00 96.12 282 ASP A C 1
ATOM 2295 O O . ASP A 1 282 ? 0.301 10.810 38.713 1.00 96.12 282 ASP A O 1
ATOM 2299 N N . PHE A 1 283 ? 1.480 8.915 38.909 1.00 95.94 283 PHE A N 1
ATOM 2300 C CA . PHE A 1 283 ? 1.941 8.908 37.522 1.00 95.94 283 PHE A CA 1
ATOM 2301 C C . PHE A 1 283 ? 0.824 8.506 36.550 1.00 95.94 283 PHE A C 1
ATOM 2303 O O . PHE A 1 283 ? 0.736 9.067 35.466 1.00 95.94 283 PHE A O 1
ATOM 2310 N N . TYR A 1 284 ? -0.047 7.560 36.919 1.00 94.88 284 TYR A N 1
ATOM 2311 C CA . TYR A 1 284 ? -1.177 7.158 36.067 1.00 94.88 284 TYR A CA 1
ATOM 2312 C C . TYR A 1 284 ? -2.192 8.279 35.873 1.00 94.88 284 TYR A C 1
ATOM 2314 O O . TYR A 1 284 ? -2.732 8.426 34.779 1.00 94.88 284 TYR A O 1
ATOM 2322 N N . LEU A 1 285 ? -2.434 9.069 36.919 1.00 94.62 285 LEU A N 1
ATOM 2323 C CA . LEU A 1 285 ? -3.290 10.248 36.846 1.00 94.62 285 LEU A CA 1
ATOM 2324 C C . LEU A 1 285 ? -2.647 11.341 35.985 1.00 94.62 285 LEU A C 1
ATOM 2326 O O . LEU A 1 285 ? -3.294 11.830 35.068 1.00 94.62 285 LEU A O 1
ATOM 2330 N N . GLU A 1 286 ? -1.363 11.645 36.200 1.00 94.56 286 GLU A N 1
ATOM 2331 C CA . GLU A 1 286 ? -0.615 12.601 35.367 1.00 94.56 286 GLU A CA 1
ATOM 2332 C C . GLU A 1 286 ? -0.619 12.190 33.884 1.00 94.56 286 GLU A C 1
ATOM 2334 O O . GLU A 1 286 ? -0.894 13.003 33.006 1.00 94.56 286 GLU A O 1
ATOM 2339 N N . LEU A 1 287 ? -0.381 10.909 33.594 1.00 93.19 287 LEU A N 1
ATOM 2340 C CA . LEU A 1 287 ? -0.413 10.370 32.236 1.00 93.19 287 LEU A CA 1
ATOM 2341 C C . LEU A 1 287 ? -1.815 10.452 31.608 1.00 93.19 287 LEU A C 1
ATOM 2343 O O . LEU A 1 287 ? -1.936 10.721 30.414 1.00 93.19 287 LEU A O 1
ATOM 2347 N N . ALA A 1 288 ? -2.874 10.222 32.392 1.00 92.44 288 ALA A N 1
ATOM 2348 C CA . ALA A 1 288 ? -4.252 10.381 31.930 1.00 92.44 288 ALA A CA 1
ATOM 2349 C C . ALA A 1 288 ? -4.589 11.849 31.618 1.00 92.44 288 ALA A C 1
ATOM 2351 O O . ALA A 1 288 ? -5.290 12.119 30.646 1.00 92.44 288 ALA A O 1
ATOM 2352 N N . GLU A 1 289 ? -4.092 12.794 32.421 1.00 90.88 289 GLU A N 1
ATOM 2353 C CA . GLU A 1 289 ? -4.276 14.238 32.223 1.00 90.88 289 GLU A CA 1
ATOM 2354 C C . GLU A 1 289 ? -3.477 14.784 31.033 1.00 90.88 289 GLU A C 1
ATOM 2356 O O . GLU A 1 289 ? -3.965 15.661 30.325 1.00 90.88 289 GLU A O 1
ATOM 2361 N N . ALA A 1 290 ? -2.282 14.244 30.780 1.00 87.44 290 ALA A N 1
ATOM 2362 C CA . ALA A 1 290 ? -1.433 14.636 29.656 1.00 87.44 290 ALA A CA 1
ATOM 2363 C C . ALA A 1 290 ? -1.944 14.145 28.284 1.00 87.44 290 ALA A C 1
ATOM 2365 O O . ALA A 1 290 ? -1.443 14.582 27.245 1.00 87.44 290 ALA A O 1
ATOM 2366 N N . GLY A 1 291 ? -2.902 13.212 28.263 1.00 80.06 291 GLY A N 1
ATOM 2367 C CA . GLY A 1 291 ? -3.504 12.692 27.038 1.00 80.06 291 GLY A CA 1
ATOM 2368 C C . GLY A 1 291 ? -4.555 13.642 26.459 1.00 80.06 291 GLY A C 1
ATOM 2369 O O . GLY A 1 291 ? -5.582 13.892 27.086 1.00 80.06 291 GLY A O 1
ATOM 2370 N N . GLU A 1 292 ? -4.342 14.110 25.229 1.00 70.44 292 GLU A N 1
ATOM 2371 C CA . GLU A 1 292 ? -5.225 15.080 24.557 1.00 70.44 292 GLU A CA 1
ATOM 2372 C C . GLU A 1 292 ? -6.630 14.514 24.270 1.00 70.44 292 GLU A C 1
ATOM 2374 O O . GLU A 1 292 ? -7.632 15.217 24.407 1.00 70.44 292 GLU A O 1
ATOM 2379 N N . ASP A 1 293 ? -6.724 13.212 23.987 1.00 66.56 293 ASP A N 1
ATOM 2380 C CA . ASP A 1 293 ? -7.967 12.575 23.532 1.00 66.56 293 ASP A CA 1
ATOM 2381 C C . ASP A 1 293 ? -8.815 11.957 24.652 1.00 66.56 293 ASP A C 1
ATOM 2383 O O . ASP A 1 293 ? -9.837 11.322 24.380 1.00 66.56 293 ASP A O 1
ATOM 2387 N N . LYS A 1 294 ? -8.390 12.075 25.919 1.00 75.06 294 LYS A N 1
ATOM 2388 C CA . LYS A 1 294 ? -8.982 11.354 27.068 1.00 75.06 294 LYS A CA 1
ATOM 2389 C C . LYS A 1 294 ? -9.118 9.834 26.859 1.00 75.06 294 LYS A C 1
ATOM 2391 O O . LYS A 1 294 ? -9.905 9.187 27.551 1.00 75.06 294 LYS A O 1
ATOM 2396 N N . GLN A 1 295 ? -8.367 9.260 25.921 1.00 81.75 295 GLN A N 1
ATOM 2397 C CA . GLN A 1 295 ? -8.340 7.827 25.651 1.00 81.75 295 GLN A CA 1
ATOM 2398 C C . GLN A 1 295 ? -7.186 7.177 26.410 1.00 81.75 295 GLN A C 1
ATOM 2400 O O . GLN A 1 295 ? -6.032 7.568 26.253 1.00 81.75 295 GLN A O 1
ATOM 2405 N N . LEU A 1 296 ? -7.479 6.144 27.200 1.00 87.44 296 LEU A N 1
ATOM 2406 C CA . LEU A 1 296 ? -6.466 5.441 27.999 1.00 87.44 296 LEU A CA 1
ATOM 2407 C C . LEU A 1 296 ? -6.005 4.150 27.317 1.00 87.44 296 LEU A C 1
ATOM 2409 O O . LEU A 1 296 ? -6.146 3.053 27.854 1.00 87.44 296 LEU A O 1
ATOM 2413 N N . SER A 1 297 ? -5.459 4.264 26.107 1.00 86.44 297 SER A N 1
ATOM 2414 C CA . SER A 1 297 ? -4.942 3.121 25.335 1.00 86.44 297 SER A CA 1
ATOM 2415 C C . SER A 1 297 ? -3.837 2.352 26.079 1.00 86.44 297 SER A C 1
ATOM 2417 O O . SER A 1 297 ? -3.786 1.121 26.029 1.00 86.44 297 SER A O 1
ATOM 2419 N N . TRP A 1 298 ? -3.011 3.061 26.852 1.00 90.75 298 TRP A N 1
ATOM 2420 C CA . TRP A 1 298 ? -1.953 2.500 27.697 1.00 90.75 298 TRP A CA 1
ATOM 2421 C C . TRP A 1 298 ? -2.469 1.681 28.884 1.00 90.75 298 TRP A C 1
ATOM 2423 O O . TRP A 1 298 ? -1.717 0.863 29.415 1.00 90.75 298 TRP A O 1
ATOM 2433 N N . LEU A 1 299 ? -3.733 1.853 29.296 1.00 92.12 299 LEU A N 1
ATOM 2434 C CA . LEU A 1 299 ? -4.275 1.212 30.497 1.00 92.12 299 LEU A CA 1
ATOM 2435 C C . LEU A 1 299 ? -4.197 -0.314 30.402 1.00 92.12 299 LEU A C 1
ATOM 2437 O O . LEU A 1 299 ? -3.846 -0.967 31.374 1.00 92.12 299 LEU A O 1
ATOM 2441 N N . SER A 1 300 ? -4.432 -0.884 29.220 1.00 91.19 300 SER A N 1
ATOM 2442 C CA . SER A 1 300 ? -4.346 -2.335 28.993 1.00 91.19 300 SER A CA 1
ATOM 2443 C C . SER A 1 300 ? -2.962 -2.951 29.246 1.00 91.19 300 SER A C 1
ATOM 2445 O O . SER A 1 300 ? -2.862 -4.152 29.482 1.00 91.19 300 SER A O 1
ATOM 2447 N N . HIS A 1 301 ? -1.904 -2.135 29.265 1.00 91.25 301 HIS A N 1
ATOM 2448 C CA . HIS A 1 301 ? -0.525 -2.554 29.530 1.00 91.25 301 HIS A CA 1
ATOM 2449 C C . HIS A 1 301 ? -0.095 -2.337 30.986 1.00 91.25 301 HIS A C 1
ATOM 2451 O O . HIS A 1 301 ? 1.056 -2.610 31.341 1.00 91.25 301 HIS A O 1
ATOM 2457 N N . VAL A 1 302 ? -0.989 -1.815 31.827 1.00 92.31 302 VAL A N 1
ATOM 2458 C CA . VAL A 1 302 ? -0.727 -1.586 33.246 1.00 92.31 302 VAL A CA 1
ATOM 2459 C C . VAL A 1 302 ? -0.825 -2.903 34.001 1.00 92.31 302 VAL A C 1
ATOM 2461 O O . VAL A 1 302 ? -1.788 -3.654 33.859 1.00 92.31 302 VAL A O 1
ATOM 2464 N N . ASP A 1 303 ? 0.146 -3.148 34.874 1.00 91.88 303 ASP A N 1
ATOM 2465 C CA . ASP A 1 303 ? -0.013 -4.146 35.924 1.00 91.88 303 ASP A CA 1
ATOM 2466 C C . ASP A 1 303 ? -1.062 -3.642 36.922 1.00 91.88 303 ASP A C 1
ATOM 2468 O O . ASP A 1 303 ? -0.801 -2.729 37.701 1.00 91.88 303 ASP A O 1
ATOM 2472 N N . ILE A 1 304 ? -2.270 -4.212 36.901 1.00 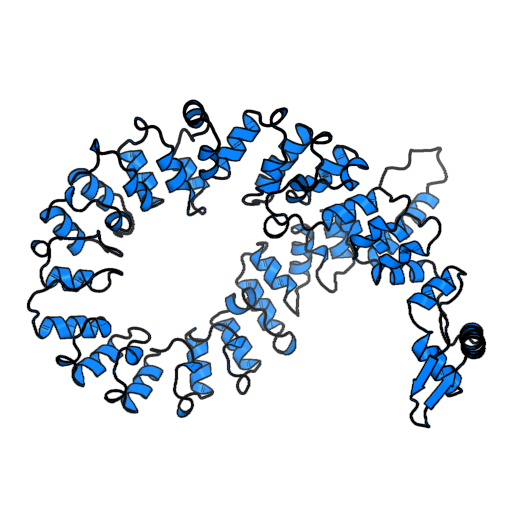93.50 304 ILE A N 1
ATOM 2473 C CA . ILE A 1 304 ? -3.370 -3.748 37.758 1.00 93.50 304 ILE A CA 1
ATOM 2474 C C . ILE A 1 304 ? -3.014 -3.792 39.254 1.00 93.50 304 ILE A C 1
ATOM 2476 O O . ILE A 1 304 ? -3.598 -3.049 40.040 1.00 93.50 304 ILE A O 1
ATOM 2480 N N . ALA A 1 305 ? -2.033 -4.608 39.663 1.00 92.62 305 ALA A N 1
ATOM 2481 C CA . ALA A 1 305 ? -1.577 -4.673 41.048 1.00 92.62 305 ALA A CA 1
ATOM 2482 C C . ALA A 1 305 ? -0.878 -3.386 41.521 1.00 92.62 305 ALA A C 1
ATOM 2484 O O . ALA A 1 305 ? -0.793 -3.149 42.726 1.00 92.62 305 ALA A O 1
ATOM 2485 N N . THR A 1 306 ? -0.392 -2.545 40.602 1.00 94.44 306 THR A N 1
ATOM 2486 C CA . THR A 1 306 ? 0.239 -1.257 40.926 1.00 94.44 306 THR A CA 1
ATOM 2487 C C . THR A 1 306 ? -0.748 -0.089 40.938 1.00 94.44 306 THR A C 1
ATOM 2489 O O . THR A 1 306 ? -0.331 1.035 41.212 1.00 94.44 306 THR A O 1
ATOM 2492 N N . MET A 1 307 ? -2.038 -0.335 40.665 1.00 95.38 307 MET A N 1
ATOM 2493 C CA . MET A 1 307 ? -3.098 0.676 40.631 1.00 95.38 307 MET A CA 1
ATOM 2494 C C . MET A 1 307 ? -4.144 0.441 41.729 1.00 95.38 307 MET A C 1
ATOM 2496 O O . MET A 1 307 ? -4.709 -0.650 41.866 1.00 95.38 307 MET A O 1
ATOM 2500 N N . SER A 1 308 ? -4.470 1.484 42.495 1.00 96.19 308 SER A N 1
ATOM 2501 C CA . SER A 1 308 ? -5.526 1.373 43.506 1.00 96.19 308 SER A CA 1
ATOM 2502 C C . SER A 1 308 ? -6.933 1.308 42.899 1.00 96.19 308 SER A C 1
ATOM 2504 O O . SER A 1 308 ? -7.198 1.782 41.791 1.00 96.19 308 SER A O 1
ATOM 2506 N N . LYS A 1 309 ? -7.881 0.764 43.675 1.00 96.06 309 LYS A N 1
ATOM 2507 C CA . LYS A 1 309 ? -9.310 0.741 43.325 1.00 96.06 309 LYS A CA 1
ATOM 2508 C C . LYS A 1 309 ? -9.840 2.129 42.973 1.00 96.06 309 LYS A C 1
ATOM 2510 O O . LYS A 1 309 ? -10.534 2.272 41.973 1.00 96.06 309 LYS A O 1
ATOM 2515 N N . ASN A 1 310 ? -9.525 3.132 43.789 1.00 96.62 310 ASN A N 1
ATOM 2516 C CA . ASN A 1 310 ? -10.055 4.483 43.612 1.00 96.62 310 ASN A CA 1
ATOM 2517 C C . ASN A 1 310 ? -9.560 5.096 42.303 1.00 96.62 310 ASN A C 1
ATOM 2519 O O . ASN A 1 310 ? -10.355 5.672 41.565 1.00 96.62 310 ASN A O 1
ATOM 2523 N N . THR A 1 311 ? -8.279 4.901 41.988 1.00 96.69 311 THR A N 1
ATOM 2524 C CA . THR A 1 311 ? -7.682 5.359 40.732 1.00 96.69 311 THR A CA 1
ATOM 2525 C C . THR A 1 311 ? -8.335 4.669 39.539 1.00 96.69 311 THR A C 1
ATOM 2527 O O . THR A 1 311 ? -8.809 5.352 38.637 1.00 96.69 311 THR A O 1
ATOM 2530 N N . PHE A 1 312 ? -8.485 3.340 39.562 1.00 96.19 312 PHE A N 1
ATOM 2531 C CA . PHE A 1 312 ? -9.175 2.621 38.487 1.00 96.19 312 PHE A CA 1
ATOM 2532 C C . PHE A 1 312 ? -10.615 3.113 38.278 1.00 96.19 312 PHE A C 1
ATOM 2534 O O . PHE A 1 312 ? -11.022 3.383 37.150 1.00 96.19 312 PHE A O 1
ATOM 2541 N N . GLN A 1 313 ? -11.392 3.248 39.357 1.00 95.56 313 GLN A N 1
ATOM 2542 C CA . GLN A 1 313 ? -12.785 3.693 39.276 1.00 95.56 313 GLN A CA 1
ATOM 2543 C C . GLN A 1 313 ? -12.896 5.129 38.760 1.00 95.56 313 GLN A C 1
ATOM 2545 O O . GLN A 1 313 ? -13.760 5.416 37.934 1.00 95.56 313 GLN A O 1
ATOM 2550 N N . PHE A 1 314 ? -12.006 6.018 39.206 1.00 95.50 314 PHE A N 1
ATOM 2551 C CA . PHE A 1 314 ? -11.932 7.384 38.703 1.00 95.50 314 PHE A CA 1
ATOM 2552 C C . PHE A 1 314 ? -11.657 7.399 37.196 1.00 95.50 314 PHE A C 1
ATOM 2554 O O . PHE A 1 314 ? -12.423 8.013 36.451 1.00 95.50 314 PHE A O 1
ATOM 2561 N N . LEU A 1 315 ? -10.634 6.666 36.745 1.00 94.56 315 LEU A N 1
ATOM 2562 C CA . LEU A 1 315 ? -10.278 6.569 35.330 1.00 94.56 315 LEU A CA 1
ATOM 2563 C C . LEU A 1 315 ? -11.442 6.007 34.494 1.00 94.56 315 LEU A C 1
ATOM 2565 O O . LEU A 1 315 ? -11.808 6.600 33.484 1.00 94.56 315 LEU A O 1
ATOM 2569 N N . ALA A 1 316 ? -12.092 4.933 34.954 1.00 93.38 316 ALA A N 1
ATOM 2570 C CA . ALA A 1 316 ? -13.201 4.287 34.245 1.00 93.38 316 ALA A CA 1
ATOM 2571 C C . ALA A 1 316 ? -14.469 5.142 34.107 1.00 93.38 316 ALA A C 1
ATOM 2573 O O . ALA A 1 316 ? -15.268 4.916 33.198 1.00 93.38 316 ALA A O 1
ATOM 2574 N N . LEU A 1 317 ? -14.681 6.108 35.003 1.00 93.19 317 LEU A N 1
ATOM 2575 C CA . LEU A 1 317 ? -15.848 6.991 34.960 1.00 93.19 317 LEU A CA 1
ATOM 2576 C C . LEU A 1 317 ? -15.606 8.265 34.137 1.00 93.19 317 LEU A C 1
ATOM 2578 O O . LEU A 1 317 ? -16.556 8.783 33.542 1.00 93.19 317 LEU A O 1
ATOM 2582 N N . HIS A 1 318 ? -14.365 8.761 34.101 1.00 91.94 318 HIS A N 1
ATOM 2583 C CA . HIS A 1 318 ? -14.030 10.078 33.540 1.00 91.94 318 HIS A CA 1
ATOM 2584 C C . HIS A 1 318 ? -13.330 10.030 32.177 1.00 91.94 318 HIS A C 1
ATOM 2586 O O . HIS A 1 318 ? -13.319 11.045 31.477 1.00 91.94 318 HIS A O 1
ATOM 2592 N N . TYR A 1 319 ? -12.782 8.877 31.790 1.00 92.00 319 TYR A N 1
ATOM 2593 C CA . TYR A 1 319 ? -12.017 8.708 30.556 1.00 92.00 319 TYR A CA 1
ATOM 2594 C C . TYR A 1 319 ? -12.604 7.608 29.672 1.00 92.00 319 TYR A C 1
ATOM 2596 O O . TYR A 1 319 ? -13.326 6.726 30.142 1.00 92.00 319 TYR A O 1
ATOM 2604 N N . ASP A 1 320 ? -12.289 7.668 28.379 1.00 88.00 320 ASP A N 1
ATOM 2605 C CA . ASP A 1 320 ? -12.669 6.635 27.423 1.00 88.00 320 ASP A CA 1
ATOM 2606 C C . ASP A 1 320 ? -11.631 5.506 27.440 1.00 88.00 320 ASP A C 1
ATOM 2608 O O . ASP A 1 320 ? -10.434 5.711 27.212 1.00 88.00 320 ASP A O 1
ATOM 2612 N N . ILE A 1 321 ? -12.083 4.293 27.743 1.00 88.88 321 ILE A N 1
ATOM 2613 C CA . ILE A 1 321 ? -11.219 3.121 27.861 1.00 88.88 321 ILE A CA 1
ATOM 2614 C C . ILE A 1 321 ? -11.541 2.183 26.708 1.00 88.88 321 ILE A C 1
ATOM 2616 O O . ILE A 1 321 ? -12.640 1.651 26.611 1.00 88.88 321 ILE A O 1
ATOM 2620 N N . LYS A 1 322 ? -10.560 1.928 25.841 1.00 84.44 322 LYS A N 1
ATOM 2621 C CA . LYS A 1 322 ? -10.721 0.980 24.726 1.00 84.44 322 LYS A CA 1
ATOM 2622 C C . LYS A 1 322 ? -10.449 -0.465 25.137 1.00 84.44 322 LYS A C 1
ATOM 2624 O O . LYS A 1 322 ? -11.128 -1.383 24.678 1.00 84.44 322 LYS A O 1
ATOM 2629 N N . SER A 1 323 ? -9.463 -0.660 26.010 1.00 88.69 323 SER A N 1
ATOM 2630 C CA . SER A 1 323 ? -8.995 -1.969 26.458 1.00 88.69 323 SER A CA 1
ATOM 2631 C C . SER A 1 323 ? -8.591 -1.912 27.928 1.00 88.69 323 SER A C 1
ATOM 2633 O O . SER A 1 323 ? -8.049 -0.910 28.397 1.00 88.69 323 SER A O 1
ATOM 2635 N N . LEU A 1 324 ? -8.882 -2.985 28.655 1.00 91.12 324 LEU A N 1
ATOM 2636 C CA . LEU A 1 324 ? -8.676 -3.098 30.093 1.00 91.12 324 LEU A CA 1
ATOM 2637 C C . LEU A 1 324 ? -7.457 -3.972 30.435 1.00 91.12 324 LEU A C 1
ATOM 2639 O O . LEU A 1 324 ? -7.138 -4.882 29.671 1.00 91.12 324 LEU A O 1
ATOM 2643 N N . PRO A 1 325 ? -6.813 -3.744 31.593 1.00 90.31 325 PRO A N 1
ATOM 2644 C CA . PRO A 1 325 ? -5.860 -4.676 32.178 1.00 90.31 325 PRO A CA 1
ATOM 2645 C C . PRO A 1 325 ? -6.476 -6.056 32.399 1.00 90.31 325 PRO A C 1
ATOM 2647 O O . PRO A 1 325 ? -7.668 -6.189 32.700 1.00 90.31 325 PRO A O 1
ATOM 2650 N N . ASP A 1 326 ? -5.638 -7.084 32.358 1.00 86.38 326 ASP A N 1
ATOM 2651 C CA . ASP A 1 326 ? -6.054 -8.427 32.739 1.00 86.38 326 ASP A CA 1
ATOM 2652 C C . ASP A 1 326 ? -6.313 -8.533 34.253 1.00 86.38 326 ASP A C 1
ATOM 2654 O O . ASP A 1 326 ? -5.655 -7.898 35.076 1.00 86.38 326 ASP A O 1
ATOM 2658 N N . LYS A 1 327 ? -7.245 -9.419 34.632 1.00 87.94 327 LYS A N 1
ATOM 2659 C CA . LYS A 1 327 ? -7.494 -9.844 36.028 1.00 87.94 327 LYS A CA 1
ATOM 2660 C C . LYS A 1 327 ? -7.886 -8.715 37.000 1.00 87.94 327 LYS A C 1
ATOM 2662 O O . LYS A 1 327 ? -7.499 -8.741 38.168 1.00 87.94 327 LYS A O 1
ATOM 2667 N N . ILE A 1 328 ? -8.714 -7.766 36.560 1.00 92.25 328 ILE A N 1
ATOM 2668 C CA . ILE A 1 328 ? -9.259 -6.723 37.445 1.00 92.25 328 ILE A CA 1
ATOM 2669 C C . ILE A 1 328 ? -10.133 -7.357 38.548 1.00 92.25 328 ILE A C 1
ATOM 2671 O O . ILE A 1 328 ? -11.031 -8.149 38.236 1.00 92.25 328 ILE A O 1
ATOM 2675 N N . PRO A 1 329 ? -9.927 -7.013 39.834 1.00 92.38 329 PRO A N 1
ATOM 2676 C CA . PRO A 1 329 ? -10.760 -7.517 40.923 1.00 92.38 329 PRO A CA 1
ATOM 2677 C C . PRO A 1 329 ? -12.240 -7.147 40.754 1.00 92.38 329 PRO A C 1
ATOM 2679 O O . PRO A 1 329 ? -12.578 -6.000 40.467 1.00 92.38 329 PRO A O 1
ATOM 2682 N N . THR A 1 330 ? -13.155 -8.086 41.022 1.00 90.81 330 THR A N 1
ATOM 2683 C CA . THR A 1 330 ? -14.611 -7.845 40.911 1.00 90.81 330 THR A CA 1
ATOM 2684 C C . THR A 1 330 ? -15.097 -6.697 41.798 1.00 90.81 330 THR A C 1
ATOM 2686 O O . THR A 1 330 ? -16.048 -6.004 41.449 1.00 90.81 330 THR A O 1
ATOM 2689 N N . THR A 1 331 ? -14.406 -6.443 42.913 1.00 92.69 331 THR A N 1
ATOM 2690 C CA . THR A 1 331 ? -14.692 -5.355 43.859 1.00 92.69 331 THR A CA 1
ATOM 2691 C C . THR A 1 331 ? -14.479 -3.955 43.281 1.00 92.69 331 THR A C 1
ATOM 2693 O O . THR A 1 331 ? -14.878 -2.979 43.923 1.00 92.69 331 THR A O 1
ATOM 2696 N N . TYR A 1 332 ? -13.843 -3.834 42.112 1.00 94.31 332 TYR A N 1
ATOM 2697 C CA . TYR A 1 332 ? -13.624 -2.562 41.425 1.00 94.31 332 TYR A CA 1
ATOM 2698 C C . TYR A 1 332 ? -14.853 -2.151 40.595 1.00 94.31 332 TYR A C 1
ATOM 2700 O O . TYR A 1 332 ? -14.989 -0.973 40.268 1.00 94.31 332 TYR A O 1
ATOM 2708 N N . PHE A 1 333 ? -15.774 -3.075 40.298 1.00 94.56 333 PHE A N 1
ATOM 2709 C CA . PHE A 1 333 ? -16.922 -2.826 39.426 1.00 94.56 333 PHE A CA 1
ATOM 2710 C C . PHE A 1 333 ? -18.203 -2.450 40.186 1.00 94.56 333 PHE A C 1
ATOM 2712 O O . PHE A 1 333 ? -18.485 -2.946 41.276 1.00 94.56 333 PHE A O 1
ATOM 2719 N N . THR A 1 334 ? -19.000 -1.591 39.555 1.00 93.94 334 THR A N 1
ATOM 2720 C CA . THR A 1 334 ? -20.390 -1.241 39.894 1.00 93.94 334 THR A CA 1
ATOM 2721 C C . THR A 1 334 ? -21.237 -1.331 38.616 1.00 93.94 334 THR A C 1
ATOM 2723 O O . THR A 1 334 ? -20.663 -1.407 37.528 1.00 93.94 334 THR A O 1
ATOM 2726 N N . GLU A 1 335 ? -22.577 -1.306 38.694 1.00 93.56 335 GLU A N 1
ATOM 2727 C CA . GLU A 1 335 ? -23.418 -1.284 37.475 1.00 93.56 335 GLU A CA 1
ATOM 2728 C C . GLU A 1 335 ? -23.078 -0.091 36.569 1.00 93.56 335 GLU A C 1
ATOM 2730 O O . GLU A 1 335 ? -22.991 -0.254 35.356 1.00 93.56 335 GLU A O 1
ATOM 2735 N N . GLU A 1 336 ? -22.822 1.084 37.152 1.00 93.56 336 GLU A N 1
ATOM 2736 C CA . GLU A 1 336 ? -22.440 2.296 36.420 1.00 93.56 336 GLU A CA 1
ATOM 2737 C C . GLU A 1 336 ? -21.103 2.125 35.686 1.00 93.56 336 GLU A C 1
ATOM 2739 O O . GLU A 1 336 ? -20.991 2.451 34.504 1.00 93.56 336 GLU A O 1
ATOM 2744 N N . ILE A 1 337 ? -20.103 1.540 36.352 1.00 94.19 337 ILE A N 1
ATOM 2745 C CA . ILE A 1 337 ? -18.811 1.236 35.728 1.00 94.19 337 ILE A CA 1
ATOM 2746 C C . ILE A 1 337 ? -18.990 0.181 34.630 1.00 94.19 337 ILE A C 1
ATOM 2748 O O . ILE A 1 337 ? -18.454 0.341 33.539 1.00 94.19 337 ILE A O 1
ATOM 2752 N N . CYS A 1 338 ? -19.770 -0.877 34.869 1.00 93.81 338 CYS A N 1
ATOM 2753 C CA . CYS A 1 338 ? -20.042 -1.900 33.854 1.00 93.81 338 CYS A CA 1
ATOM 2754 C C . CYS A 1 338 ? -20.766 -1.313 32.640 1.00 93.81 338 CYS A C 1
ATOM 2756 O O . CYS A 1 338 ? -20.471 -1.681 31.507 1.00 93.81 338 CYS A O 1
ATOM 2758 N N . GLU A 1 339 ? -21.699 -0.387 32.868 1.00 91.44 339 GLU A N 1
ATOM 2759 C CA . GLU A 1 339 ? -22.378 0.340 31.807 1.00 91.44 339 GLU A CA 1
ATOM 2760 C C . GLU A 1 339 ? -21.370 1.158 30.994 1.00 91.44 339 GLU A C 1
ATOM 2762 O O . GLU A 1 339 ? -21.416 1.101 29.764 1.00 91.44 339 GLU A O 1
ATOM 2767 N N . LYS A 1 340 ? -20.464 1.901 31.642 1.00 91.06 340 LYS A N 1
ATOM 2768 C CA . LYS A 1 340 ? -19.414 2.680 30.963 1.00 91.06 340 LYS A CA 1
ATOM 2769 C C . LYS A 1 340 ? -18.466 1.794 30.156 1.00 91.06 340 LYS A C 1
ATOM 2771 O O . LYS A 1 340 ? -18.196 2.111 29.003 1.00 91.06 340 LYS A O 1
ATOM 2776 N N . LEU A 1 341 ? -18.048 0.663 30.719 1.00 91.38 341 LEU A N 1
ATOM 2777 C CA . LEU A 1 341 ? -17.061 -0.240 30.124 1.00 91.38 341 LEU A CA 1
ATOM 2778 C C . LEU A 1 341 ? -17.644 -1.256 29.131 1.00 91.38 341 LEU A C 1
ATOM 2780 O O . LEU A 1 341 ? -16.895 -2.035 28.548 1.00 91.38 341 LEU A O 1
ATOM 2784 N N . ILE A 1 342 ? -18.964 -1.286 28.914 1.00 88.12 342 ILE A N 1
ATOM 2785 C CA . ILE A 1 342 ? -19.592 -2.342 28.102 1.00 88.12 342 ILE A CA 1
ATOM 2786 C C . ILE A 1 342 ? -19.040 -2.424 26.668 1.00 88.12 342 ILE A C 1
ATOM 2788 O O . ILE A 1 342 ? -18.989 -3.513 26.102 1.00 88.12 342 ILE A O 1
ATOM 2792 N N . GLY A 1 343 ? -18.611 -1.287 26.109 1.00 81.25 343 GLY A N 1
ATOM 2793 C CA . GLY A 1 343 ? -18.039 -1.194 24.765 1.00 81.25 343 GLY A CA 1
ATOM 2794 C C . GLY A 1 343 ? -16.543 -1.517 24.680 1.00 81.25 343 GLY A C 1
ATOM 2795 O O . GLY A 1 343 ? -16.003 -1.543 23.576 1.00 81.25 343 GLY A O 1
ATOM 2796 N N . CYS A 1 344 ? -15.856 -1.759 25.804 1.00 87.31 344 CYS A N 1
ATOM 2797 C CA . CYS A 1 344 ? -14.428 -2.079 25.808 1.00 87.31 344 CYS A CA 1
ATOM 2798 C C . CYS A 1 344 ? -14.171 -3.471 25.203 1.00 87.31 344 CYS A C 1
ATOM 2800 O O . CYS A 1 344 ? -14.867 -4.441 25.519 1.00 87.31 344 CYS A O 1
ATOM 2802 N N . GLN A 1 345 ? -13.120 -3.596 24.386 1.00 80.50 345 GLN A N 1
ATOM 2803 C CA . GLN A 1 345 ? -12.866 -4.763 23.527 1.00 80.50 345 GLN A CA 1
ATOM 2804 C C . GLN A 1 345 ? -12.778 -6.098 24.287 1.00 80.50 345 GLN A C 1
ATOM 2806 O O . GLN A 1 345 ? -13.296 -7.115 23.826 1.00 80.50 345 GLN A O 1
ATOM 2811 N N . ASN A 1 346 ? -12.138 -6.102 25.455 1.00 84.31 346 ASN A N 1
ATOM 2812 C CA . ASN A 1 346 ? -11.907 -7.286 26.284 1.00 84.31 346 ASN A CA 1
ATOM 2813 C C . ASN A 1 346 ? -12.757 -7.308 27.566 1.00 84.31 346 ASN A C 1
ATOM 2815 O O . ASN A 1 346 ? -12.528 -8.140 28.445 1.00 84.31 346 ASN A O 1
ATOM 2819 N N . PHE A 1 347 ? -13.750 -6.422 27.695 1.00 89.62 347 PHE A N 1
ATOM 2820 C CA . PHE A 1 347 ? -14.564 -6.380 28.903 1.00 89.62 347 PHE A CA 1
ATOM 2821 C C . PHE A 1 347 ? -15.562 -7.536 28.952 1.00 89.62 347 PHE A C 1
ATOM 2823 O O . PHE A 1 347 ? -16.401 -7.738 28.067 1.00 89.62 347 PHE A O 1
ATOM 2830 N N . VAL A 1 348 ? -15.497 -8.292 30.041 1.00 88.50 348 VAL A N 1
ATOM 2831 C CA . VAL A 1 348 ? -16.458 -9.336 30.383 1.00 88.50 348 VAL A CA 1
ATOM 2832 C C . VAL A 1 348 ? -17.203 -8.882 31.624 1.00 88.50 348 VAL A C 1
ATOM 2834 O O . VAL A 1 348 ? -16.583 -8.440 32.591 1.00 88.50 348 VAL A O 1
ATOM 2837 N N . LEU A 1 349 ? -18.533 -8.999 31.596 1.00 90.50 349 LEU A N 1
ATOM 2838 C CA . LEU A 1 349 ? -19.354 -8.621 32.737 1.00 90.50 349 LEU A CA 1
ATOM 2839 C C . LEU A 1 349 ? -18.919 -9.415 33.980 1.00 90.50 349 LEU A C 1
ATOM 2841 O O . LEU A 1 349 ? -18.820 -10.647 33.911 1.00 90.50 349 LEU A O 1
ATOM 2845 N N . PRO A 1 350 ? -18.657 -8.740 35.113 1.00 90.81 350 PRO A N 1
ATOM 2846 C CA . PRO A 1 350 ? -18.328 -9.422 36.352 1.00 90.81 350 PRO A CA 1
ATOM 2847 C C . PRO A 1 350 ? -19.516 -10.268 36.813 1.00 90.81 350 PRO A C 1
ATOM 2849 O O . PRO A 1 350 ? -20.676 -9.976 36.520 1.00 90.81 350 PRO A O 1
ATOM 2852 N N . LYS A 1 351 ? -19.227 -11.331 37.566 1.00 88.94 351 LYS A N 1
ATOM 2853 C CA . LYS A 1 351 ? -20.261 -12.18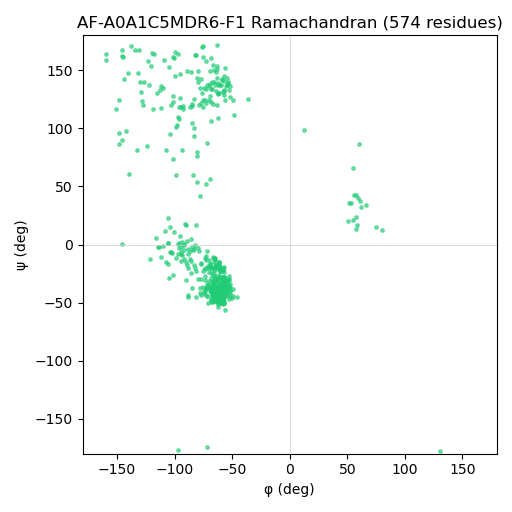8 38.156 1.00 88.94 351 LYS A CA 1
ATOM 2854 C C . LYS A 1 351 ? -20.970 -11.444 39.297 1.00 88.94 351 LYS A C 1
ATOM 2856 O O . LYS A 1 351 ? -20.559 -11.558 40.448 1.00 88.94 351 LYS A O 1
ATOM 2861 N N . MET A 1 352 ? -22.009 -10.686 38.957 1.00 88.88 352 MET A N 1
ATOM 2862 C CA . MET A 1 352 ? -22.899 -9.963 39.871 1.00 88.88 352 MET A CA 1
ATOM 2863 C C . MET A 1 352 ? -24.333 -9.929 39.321 1.00 88.88 352 MET A C 1
ATOM 2865 O O . MET A 1 352 ? -24.565 -10.275 38.161 1.00 88.88 352 MET A O 1
ATOM 2869 N N . GLU A 1 353 ? -25.302 -9.546 40.151 1.00 89.00 353 GLU A N 1
ATOM 2870 C CA . GLU A 1 353 ? -26.684 -9.348 39.701 1.00 89.00 353 GLU A CA 1
ATOM 2871 C C . GLU A 1 353 ? -26.847 -7.993 39.003 1.00 89.00 353 GLU A C 1
ATOM 2873 O O . GLU A 1 353 ? -26.290 -6.994 39.454 1.00 89.00 353 GLU A O 1
ATOM 2878 N N . PHE A 1 354 ? -27.623 -7.980 37.912 1.00 92.44 354 PHE A N 1
ATOM 2879 C CA . PHE A 1 354 ? -27.901 -6.790 37.107 1.00 92.44 354 PHE A CA 1
ATOM 2880 C C . PHE A 1 354 ? -29.403 -6.512 37.023 1.00 92.44 354 PHE A C 1
ATOM 2882 O O . PHE A 1 354 ? -30.207 -7.422 36.782 1.00 92.44 354 PHE A O 1
ATOM 2889 N N . SER A 1 355 ? -29.771 -5.242 37.163 1.00 92.75 355 SER A N 1
ATOM 2890 C CA . SER A 1 355 ? -31.149 -4.757 37.091 1.00 92.75 355 SER A CA 1
ATOM 2891 C C . SER A 1 355 ? -31.765 -4.860 35.682 1.00 92.75 355 SER A C 1
ATOM 2893 O O . SER A 1 355 ? -31.076 -4.943 34.668 1.00 92.75 355 SER A O 1
ATOM 2895 N N . ALA A 1 356 ? -33.100 -4.820 35.578 1.00 89.12 356 ALA A N 1
ATOM 2896 C CA . ALA A 1 356 ? -33.779 -4.757 34.273 1.00 89.12 356 ALA A CA 1
ATOM 2897 C C . ALA A 1 356 ? -33.413 -3.478 33.492 1.00 89.12 356 ALA A C 1
ATOM 2899 O O . ALA A 1 356 ? -33.181 -3.528 32.285 1.00 89.12 356 ALA A O 1
ATOM 2900 N N . CYS A 1 357 ? -33.285 -2.355 34.209 1.00 92.19 357 CYS A N 1
ATOM 2901 C CA . CYS A 1 357 ? -32.833 -1.072 33.668 1.00 92.19 357 CYS A CA 1
ATOM 2902 C C . CYS A 1 357 ? -31.427 -1.178 33.055 1.00 92.19 357 CYS A C 1
ATOM 2904 O O . CYS A 1 357 ? -31.169 -0.609 31.994 1.00 92.19 357 CYS A O 1
ATOM 2906 N N . PHE A 1 358 ? -30.530 -1.958 33.672 1.00 93.81 358 PHE A N 1
ATOM 2907 C CA . PHE A 1 358 ? -29.212 -2.234 33.109 1.00 93.81 358 PHE A CA 1
ATOM 2908 C C . PHE A 1 358 ? -29.316 -2.892 31.726 1.00 93.81 358 PHE A C 1
ATOM 2910 O O . PHE A 1 358 ? -28.732 -2.390 30.770 1.00 93.81 358 PHE A O 1
ATOM 2917 N N . TRP A 1 359 ? -30.115 -3.954 31.572 1.00 93.19 359 TRP A N 1
ATOM 2918 C CA . TRP A 1 359 ? -30.262 -4.648 30.283 1.00 93.19 359 TRP A CA 1
ATOM 2919 C C . TRP A 1 359 ? -30.870 -3.773 29.185 1.00 93.19 359 TRP A C 1
ATOM 2921 O O . TRP A 1 359 ? -30.437 -3.848 28.037 1.00 93.19 359 TRP A O 1
ATOM 2931 N N . GLU A 1 360 ? -31.816 -2.899 29.528 1.00 92.06 360 GLU A N 1
ATOM 2932 C CA . GLU A 1 360 ? -32.363 -1.914 28.592 1.00 92.06 360 GLU A CA 1
ATOM 2933 C C . GLU A 1 360 ? -31.286 -0.922 28.125 1.00 92.06 360 GLU A C 1
ATOM 2935 O O . GLU A 1 360 ? -31.190 -0.615 26.935 1.00 92.06 360 GLU A O 1
ATOM 2940 N N . LYS A 1 361 ? -30.419 -0.458 29.035 1.00 92.75 361 LYS A N 1
ATOM 2941 C CA . LYS A 1 361 ? -29.267 0.390 28.690 1.00 92.75 361 LYS A CA 1
ATOM 2942 C C . LYS A 1 361 ? -28.263 -0.346 27.799 1.00 92.75 361 LYS A C 1
ATOM 2944 O O . LYS A 1 361 ? -27.784 0.236 26.829 1.00 92.75 361 LYS A O 1
ATOM 2949 N N . ILE A 1 362 ? -27.987 -1.623 28.069 1.00 92.12 362 ILE A N 1
ATOM 2950 C CA . ILE A 1 362 ? -27.130 -2.468 27.220 1.00 92.12 362 ILE A CA 1
ATOM 2951 C C . ILE A 1 362 ? -27.746 -2.633 25.821 1.00 92.12 362 ILE A C 1
ATOM 2953 O O . ILE A 1 362 ? -27.048 -2.477 24.817 1.00 92.12 362 ILE A O 1
ATOM 2957 N N . ALA A 1 363 ? -29.060 -2.857 25.734 1.00 92.31 363 ALA A N 1
ATOM 2958 C CA . ALA A 1 363 ? -29.772 -2.953 24.462 1.00 92.31 363 ALA A CA 1
ATOM 2959 C C . ALA A 1 363 ? -29.760 -1.632 23.679 1.00 92.31 363 ALA A C 1
ATOM 2961 O O . ALA A 1 363 ? -29.519 -1.639 22.475 1.00 92.31 363 ALA A O 1
ATOM 2962 N N . ARG A 1 364 ? -29.935 -0.486 24.351 1.00 91.50 364 ARG A N 1
ATOM 2963 C CA . ARG A 1 364 ? -29.800 0.848 23.733 1.00 91.50 364 ARG A CA 1
ATOM 2964 C C . ARG A 1 364 ? -28.402 1.110 23.179 1.00 91.50 364 ARG A C 1
ATOM 2966 O O . ARG A 1 364 ? -28.273 1.855 22.216 1.00 91.50 364 ARG A O 1
ATOM 2973 N N . LYS A 1 365 ? -27.374 0.487 23.759 1.00 89.44 365 LYS A N 1
ATOM 2974 C CA . LYS A 1 365 ? -25.995 0.499 23.244 1.00 89.44 365 LYS A CA 1
ATOM 2975 C C . LYS A 1 365 ? -25.751 -0.544 22.143 1.00 89.44 365 LYS A C 1
ATOM 2977 O O . LYS A 1 365 ? -24.660 -0.603 21.587 1.00 89.44 365 LYS A O 1
ATOM 2982 N N . GLY A 1 366 ? -26.745 -1.375 21.823 1.00 90.12 366 GLY A N 1
ATOM 2983 C CA . GLY A 1 366 ? -26.654 -2.419 20.803 1.00 90.12 366 GLY A CA 1
ATOM 2984 C C . GLY A 1 366 ? -25.847 -3.650 21.227 1.00 90.12 366 GLY A C 1
ATOM 2985 O O . GLY A 1 366 ? -25.449 -4.451 20.381 1.00 90.12 366 GLY A O 1
ATOM 2986 N N . GLU A 1 367 ? -25.571 -3.830 22.519 1.00 89.50 367 GLU A N 1
ATOM 2987 C CA . GLU A 1 367 ? -24.711 -4.896 23.056 1.00 89.50 367 GLU A CA 1
ATOM 2988 C C . GLU A 1 367 ? -25.422 -6.254 23.189 1.00 89.50 367 GLU A C 1
ATOM 2990 O O . GLU A 1 367 ? -25.411 -6.887 24.242 1.00 89.50 367 GLU A O 1
ATOM 2995 N N . ALA A 1 368 ? -26.020 -6.727 22.087 1.00 89.12 368 ALA A N 1
ATOM 2996 C CA . ALA A 1 368 ? -26.797 -7.971 22.016 1.00 89.12 368 ALA A CA 1
ATOM 2997 C C . ALA A 1 368 ? -26.047 -9.191 22.575 1.00 89.12 368 ALA A C 1
ATOM 2999 O O . ALA A 1 368 ? -26.615 -9.956 23.348 1.00 89.12 368 ALA A O 1
ATOM 3000 N N . ALA A 1 369 ? -24.755 -9.336 22.255 1.00 88.31 369 ALA A N 1
ATOM 3001 C CA . ALA A 1 369 ? -23.929 -10.463 22.698 1.00 88.31 369 ALA A CA 1
ATOM 3002 C C . ALA A 1 369 ? -23.715 -10.519 24.224 1.00 88.31 369 ALA A C 1
ATOM 3004 O O . ALA A 1 369 ? -23.337 -11.561 24.759 1.00 88.31 369 ALA A O 1
ATOM 3005 N N . LYS A 1 370 ? -23.928 -9.403 24.934 1.00 88.50 370 LYS A N 1
ATOM 3006 C CA . LYS A 1 370 ? -23.805 -9.325 26.396 1.00 88.50 370 LYS A CA 1
ATOM 3007 C C . LYS A 1 370 ? -25.124 -9.631 27.103 1.00 88.50 370 LYS A C 1
ATOM 3009 O O . LYS A 1 370 ? -25.103 -9.869 28.307 1.00 88.50 370 LYS A O 1
ATOM 3014 N N . ILE A 1 371 ? -26.247 -9.625 26.382 1.00 90.06 371 ILE A N 1
ATOM 3015 C CA . ILE A 1 371 ? -27.575 -9.904 26.931 1.00 90.06 371 ILE A CA 1
ATOM 3016 C C . ILE A 1 371 ? -27.789 -11.424 26.940 1.00 90.06 371 ILE A C 1
ATOM 3018 O O . ILE A 1 371 ? -27.786 -12.051 25.880 1.00 90.06 371 ILE A O 1
ATOM 3022 N N . PRO A 1 372 ? -28.001 -12.046 28.111 1.00 89.12 372 PRO A N 1
ATOM 3023 C CA . PRO A 1 372 ? -28.295 -13.471 28.186 1.00 89.12 372 PRO A CA 1
ATOM 3024 C C . PRO A 1 372 ? -29.562 -13.839 27.399 1.00 89.12 372 PRO A C 1
ATOM 3026 O O . PRO A 1 372 ? -30.560 -13.122 27.450 1.00 89.12 372 PRO A O 1
ATOM 3029 N N . VAL A 1 373 ? -29.564 -14.996 26.729 1.00 86.62 373 VAL A N 1
ATOM 3030 C CA . VAL A 1 373 ? -30.692 -15.453 25.887 1.00 86.62 373 VAL A CA 1
ATOM 3031 C C . VAL A 1 373 ? -32.016 -15.494 26.661 1.00 86.62 373 VAL A C 1
ATOM 3033 O O . VAL A 1 373 ? -33.055 -15.113 26.132 1.00 86.62 373 VAL A O 1
ATOM 3036 N N . ASN A 1 374 ? -31.984 -15.891 27.937 1.00 88.38 374 ASN A N 1
ATOM 3037 C CA . ASN A 1 374 ? -33.158 -15.935 28.818 1.00 88.38 374 ASN A CA 1
ATOM 3038 C C . ASN A 1 374 ? -33.672 -14.552 29.260 1.00 88.38 374 ASN A C 1
ATOM 3040 O O . ASN A 1 374 ? -34.687 -14.475 29.950 1.00 88.38 374 ASN A O 1
ATOM 3044 N N . LYS A 1 375 ? -32.965 -13.473 28.916 1.00 89.88 375 LYS A N 1
ATOM 3045 C CA . LYS A 1 375 ? -33.374 -12.086 29.155 1.00 89.88 375 LYS A CA 1
ATOM 3046 C C . LYS A 1 375 ? -33.872 -11.390 27.887 1.00 89.88 375 LYS A C 1
ATOM 3048 O O . LYS A 1 375 ? -34.358 -10.275 28.003 1.00 89.88 375 LYS A O 1
ATOM 3053 N N . MET A 1 376 ? -33.771 -12.015 26.710 1.00 90.50 376 MET A N 1
ATOM 3054 C CA . MET A 1 376 ? -34.167 -11.412 25.433 1.00 90.50 376 MET A CA 1
ATOM 3055 C C . MET A 1 376 ? -35.696 -11.358 25.272 1.00 90.50 376 MET A C 1
ATOM 3057 O O . MET A 1 376 ? -36.379 -12.355 25.505 1.00 90.50 376 MET A O 1
ATOM 3061 N N . THR A 1 377 ? -36.226 -10.214 24.827 1.00 91.12 377 THR A N 1
ATOM 3062 C CA . THR A 1 377 ? -37.655 -10.000 24.521 1.00 91.12 377 THR A CA 1
ATOM 3063 C C . THR A 1 377 ? -37.828 -9.265 23.188 1.00 91.12 377 THR A C 1
ATOM 3065 O O . THR A 1 377 ? -36.865 -8.704 22.661 1.00 91.12 377 THR A O 1
ATOM 3068 N N . ALA A 1 378 ? -39.052 -9.223 22.649 1.00 87.06 378 ALA A N 1
ATOM 3069 C CA . ALA A 1 378 ? -39.353 -8.484 21.420 1.00 87.06 378 ALA A CA 1
ATOM 3070 C C . ALA A 1 378 ? -39.062 -6.977 21.561 1.00 87.06 378 ALA A C 1
ATOM 3072 O O . ALA A 1 378 ? -38.523 -6.355 20.645 1.00 87.06 378 ALA A O 1
ATOM 3073 N N . GLU A 1 379 ? -39.350 -6.392 22.728 1.00 90.12 379 GLU A N 1
ATOM 3074 C CA . GLU A 1 379 ? -39.059 -4.987 23.026 1.00 90.12 379 GLU A CA 1
ATOM 3075 C C . GLU A 1 379 ? -37.550 -4.722 23.047 1.00 90.12 379 GLU A C 1
ATOM 3077 O O . GLU A 1 379 ? -37.092 -3.697 22.532 1.00 90.12 379 GLU A O 1
ATOM 3082 N N . LEU A 1 380 ? -36.761 -5.654 23.595 1.00 92.00 380 LEU A N 1
ATOM 3083 C CA . LEU A 1 380 ? -35.301 -5.558 23.588 1.00 92.00 380 LEU A CA 1
ATOM 3084 C C . LEU A 1 380 ? -34.729 -5.723 22.180 1.00 92.00 380 LEU A C 1
ATOM 3086 O O . LEU A 1 380 ? -33.840 -4.960 21.825 1.00 92.00 380 LEU A O 1
ATOM 3090 N N . VAL A 1 381 ? -35.258 -6.630 21.355 1.00 91.50 381 VAL A N 1
ATOM 3091 C CA . VAL A 1 381 ? -34.856 -6.784 19.942 1.00 91.50 381 VAL A CA 1
ATOM 3092 C C . VAL A 1 381 ? -35.140 -5.509 19.146 1.00 91.50 381 VAL A C 1
ATOM 3094 O O . VAL A 1 381 ? -34.256 -4.997 18.459 1.00 91.50 381 VAL A O 1
ATOM 3097 N N . ALA A 1 382 ? -36.330 -4.926 19.299 1.00 90.00 382 ALA A N 1
ATOM 3098 C CA . ALA A 1 382 ? -36.650 -3.646 18.675 1.00 90.00 382 ALA A CA 1
ATOM 3099 C C . ALA A 1 382 ? -35.727 -2.521 19.178 1.00 90.00 382 ALA A C 1
ATOM 3101 O O . ALA A 1 382 ? -35.288 -1.680 18.396 1.00 90.00 382 ALA A O 1
ATOM 3102 N N . THR A 1 383 ? -35.396 -2.511 20.472 1.00 92.62 383 THR A N 1
ATOM 3103 C CA . THR A 1 383 ? -34.449 -1.549 21.059 1.00 92.62 383 THR A CA 1
ATOM 3104 C C . THR A 1 383 ? -33.030 -1.749 20.522 1.00 92.62 383 THR A C 1
ATOM 3106 O O . THR A 1 383 ? -32.367 -0.768 20.194 1.00 92.62 383 THR A O 1
ATOM 3109 N N . LEU A 1 384 ? -32.584 -2.997 20.357 1.00 93.25 384 LEU A N 1
ATOM 3110 C CA . LEU A 1 384 ? -31.293 -3.353 19.771 1.00 93.25 384 LEU A CA 1
ATOM 3111 C C . LEU A 1 384 ? -31.189 -2.863 18.329 1.00 93.25 384 LEU A C 1
ATOM 3113 O O . LEU A 1 384 ? -30.188 -2.257 17.973 1.00 93.25 384 LEU A O 1
ATOM 3117 N N . LEU A 1 385 ? -32.216 -3.055 17.506 1.00 91.31 385 LEU A N 1
ATOM 3118 C CA . LEU A 1 385 ? -32.196 -2.576 16.121 1.00 91.31 385 LEU A CA 1
ATOM 3119 C C . LEU A 1 385 ? -32.251 -1.038 16.056 1.00 91.31 385 LEU A C 1
ATOM 3121 O O . LEU A 1 385 ? -31.512 -0.422 15.291 1.00 91.31 385 LEU A O 1
ATOM 3125 N N . ARG A 1 386 ? -33.023 -0.392 16.942 1.00 90.94 386 ARG A N 1
ATOM 3126 C CA . ARG A 1 386 ? -33.052 1.078 17.082 1.00 90.94 386 ARG A CA 1
ATOM 3127 C C . ARG A 1 386 ? -31.777 1.680 17.666 1.00 90.94 386 ARG A C 1
ATOM 3129 O O . ARG A 1 386 ? -31.573 2.880 17.510 1.00 90.94 386 ARG A O 1
ATOM 3136 N N . SER A 1 387 ? -30.911 0.882 18.296 1.00 89.44 387 SER A N 1
ATOM 3137 C CA . SER A 1 387 ? -29.587 1.346 18.736 1.00 89.44 387 SER A CA 1
ATOM 3138 C C . SER A 1 387 ? -28.714 1.813 17.571 1.00 89.44 387 SER A C 1
ATOM 3140 O O . SER A 1 387 ? -27.700 2.469 17.789 1.00 89.44 387 SER A O 1
ATOM 3142 N N . ARG A 1 388 ? -29.085 1.445 16.333 1.00 85.25 388 ARG A N 1
ATOM 3143 C CA . ARG A 1 388 ? -28.303 1.662 15.112 1.00 85.25 388 ARG A CA 1
ATOM 3144 C C . ARG A 1 388 ? -26.921 1.024 15.154 1.00 85.25 388 ARG A C 1
ATOM 3146 O O . ARG A 1 388 ? -26.064 1.334 14.327 1.00 85.25 388 ARG A O 1
ATOM 3153 N N . ARG A 1 389 ? -26.697 0.092 16.088 1.00 86.56 389 ARG A N 1
ATOM 3154 C CA . ARG A 1 389 ? -25.474 -0.688 16.090 1.00 86.56 389 ARG A CA 1
ATOM 3155 C C . ARG A 1 389 ? -25.461 -1.579 14.862 1.00 86.56 389 ARG A C 1
ATOM 3157 O O . ARG A 1 389 ? -26.321 -2.433 14.640 1.00 86.56 389 ARG A O 1
ATOM 3164 N N . TYR A 1 390 ? -24.422 -1.368 14.084 1.00 85.12 390 TYR A N 1
ATOM 3165 C CA . TYR A 1 390 ? -24.137 -2.109 12.884 1.00 85.12 390 TYR A CA 1
ATOM 3166 C C . TYR A 1 390 ? -24.126 -3.625 13.114 1.00 85.12 390 TYR A C 1
ATOM 3168 O O . TYR A 1 390 ? -23.506 -4.122 14.056 1.00 85.12 390 TYR A O 1
ATOM 3176 N N . ARG A 1 391 ? -24.814 -4.356 12.233 1.00 88.56 391 ARG A N 1
ATOM 3177 C CA . ARG A 1 391 ? -24.946 -5.821 12.200 1.00 88.56 391 ARG A CA 1
ATOM 3178 C C . ARG A 1 391 ? -25.466 -6.457 13.482 1.00 88.56 391 ARG A C 1
ATOM 3180 O O . ARG A 1 391 ? -25.299 -7.661 13.671 1.00 88.56 391 ARG A O 1
ATOM 3187 N N . VAL A 1 392 ? -26.143 -5.698 14.343 1.00 89.62 392 VAL A N 1
ATOM 3188 C CA . VAL A 1 392 ? -26.704 -6.234 15.592 1.00 89.62 392 VAL A CA 1
ATOM 3189 C C . VAL A 1 392 ? -27.649 -7.413 15.341 1.00 89.62 392 VAL A C 1
ATOM 3191 O O . VAL A 1 392 ? -27.641 -8.363 16.115 1.00 89.62 392 VAL A O 1
ATOM 3194 N N . TYR A 1 393 ? -28.369 -7.409 14.212 1.00 89.88 393 TYR A N 1
ATOM 3195 C CA . TYR A 1 393 ? -29.265 -8.492 13.796 1.00 89.88 393 TYR A CA 1
ATOM 3196 C C . TYR A 1 393 ? -28.563 -9.855 13.673 1.00 89.88 393 TYR A C 1
ATOM 3198 O O . TYR A 1 393 ? -29.190 -10.877 13.906 1.00 89.88 393 TYR A O 1
ATOM 3206 N N . THR A 1 394 ? -27.258 -9.891 13.377 1.00 90.38 394 THR A N 1
ATOM 3207 C CA . THR A 1 394 ? -26.490 -11.150 13.277 1.00 90.38 394 THR A CA 1
ATOM 3208 C C . THR A 1 394 ? -26.304 -11.852 14.625 1.00 90.38 394 THR A C 1
ATOM 3210 O O . THR A 1 394 ? -26.033 -13.047 14.666 1.00 90.38 394 THR A O 1
ATOM 3213 N N . MET A 1 395 ? -26.456 -11.111 15.727 1.00 89.12 395 MET A N 1
ATOM 3214 C CA . MET A 1 395 ? -26.378 -11.618 17.101 1.00 89.12 395 MET A CA 1
ATOM 3215 C C . MET A 1 395 ? -27.759 -11.973 17.661 1.00 89.12 395 MET A C 1
ATOM 3217 O O . MET A 1 395 ? -27.876 -12.394 18.812 1.00 89.12 395 MET A O 1
ATOM 3221 N N . ILE A 1 396 ? -28.808 -11.746 16.872 1.00 89.00 396 ILE A N 1
ATOM 3222 C CA . ILE A 1 396 ? -30.189 -12.008 17.240 1.00 89.00 396 ILE A CA 1
ATOM 3223 C C . ILE A 1 396 ? -30.587 -13.319 16.570 1.00 89.00 396 ILE A C 1
ATOM 3225 O O . ILE A 1 396 ? -30.402 -13.509 15.373 1.00 89.00 396 ILE A O 1
ATOM 3229 N N . ASP A 1 397 ? -31.115 -14.238 17.372 1.00 88.12 397 ASP A N 1
ATOM 3230 C CA . ASP A 1 397 ? -31.650 -15.509 16.889 1.00 88.12 397 ASP A CA 1
ATOM 3231 C C . ASP A 1 397 ? -32.754 -15.252 15.848 1.00 88.12 397 ASP A C 1
ATOM 3233 O O . ASP A 1 397 ? -33.641 -14.420 16.066 1.00 88.12 397 ASP A O 1
ATOM 3237 N N . GLU A 1 398 ? -32.690 -15.971 14.725 1.00 86.50 398 GLU A N 1
ATOM 3238 C CA . GLU A 1 398 ? -33.551 -15.797 13.551 1.00 86.50 398 GLU A CA 1
ATOM 3239 C C . GLU A 1 398 ? -35.045 -15.831 13.893 1.00 86.50 398 GLU A C 1
ATOM 3241 O O . GLU A 1 398 ? -35.831 -15.117 13.273 1.00 86.50 398 GLU A O 1
ATOM 3246 N N . LYS A 1 399 ? -35.449 -16.561 14.943 1.00 89.19 399 LYS A N 1
ATOM 3247 C CA . LYS A 1 399 ? -36.851 -16.599 15.400 1.00 89.19 399 LYS A CA 1
ATOM 3248 C C . LYS A 1 399 ? -37.429 -15.225 15.765 1.00 89.19 399 LYS A C 1
ATOM 3250 O O . LYS A 1 399 ? -38.646 -15.078 15.821 1.00 89.19 399 LYS A O 1
ATOM 3255 N N . TRP A 1 400 ? -36.575 -14.242 16.057 1.00 89.12 400 TRP A N 1
ATOM 3256 C CA . TRP A 1 400 ? -36.974 -12.869 16.371 1.00 89.12 400 TRP A CA 1
ATOM 3257 C C . TRP A 1 400 ? -36.947 -11.929 15.151 1.00 89.12 400 TRP A C 1
ATOM 3259 O O . TRP A 1 400 ? -37.405 -10.792 15.262 1.00 89.12 400 TRP A O 1
ATOM 3269 N N . MET A 1 401 ? -36.427 -12.368 13.999 1.00 91.88 401 MET A N 1
ATOM 3270 C CA . MET A 1 401 ? -36.238 -11.546 12.796 1.00 91.88 401 MET A CA 1
ATOM 3271 C C . MET A 1 401 ? -37.430 -11.647 11.832 1.00 91.88 401 MET A C 1
ATOM 3273 O O . MET A 1 401 ? -37.397 -12.375 10.842 1.00 91.88 401 MET A O 1
ATOM 3277 N N . THR A 1 402 ? -38.490 -10.886 12.108 1.00 91.94 402 THR A N 1
ATOM 3278 C CA . THR A 1 402 ? -39.669 -10.769 11.228 1.00 91.94 402 THR A CA 1
ATOM 3279 C C . THR A 1 402 ? -39.398 -9.890 9.996 1.00 91.94 402 THR A C 1
ATOM 3281 O O . THR A 1 402 ? -38.375 -9.204 9.926 1.00 91.94 402 THR A O 1
ATOM 3284 N N . ASP A 1 403 ? -40.322 -9.860 9.026 1.00 92.06 403 ASP A N 1
ATOM 3285 C CA . ASP A 1 403 ? -40.216 -8.971 7.855 1.00 92.06 403 ASP A CA 1
ATOM 3286 C C . ASP A 1 403 ? -40.111 -7.488 8.273 1.00 92.06 403 ASP A C 1
ATOM 3288 O O . ASP A 1 403 ? -39.245 -6.775 7.771 1.00 92.06 403 ASP A O 1
ATOM 3292 N N . GLU A 1 404 ? -40.872 -7.053 9.286 1.00 91.75 404 GLU A N 1
ATOM 3293 C CA . GLU A 1 404 ? -40.765 -5.701 9.867 1.00 91.75 404 GLU A CA 1
ATOM 3294 C C . GLU A 1 404 ? -39.361 -5.406 10.430 1.00 91.75 404 GLU A C 1
ATOM 3296 O O . GLU A 1 404 ? -38.859 -4.283 10.331 1.00 91.75 404 GLU A O 1
ATOM 3301 N N . MET A 1 405 ? -38.697 -6.413 11.014 1.00 91.50 405 MET A N 1
ATOM 3302 C CA . MET A 1 405 ? -37.334 -6.268 11.535 1.00 91.50 405 MET A CA 1
ATOM 3303 C C . MET A 1 405 ? -36.311 -6.174 10.400 1.00 91.50 405 MET A C 1
ATOM 3305 O O . MET A 1 405 ? -35.384 -5.372 10.498 1.00 91.50 405 MET A O 1
ATOM 3309 N N . TRP A 1 406 ? -36.482 -6.929 9.311 1.00 92.62 406 TRP A N 1
ATOM 3310 C CA . TRP A 1 406 ? -35.627 -6.828 8.121 1.00 92.62 406 TRP A CA 1
ATOM 3311 C C . TRP A 1 406 ? -35.798 -5.498 7.385 1.00 92.62 406 TRP A C 1
ATOM 3313 O O . TRP A 1 406 ? -34.805 -4.878 7.005 1.00 92.62 406 TRP A O 1
ATOM 3323 N N . GLU A 1 407 ? -37.027 -5.003 7.252 1.00 92.25 407 GLU A N 1
ATOM 3324 C CA . GLU A 1 407 ? -37.282 -3.657 6.733 1.00 92.25 407 GLU A CA 1
ATOM 3325 C C . GLU A 1 407 ? -36.620 -2.590 7.607 1.00 92.25 407 GLU A C 1
ATOM 3327 O O . GLU A 1 407 ? -36.034 -1.640 7.089 1.00 92.25 407 GLU A O 1
ATOM 3332 N N . MET A 1 408 ? -36.639 -2.762 8.933 1.00 90.88 408 MET A N 1
ATOM 3333 C CA . MET A 1 408 ? -35.921 -1.877 9.847 1.00 90.88 408 MET A CA 1
ATOM 3334 C C . MET A 1 408 ? -34.396 -1.995 9.695 1.00 90.88 408 MET A C 1
ATOM 3336 O O . MET A 1 408 ? -33.724 -0.969 9.715 1.00 90.88 408 MET A O 1
ATOM 3340 N N . VAL A 1 409 ? -33.841 -3.195 9.482 1.00 93.06 409 VAL A N 1
ATOM 3341 C CA . VAL A 1 409 ? -32.409 -3.391 9.172 1.00 93.06 409 VAL A CA 1
ATOM 3342 C C . VAL A 1 409 ? -32.013 -2.629 7.910 1.00 93.06 409 VAL A C 1
ATOM 3344 O O . VAL A 1 409 ? -30.959 -1.995 7.898 1.00 93.06 409 VAL A O 1
ATOM 3347 N N . ILE A 1 410 ? -32.846 -2.660 6.868 1.00 93.06 410 ILE A N 1
ATOM 3348 C CA . ILE A 1 410 ? -32.579 -1.961 5.605 1.00 93.06 410 ILE A CA 1
ATOM 3349 C C . ILE A 1 410 ? -32.720 -0.450 5.793 1.00 93.06 410 ILE A C 1
ATOM 3351 O O . ILE A 1 410 ? -31.796 0.292 5.471 1.00 93.06 410 ILE A O 1
ATOM 3355 N N . ARG A 1 411 ? -33.835 0.001 6.380 1.00 91.38 411 ARG A N 1
ATOM 3356 C CA . ARG A 1 411 ? -34.142 1.420 6.611 1.00 91.38 411 ARG A CA 1
ATOM 3357 C C . ARG A 1 411 ? -33.112 2.107 7.503 1.00 91.38 411 ARG A C 1
ATOM 3359 O O . ARG A 1 411 ? -32.718 3.233 7.223 1.00 91.38 411 ARG A O 1
ATOM 3366 N N . GLU A 1 412 ? -32.682 1.440 8.571 1.00 90.75 412 GLU A N 1
ATOM 3367 C CA . GLU A 1 412 ? -31.652 1.950 9.484 1.00 90.75 412 GLU A CA 1
ATOM 3368 C C . GLU A 1 412 ? -30.229 1.558 9.043 1.00 90.75 412 GLU A C 1
ATOM 3370 O O . GLU A 1 412 ? -29.271 1.889 9.737 1.00 90.75 412 GLU A O 1
ATOM 3375 N N . ARG A 1 413 ? -30.075 0.881 7.892 1.00 92.44 413 ARG A N 1
ATOM 3376 C CA . ARG A 1 413 ? -28.787 0.552 7.254 1.00 92.44 413 ARG A CA 1
ATOM 3377 C C . ARG A 1 413 ? -27.836 -0.255 8.141 1.00 92.44 413 ARG A C 1
ATOM 3379 O O . ARG A 1 413 ? -26.633 -0.018 8.193 1.00 92.44 413 ARG A O 1
ATOM 3386 N N . LEU A 1 414 ? -28.369 -1.249 8.845 1.00 91.62 414 LEU A N 1
ATOM 3387 C CA . LEU A 1 414 ? -27.630 -2.024 9.848 1.00 91.62 414 LEU A CA 1
ATOM 3388 C C . LEU A 1 414 ? -26.758 -3.143 9.253 1.00 91.62 414 LEU A C 1
ATOM 3390 O O . LEU A 1 414 ? -26.362 -4.036 9.992 1.00 91.62 414 LEU A O 1
ATOM 3394 N N . TYR A 1 415 ? -26.459 -3.143 7.954 1.00 91.06 415 TYR A N 1
ATOM 3395 C CA . TYR A 1 415 ? -25.784 -4.235 7.236 1.00 91.06 415 TYR A CA 1
ATOM 3396 C C . TYR A 1 415 ? -24.468 -3.778 6.593 1.00 91.06 415 TYR A C 1
ATOM 3398 O O . TYR A 1 415 ? -24.304 -2.601 6.283 1.00 91.06 415 TYR A O 1
ATOM 3406 N N . ARG A 1 416 ? -23.514 -4.707 6.400 1.00 88.44 416 ARG A N 1
ATOM 3407 C CA . ARG A 1 416 ? -22.189 -4.387 5.824 1.00 88.44 416 ARG A CA 1
ATOM 3408 C C . ARG A 1 416 ? -22.127 -4.458 4.328 1.00 88.44 416 ARG A C 1
ATOM 3410 O O . ARG A 1 416 ? -21.473 -3.641 3.702 1.00 88.44 416 ARG A O 1
ATOM 3417 N N . LYS A 1 417 ? -22.706 -5.519 3.794 1.00 90.62 417 LYS A N 1
ATOM 3418 C CA . LYS A 1 417 ? -22.685 -5.815 2.374 1.00 90.62 417 LYS A CA 1
ATOM 3419 C C . LYS A 1 417 ? -24.093 -6.137 1.964 1.00 90.62 417 LYS A C 1
ATOM 3421 O O . LYS A 1 417 ? -24.844 -6.749 2.721 1.00 90.62 417 LYS A O 1
ATOM 3426 N N . ILE A 1 418 ? -24.408 -5.792 0.730 1.00 90.81 418 ILE A N 1
ATOM 3427 C CA . ILE A 1 418 ? -25.689 -6.144 0.127 1.00 90.81 418 ILE A CA 1
ATOM 3428 C C . ILE A 1 418 ? -25.898 -7.664 0.141 1.00 90.81 418 ILE A C 1
ATOM 3430 O O . ILE A 1 418 ? -27.011 -8.121 0.351 1.00 90.81 418 ILE A O 1
ATOM 3434 N N . SER A 1 419 ? -24.820 -8.446 0.030 1.00 88.44 419 SER A N 1
ATOM 3435 C CA . SER A 1 419 ? -24.855 -9.911 0.106 1.00 88.44 419 SER A CA 1
ATOM 3436 C C . SER A 1 419 ? -25.265 -10.482 1.471 1.00 88.44 419 SER A C 1
ATOM 3438 O O . SER A 1 419 ? -25.466 -11.686 1.569 1.00 88.44 419 SER A O 1
ATOM 3440 N N . GLU A 1 420 ? -25.311 -9.675 2.537 1.00 89.44 420 GLU A N 1
ATOM 3441 C CA . GLU A 1 420 ? -25.799 -10.121 3.855 1.00 89.44 420 GLU A CA 1
ATOM 3442 C C . GLU A 1 420 ? -27.324 -10.071 3.953 1.00 89.44 420 GLU A C 1
ATOM 3444 O O . GLU A 1 420 ? -27.912 -10.712 4.823 1.00 89.44 420 GLU A O 1
ATOM 3449 N N . LEU A 1 421 ? -27.960 -9.286 3.083 1.00 91.31 421 LEU A N 1
ATOM 3450 C CA . LEU A 1 421 ? -29.405 -9.195 3.030 1.00 91.31 421 LEU A CA 1
ATOM 3451 C C . LEU A 1 421 ? -29.963 -10.430 2.314 1.00 91.31 421 LEU A C 1
ATOM 3453 O O . LEU A 1 421 ? -29.387 -10.872 1.316 1.00 91.31 421 LEU A O 1
ATOM 3457 N N . PRO A 1 422 ? -31.107 -10.970 2.764 1.00 92.00 422 PRO A N 1
ATOM 3458 C CA . PRO A 1 422 ? -31.816 -11.989 2.004 1.00 92.00 422 PRO A CA 1
ATOM 3459 C C . PRO A 1 422 ? -32.103 -11.504 0.576 1.00 92.00 422 PRO A C 1
ATOM 3461 O O . PRO A 1 422 ? -32.547 -10.369 0.389 1.00 92.00 422 PRO A O 1
ATOM 3464 N N . GLU A 1 423 ? -31.904 -12.369 -0.426 1.00 90.19 423 GLU A N 1
ATOM 3465 C CA . GLU A 1 423 ? -31.993 -12.003 -1.852 1.00 90.19 423 GLU A CA 1
ATOM 3466 C C . GLU A 1 423 ? -33.301 -11.289 -2.218 1.00 90.19 423 GLU A C 1
ATOM 3468 O O . GLU A 1 423 ? -33.288 -10.358 -3.022 1.00 90.19 423 GLU A O 1
ATOM 3473 N N . LYS A 1 424 ? -34.415 -11.657 -1.563 1.00 93.25 424 LYS A N 1
ATOM 3474 C CA . LYS A 1 424 ? -35.738 -11.042 -1.764 1.00 93.25 424 LYS A CA 1
ATOM 3475 C C . LYS A 1 424 ? -35.770 -9.526 -1.515 1.00 93.25 424 LYS A C 1
ATOM 3477 O O . LYS A 1 424 ? -36.681 -8.861 -1.997 1.00 93.25 424 LYS A O 1
ATOM 3482 N N . TYR A 1 425 ? -34.799 -8.984 -0.779 1.00 93.62 425 TYR A N 1
ATOM 3483 C CA . TYR A 1 425 ? -34.710 -7.564 -0.440 1.00 93.62 425 TYR A CA 1
ATOM 3484 C C . TYR A 1 425 ? -33.665 -6.788 -1.258 1.00 93.62 425 TYR A C 1
ATOM 3486 O O . TYR A 1 425 ? -33.600 -5.563 -1.156 1.00 93.62 425 TYR A O 1
ATOM 3494 N N . ILE A 1 426 ? -32.850 -7.458 -2.081 1.00 93.69 426 ILE A N 1
ATOM 3495 C CA . ILE A 1 426 ? -31.803 -6.804 -2.876 1.00 93.69 426 ILE A CA 1
ATOM 3496 C C . ILE A 1 426 ? -32.414 -6.241 -4.163 1.00 93.69 426 ILE A C 1
ATOM 3498 O O . ILE A 1 426 ? -32.617 -6.952 -5.149 1.00 93.69 426 ILE A O 1
ATOM 3502 N N . THR A 1 427 ? -32.676 -4.936 -4.166 1.00 94.38 427 THR A N 1
ATOM 3503 C CA . THR A 1 427 ? -33.262 -4.204 -5.300 1.00 94.38 427 THR A CA 1
ATOM 3504 C C . THR A 1 427 ? -32.327 -3.100 -5.794 1.00 94.38 427 THR A C 1
ATOM 3506 O O . THR A 1 427 ? -31.410 -2.694 -5.082 1.00 94.38 427 THR A O 1
ATOM 3509 N N . ALA A 1 428 ? -32.581 -2.561 -6.993 1.00 92.75 428 ALA A N 1
ATOM 3510 C CA . ALA A 1 428 ? -31.836 -1.406 -7.507 1.00 92.75 428 ALA A CA 1
ATOM 3511 C C . ALA A 1 428 ? -31.879 -0.209 -6.536 1.00 92.75 428 ALA A C 1
ATOM 3513 O O . ALA A 1 428 ? -30.852 0.409 -6.289 1.00 92.75 428 ALA A O 1
ATOM 3514 N N . GLY A 1 429 ? -33.032 0.050 -5.903 1.00 94.25 429 GLY A N 1
ATOM 3515 C CA . GLY A 1 429 ? -33.168 1.116 -4.904 1.00 94.25 429 GLY A CA 1
ATOM 3516 C C . GLY A 1 429 ? -32.337 0.877 -3.640 1.00 94.25 429 GLY A C 1
ATOM 3517 O O . GLY A 1 429 ? -31.749 1.815 -3.114 1.00 94.25 429 GLY A O 1
ATOM 3518 N N . VAL A 1 430 ? -32.225 -0.376 -3.184 1.00 95.31 430 VAL A N 1
ATOM 3519 C CA . VAL A 1 430 ? -31.352 -0.734 -2.050 1.00 95.31 430 VAL A CA 1
ATOM 3520 C C . VAL A 1 430 ? -29.876 -0.589 -2.421 1.00 95.31 430 VAL A C 1
ATOM 3522 O O . VAL A 1 430 ? -29.090 -0.150 -1.591 1.00 95.31 430 VAL A O 1
ATOM 3525 N N . ILE A 1 431 ? -29.490 -0.905 -3.661 1.00 95.50 431 ILE A N 1
ATOM 3526 C CA . ILE A 1 431 ? -28.114 -0.707 -4.143 1.00 95.50 431 ILE A CA 1
ATOM 3527 C C . ILE A 1 431 ? -27.772 0.779 -4.214 1.00 95.50 431 ILE A C 1
ATOM 3529 O O . ILE A 1 431 ? -26.719 1.181 -3.730 1.00 95.50 431 ILE A O 1
ATOM 3533 N N . GLU A 1 432 ? -28.663 1.595 -4.775 1.00 95.06 432 GLU A N 1
ATOM 3534 C CA . GLU A 1 432 ? -28.480 3.045 -4.839 1.00 95.06 432 GLU A CA 1
ATOM 3535 C C . GLU A 1 432 ? -28.387 3.653 -3.430 1.00 95.06 432 GLU A C 1
ATOM 3537 O O . GLU A 1 432 ? -27.439 4.387 -3.159 1.00 95.06 432 GLU A O 1
ATOM 3542 N N . ASP A 1 433 ? -29.278 3.277 -2.499 1.00 95.06 433 ASP A N 1
ATOM 3543 C CA . ASP A 1 433 ? -29.189 3.713 -1.095 1.00 95.06 433 ASP A CA 1
ATOM 3544 C C . ASP A 1 433 ? -27.877 3.253 -0.440 1.00 95.06 433 ASP A C 1
ATOM 3546 O O . ASP A 1 433 ? -27.210 4.040 0.232 1.00 95.06 433 ASP A O 1
ATOM 3550 N N . ALA A 1 434 ? -27.451 2.011 -0.673 1.00 95.25 434 ALA A N 1
ATOM 3551 C CA . ALA A 1 434 ? -26.209 1.484 -0.123 1.00 95.25 434 ALA A CA 1
ATOM 3552 C C . ALA A 1 434 ? -24.967 2.221 -0.652 1.00 95.25 434 ALA A C 1
ATOM 3554 O O . ALA A 1 434 ? -24.045 2.465 0.127 1.00 95.25 434 ALA A O 1
ATOM 3555 N N . ILE A 1 435 ? -24.939 2.614 -1.932 1.00 95.31 435 ILE A N 1
ATOM 3556 C CA . ILE A 1 435 ? -23.854 3.429 -2.505 1.00 95.31 435 ILE A CA 1
ATOM 3557 C C . ILE A 1 435 ? -23.879 4.840 -1.907 1.00 95.31 435 ILE A C 1
ATOM 3559 O O . ILE A 1 435 ? -22.867 5.316 -1.396 1.00 95.31 435 ILE A O 1
ATOM 3563 N N . THR A 1 436 ? -25.044 5.496 -1.896 1.00 94.62 436 THR A N 1
ATOM 3564 C CA . THR A 1 436 ? -25.216 6.851 -1.341 1.00 94.62 436 THR A CA 1
ATOM 3565 C C . THR A 1 436 ? -24.801 6.945 0.127 1.00 94.62 436 THR A C 1
ATOM 3567 O O . THR A 1 436 ? -24.345 7.992 0.585 1.00 94.62 436 THR A O 1
ATOM 3570 N N . ASN A 1 437 ? -24.908 5.842 0.867 1.00 92.56 437 ASN A N 1
ATOM 3571 C CA . ASN A 1 437 ? -24.528 5.765 2.275 1.00 92.56 437 ASN A CA 1
ATOM 3572 C C . ASN A 1 437 ? -23.199 5.045 2.516 1.00 92.56 437 ASN A C 1
ATOM 3574 O O . ASN A 1 437 ? -22.903 4.692 3.657 1.00 92.56 437 ASN A O 1
ATOM 3578 N N . LYS A 1 438 ? -22.391 4.856 1.463 1.00 93.06 438 LYS A N 1
ATOM 3579 C CA . LYS A 1 438 ? -21.037 4.281 1.517 1.00 93.06 438 LYS A CA 1
ATOM 3580 C C . LYS A 1 438 ? -20.967 2.875 2.132 1.00 93.06 438 LYS A C 1
ATOM 3582 O O . LYS A 1 438 ? -19.923 2.468 2.636 1.00 93.06 438 LYS A O 1
ATOM 3587 N N . ILE A 1 439 ? -22.075 2.132 2.111 1.00 91.88 439 ILE A N 1
ATOM 3588 C CA . ILE A 1 439 ? -22.120 0.710 2.483 1.00 91.88 439 ILE A CA 1
ATOM 3589 C C . ILE A 1 439 ? -21.499 -0.116 1.359 1.00 91.88 439 ILE A C 1
ATOM 3591 O O . ILE A 1 439 ? -20.721 -1.027 1.617 1.00 91.88 439 ILE A O 1
ATOM 3595 N N . VAL A 1 440 ? -21.837 0.233 0.115 1.00 93.19 440 VAL A N 1
ATOM 3596 C CA . VAL A 1 440 ? -21.117 -0.215 -1.076 1.00 93.19 440 VAL A CA 1
ATOM 3597 C C . VAL A 1 440 ? -20.156 0.891 -1.453 1.00 93.19 440 VAL A C 1
ATOM 3599 O O . VAL A 1 440 ? -20.581 1.959 -1.891 1.00 93.19 440 VAL A O 1
ATOM 3602 N N . SER A 1 441 ? -18.870 0.636 -1.256 1.00 91.31 441 SER A N 1
ATOM 3603 C CA . SER A 1 441 ? -17.807 1.593 -1.561 1.00 91.31 441 SER A CA 1
ATOM 3604 C C . SER A 1 441 ? -16.899 1.115 -2.681 1.00 91.31 441 SER A C 1
ATOM 3606 O O . SER A 1 441 ? -16.015 1.854 -3.076 1.00 91.31 441 SER A O 1
ATOM 3608 N N . GLU A 1 442 ? -17.109 -0.083 -3.226 1.00 91.06 442 GLU A N 1
ATOM 3609 C CA . GLU A 1 442 ? -16.310 -0.627 -4.323 1.00 91.06 442 GLU A CA 1
ATOM 3610 C C . GLU A 1 442 ? -17.207 -1.069 -5.481 1.00 91.06 442 GLU A C 1
ATOM 3612 O O . GLU A 1 442 ? -18.244 -1.710 -5.288 1.00 91.06 442 GLU A O 1
ATOM 3617 N N . PHE A 1 443 ? -16.779 -0.811 -6.719 1.00 90.69 443 PHE A N 1
ATOM 3618 C CA . PHE A 1 443 ? -17.562 -1.183 -7.903 1.00 90.69 443 PHE A CA 1
ATOM 3619 C C . PHE A 1 443 ? -17.761 -2.704 -8.029 1.00 90.69 443 PHE A C 1
ATOM 3621 O O . PHE A 1 443 ? -18.781 -3.185 -8.531 1.00 90.69 443 PHE A O 1
ATOM 3628 N N . CYS A 1 444 ? -16.801 -3.490 -7.535 1.00 89.12 444 CYS A N 1
ATOM 3629 C CA . CYS A 1 444 ? -16.863 -4.947 -7.573 1.00 89.12 444 CYS A CA 1
ATOM 3630 C C . CYS A 1 444 ? -17.925 -5.542 -6.626 1.00 89.12 444 CYS A C 1
ATOM 3632 O O . CYS A 1 444 ? -18.413 -6.641 -6.908 1.00 89.12 444 CYS A O 1
ATOM 3634 N N . GLU A 1 445 ? -18.329 -4.821 -5.572 1.00 91.50 445 GLU A N 1
ATOM 3635 C CA . GLU A 1 445 ? -19.344 -5.251 -4.596 1.00 91.50 445 GLU A CA 1
ATOM 3636 C C . GLU A 1 445 ? -20.771 -5.193 -5.152 1.00 91.50 445 GLU A C 1
ATOM 3638 O O . GLU A 1 445 ? -21.665 -5.877 -4.650 1.00 91.50 445 GLU A O 1
ATOM 3643 N N . ILE A 1 446 ? -20.988 -4.421 -6.219 1.00 92.31 446 ILE A N 1
ATOM 3644 C CA . ILE A 1 446 ? -22.275 -4.364 -6.906 1.00 92.31 446 ILE A CA 1
ATOM 3645 C C . ILE A 1 446 ? -22.494 -5.697 -7.642 1.00 92.31 446 ILE A C 1
ATOM 3647 O O . ILE A 1 446 ? -21.650 -6.082 -8.471 1.00 92.31 446 ILE A O 1
ATOM 3651 N N . PRO A 1 447 ? -23.613 -6.413 -7.398 1.00 92.12 447 PRO A N 1
ATOM 3652 C CA . PRO A 1 447 ? -23.900 -7.647 -8.116 1.00 92.12 447 PRO A CA 1
ATOM 3653 C C . PRO A 1 447 ? -23.940 -7.401 -9.626 1.00 92.12 447 PRO A C 1
ATOM 3655 O O . PRO A 1 447 ? -24.459 -6.383 -10.083 1.00 92.12 447 PRO A O 1
ATOM 3658 N N . ARG A 1 448 ? -23.401 -8.342 -10.413 1.00 91.06 448 ARG A N 1
ATOM 3659 C CA . ARG A 1 448 ? -23.173 -8.164 -11.862 1.00 91.06 448 ARG A CA 1
ATOM 3660 C C . ARG A 1 448 ? -24.413 -7.685 -12.620 1.00 91.06 448 ARG A C 1
ATOM 3662 O O . ARG A 1 448 ? -24.287 -6.812 -13.465 1.00 91.06 448 ARG A O 1
ATOM 3669 N N . GLN A 1 449 ? -25.590 -8.207 -12.274 1.00 91.38 449 GLN A N 1
ATOM 3670 C CA . GLN A 1 449 ? -26.870 -7.852 -12.902 1.00 91.38 449 GLN A CA 1
ATOM 3671 C C . GLN A 1 449 ? -27.314 -6.395 -12.682 1.00 91.38 449 GLN A C 1
ATOM 3673 O O . GLN A 1 449 ? -28.227 -5.937 -13.358 1.00 91.38 449 GLN A O 1
ATOM 3678 N N . TYR A 1 450 ? -26.682 -5.675 -11.751 1.00 92.12 450 TYR A N 1
ATOM 3679 C CA . TYR A 1 450 ? -27.003 -4.288 -11.423 1.00 92.12 450 TYR A CA 1
ATOM 3680 C C . TYR A 1 450 ? -25.886 -3.299 -11.785 1.00 92.12 450 TYR A C 1
ATOM 3682 O O . TYR A 1 450 ? -26.068 -2.104 -11.573 1.00 92.12 450 TYR A O 1
ATOM 3690 N N . ARG A 1 451 ? -24.733 -3.748 -12.305 1.00 93.62 451 ARG A N 1
ATOM 3691 C CA . ARG A 1 451 ? -23.613 -2.854 -12.658 1.00 93.62 451 ARG A CA 1
ATOM 3692 C C . ARG A 1 451 ? -23.978 -1.966 -13.845 1.00 93.62 451 ARG A C 1
ATOM 3694 O O . ARG A 1 451 ? -24.517 -2.441 -14.838 1.00 93.62 451 ARG A O 1
ATOM 3701 N N . SER A 1 452 ? -23.673 -0.678 -13.730 1.00 92.75 452 SER A N 1
ATOM 3702 C CA . SER A 1 452 ? -23.967 0.330 -14.750 1.00 92.75 452 SER A CA 1
ATOM 3703 C C . SER A 1 452 ? -23.077 1.562 -14.572 1.00 92.75 452 SER A C 1
ATOM 3705 O O . SER A 1 452 ? -22.524 1.772 -13.489 1.00 92.75 452 SER A O 1
ATOM 3707 N N . GLU A 1 453 ? -22.994 2.404 -15.605 1.00 91.88 453 GLU A N 1
ATOM 3708 C CA . GLU A 1 453 ? -22.362 3.731 -15.521 1.00 91.88 453 GLU A CA 1
ATOM 3709 C C . GLU A 1 453 ? -22.986 4.586 -14.408 1.00 91.88 453 GLU A C 1
ATOM 3711 O O . GLU A 1 453 ? -22.261 5.231 -13.660 1.00 91.88 453 GLU A O 1
ATOM 3716 N N . LYS A 1 454 ? -24.314 4.514 -14.216 1.00 92.62 454 LYS A N 1
ATOM 3717 C CA . LYS A 1 454 ? -25.022 5.222 -13.134 1.00 92.62 454 LYS A CA 1
ATOM 3718 C C . LYS A 1 454 ? -24.445 4.868 -11.761 1.00 92.62 454 LYS A C 1
ATOM 3720 O O . LYS A 1 454 ? -24.224 5.749 -10.934 1.00 92.62 454 LYS A O 1
ATOM 3725 N N . ASN A 1 455 ? -24.178 3.587 -11.512 1.00 93.50 455 ASN A N 1
ATOM 3726 C CA . ASN A 1 455 ? -23.611 3.166 -10.234 1.00 93.50 455 ASN A CA 1
ATOM 3727 C C . ASN A 1 455 ? -22.144 3.588 -10.091 1.00 93.50 455 ASN A C 1
ATOM 3729 O O . ASN A 1 455 ? -21.722 3.897 -8.981 1.00 93.50 455 ASN A O 1
ATOM 3733 N N . ALA A 1 456 ? -21.380 3.613 -11.190 1.00 92.50 456 ALA A N 1
ATOM 3734 C CA . ALA A 1 456 ? -20.010 4.122 -11.195 1.00 92.50 456 ALA A CA 1
ATOM 3735 C C . ALA A 1 456 ? -19.977 5.625 -10.874 1.00 92.50 456 ALA A C 1
ATOM 3737 O O . ALA A 1 456 ? -19.185 6.057 -10.042 1.00 92.50 456 ALA A O 1
ATOM 3738 N N . GLU A 1 457 ? -20.883 6.416 -11.458 1.00 92.25 457 GLU A N 1
ATOM 3739 C CA . GLU A 1 457 ? -21.029 7.838 -11.138 1.00 92.25 457 GLU A CA 1
ATOM 3740 C C . GLU A 1 457 ? -21.433 8.066 -9.677 1.00 92.25 457 GLU A C 1
ATOM 3742 O O . GLU A 1 457 ? -20.845 8.917 -9.009 1.00 92.25 457 GLU A O 1
ATOM 3747 N N . LEU A 1 458 ? -22.400 7.296 -9.162 1.00 93.62 458 LEU A N 1
ATOM 3748 C CA . LEU A 1 458 ? -22.792 7.363 -7.751 1.00 93.62 458 LEU A CA 1
ATOM 3749 C C . LEU A 1 458 ? -21.614 7.007 -6.834 1.00 93.62 458 LEU A C 1
ATOM 3751 O O . LEU A 1 458 ? -21.368 7.709 -5.855 1.00 93.62 458 LEU A O 1
ATOM 3755 N N . LEU A 1 459 ? -20.841 5.969 -7.161 1.00 93.44 459 LEU A N 1
ATOM 3756 C CA . LEU A 1 459 ? -19.636 5.626 -6.408 1.00 93.44 459 LEU A CA 1
ATOM 3757 C C . LEU A 1 459 ? -18.606 6.752 -6.447 1.00 93.44 459 LEU A C 1
ATOM 3759 O O . LEU A 1 459 ? -18.067 7.089 -5.403 1.00 93.44 459 LEU A O 1
ATOM 3763 N N . MET A 1 460 ? -18.392 7.406 -7.589 1.00 91.12 460 MET A N 1
ATOM 3764 C CA . MET A 1 460 ? -17.502 8.569 -7.646 1.00 91.12 460 MET A CA 1
ATOM 3765 C C . MET A 1 460 ? -18.005 9.761 -6.836 1.00 91.12 460 MET A C 1
ATOM 3767 O O . MET A 1 460 ? -17.205 10.546 -6.341 1.00 91.12 460 MET A O 1
ATOM 3771 N N . GLN A 1 461 ? -19.318 9.917 -6.696 1.00 91.12 461 GLN A N 1
ATOM 3772 C CA . GLN A 1 461 ? -19.898 10.994 -5.905 1.00 91.12 461 GLN A CA 1
ATOM 3773 C C . GLN A 1 461 ? -19.756 10.753 -4.395 1.00 91.12 461 GLN A C 1
ATOM 3775 O O . GLN A 1 461 ? -19.509 11.698 -3.646 1.00 91.12 461 GLN A O 1
ATOM 3780 N N . TYR A 1 462 ? -19.940 9.512 -3.936 1.00 91.44 462 TYR A N 1
ATOM 3781 C CA . TYR A 1 462 ? -20.019 9.196 -2.505 1.00 91.44 462 TYR A CA 1
ATOM 3782 C C . TYR A 1 462 ? -18.759 8.516 -1.941 1.00 91.44 462 TYR A C 1
ATOM 3784 O O . TYR A 1 462 ? -18.437 8.729 -0.769 1.00 91.44 462 TYR A O 1
ATOM 3792 N N . SER A 1 463 ? -18.023 7.768 -2.759 1.00 90.31 463 SER A N 1
ATOM 3793 C CA . SER A 1 463 ? -16.783 7.048 -2.425 1.00 90.31 463 SER A CA 1
ATOM 3794 C C . SER A 1 463 ? -15.738 7.138 -3.556 1.00 90.31 463 SER A C 1
ATOM 3796 O O . SER A 1 463 ? -15.344 6.116 -4.125 1.00 90.31 463 SER A O 1
ATOM 3798 N N . PRO A 1 464 ? -15.273 8.345 -3.922 1.00 85.56 464 PRO A N 1
ATOM 3799 C CA . PRO A 1 464 ? -14.295 8.550 -4.999 1.00 85.56 464 PRO A CA 1
ATOM 3800 C C . PRO A 1 464 ? -12.961 7.814 -4.784 1.00 85.56 464 PRO A C 1
ATOM 3802 O O . PRO A 1 464 ? -12.322 7.392 -5.745 1.00 85.56 464 PRO A O 1
ATOM 3805 N N . GLU A 1 465 ? -12.574 7.574 -3.530 1.00 84.38 465 GLU A N 1
ATOM 3806 C CA . GLU A 1 465 ? -11.408 6.772 -3.144 1.00 84.38 465 GLU A CA 1
ATOM 3807 C C . GLU A 1 465 ? -11.480 5.301 -3.600 1.00 84.38 465 GLU A C 1
ATOM 3809 O O . GLU A 1 465 ? -10.475 4.593 -3.596 1.00 84.38 465 GLU A O 1
ATOM 3814 N N . SER A 1 466 ? -12.661 4.824 -3.999 1.00 85.19 466 SER A N 1
ATOM 3815 C CA . SER A 1 466 ? -12.853 3.482 -4.559 1.00 85.19 466 SER A CA 1
ATOM 3816 C C . SER A 1 466 ? -12.011 3.246 -5.807 1.00 85.19 466 SER A C 1
ATOM 3818 O O . SER A 1 466 ? -11.409 2.187 -5.962 1.00 85.19 466 SER A O 1
ATOM 3820 N N . PHE A 1 467 ? -11.888 4.271 -6.650 1.00 84.81 467 PHE A N 1
ATOM 3821 C CA . PHE A 1 467 ? -11.117 4.201 -7.881 1.00 84.81 467 PHE A CA 1
ATOM 3822 C C . PHE A 1 467 ? -9.616 4.029 -7.607 1.00 84.81 467 PHE A C 1
ATOM 3824 O O . PHE A 1 467 ? -8.941 3.307 -8.334 1.00 84.81 467 PHE A O 1
ATOM 3831 N N . GLN A 1 468 ? -9.102 4.647 -6.536 1.00 82.12 468 GLN A N 1
ATOM 3832 C CA . GLN A 1 468 ? -7.704 4.496 -6.106 1.00 82.12 468 GLN A CA 1
ATOM 3833 C C . GLN A 1 468 ? -7.388 3.059 -5.690 1.00 82.12 468 GLN A C 1
ATOM 3835 O O . GLN A 1 468 ? -6.290 2.577 -5.936 1.00 82.12 468 GLN A O 1
ATOM 3840 N N . ARG A 1 469 ? -8.331 2.385 -5.019 1.00 82.50 469 ARG A N 1
ATOM 3841 C CA . ARG A 1 469 ? -8.124 1.022 -4.513 1.00 82.50 469 ARG A CA 1
ATOM 3842 C C . ARG A 1 469 ? -8.323 -0.023 -5.597 1.00 82.50 469 ARG A C 1
ATOM 3844 O O . ARG A 1 469 ? -7.536 -0.957 -5.689 1.00 82.50 469 ARG A O 1
ATOM 3851 N N . ASN A 1 470 ? -9.385 0.125 -6.384 1.00 81.50 470 ASN A N 1
ATOM 3852 C CA . ASN A 1 470 ? -9.704 -0.746 -7.503 1.00 81.50 470 ASN A CA 1
ATOM 3853 C C . ASN A 1 470 ? -10.280 0.097 -8.640 1.00 81.50 470 ASN A C 1
ATOM 3855 O O . ASN A 1 470 ? -11.481 0.384 -8.667 1.00 81.50 470 ASN A O 1
ATOM 3859 N N . ALA A 1 471 ? -9.424 0.454 -9.598 1.00 82.31 471 ALA A N 1
ATOM 3860 C CA . ALA A 1 471 ? -9.851 1.167 -10.791 1.00 82.31 471 ALA A CA 1
ATOM 3861 C C . ALA A 1 471 ? -11.020 0.436 -11.462 1.00 82.31 471 ALA A C 1
ATOM 3863 O O . ALA A 1 471 ? -11.041 -0.796 -11.584 1.00 82.31 471 ALA A O 1
ATOM 3864 N N . PHE A 1 472 ? -12.026 1.201 -11.882 1.00 90.06 472 PHE A N 1
ATOM 3865 C CA . PHE A 1 472 ? -13.190 0.613 -12.534 1.00 90.06 472 PHE A CA 1
ATOM 3866 C C . PHE A 1 472 ? -12.764 0.010 -13.877 1.00 90.06 472 PHE A C 1
ATOM 3868 O O . PHE A 1 472 ? -11.834 0.525 -14.503 1.00 90.06 472 PHE A O 1
ATOM 3875 N N . PRO A 1 473 ? -13.424 -1.051 -14.368 1.00 90.31 473 PRO A N 1
ATOM 3876 C CA . PRO A 1 473 ? -13.146 -1.548 -15.712 1.00 90.31 473 PRO A CA 1
ATOM 3877 C C . PRO A 1 473 ? -13.272 -0.416 -16.745 1.00 90.31 473 PRO A C 1
ATOM 3879 O O . PRO A 1 473 ? -14.170 0.423 -16.610 1.00 90.31 473 PRO A O 1
ATOM 3882 N N . LYS A 1 474 ? -12.370 -0.371 -17.742 1.00 89.75 474 LYS A N 1
ATOM 3883 C CA . LYS A 1 474 ? -12.252 0.756 -18.693 1.00 89.75 474 LYS A CA 1
ATOM 3884 C C . LYS A 1 474 ? -13.599 1.088 -19.365 1.00 89.75 474 LYS A C 1
ATOM 3886 O O . LYS A 1 474 ? -13.859 2.254 -19.633 1.00 89.75 474 LYS A O 1
ATOM 3891 N N . GLU A 1 475 ? -14.487 0.109 -1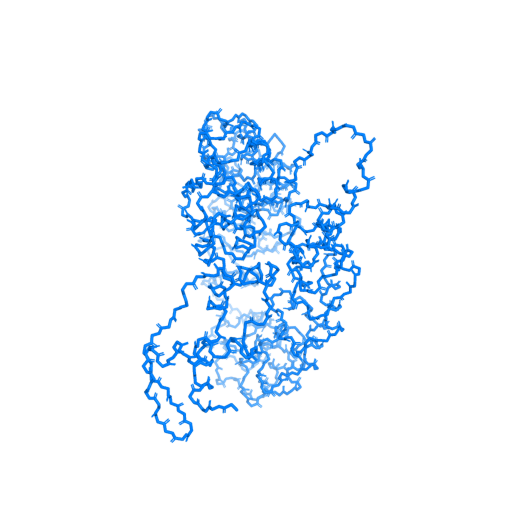9.561 1.00 91.44 475 GLU A N 1
ATOM 3892 C CA . GLU A 1 475 ? -15.821 0.293 -20.150 1.00 91.44 475 GLU A CA 1
ATOM 3893 C C . GLU A 1 475 ? -16.831 1.077 -19.288 1.00 91.44 475 GLU A C 1
ATOM 3895 O O . GLU A 1 475 ? -17.831 1.543 -19.823 1.00 91.44 475 GLU A O 1
ATOM 3900 N N . TYR A 1 476 ? -16.589 1.244 -17.982 1.00 92.56 476 TYR A N 1
ATOM 3901 C CA . TYR A 1 476 ? -17.427 2.061 -17.087 1.00 92.56 476 TYR A CA 1
ATOM 3902 C C . TYR A 1 476 ? -16.772 3.400 -16.720 1.00 92.56 476 TYR A C 1
ATOM 3904 O O . TYR A 1 476 ? -17.333 4.160 -15.930 1.00 92.56 476 TYR A O 1
ATOM 3912 N N . GLN A 1 477 ? -15.576 3.687 -17.242 1.00 93.31 477 GLN A N 1
ATOM 3913 C CA . GLN A 1 477 ? -14.883 4.944 -16.986 1.00 93.31 477 GLN A CA 1
ATOM 3914 C C . GLN A 1 477 ? -15.341 6.003 -17.988 1.00 93.31 477 GLN A C 1
ATOM 3916 O O . GLN A 1 477 ? -15.134 5.871 -19.191 1.00 93.31 477 GLN A O 1
ATOM 3921 N N . THR A 1 478 ? -15.936 7.083 -17.492 1.00 92.88 478 THR A N 1
ATOM 3922 C CA . THR A 1 478 ? -16.190 8.295 -18.280 1.00 92.88 478 THR A CA 1
ATOM 3923 C C . THR A 1 478 ? -15.150 9.355 -17.936 1.00 92.88 478 THR A C 1
ATOM 3925 O O . THR A 1 478 ? -14.543 9.307 -16.865 1.00 92.88 478 THR A O 1
ATOM 3928 N N . LYS A 1 479 ? -14.982 10.368 -18.795 1.00 92.12 479 LYS A N 1
ATOM 3929 C CA . LYS A 1 479 ? -14.106 11.513 -18.497 1.00 92.12 479 LYS A CA 1
ATOM 3930 C C . LYS A 1 479 ? -14.407 12.121 -17.119 1.00 92.12 479 LYS A C 1
ATOM 3932 O O . LYS A 1 479 ? -13.512 12.297 -16.307 1.00 92.12 479 LYS A O 1
ATOM 3937 N N . LYS A 1 480 ? -15.693 12.326 -16.819 1.00 91.75 480 LYS A N 1
ATOM 3938 C CA . LYS A 1 480 ? -16.171 12.853 -15.533 1.00 91.75 480 LYS A CA 1
ATOM 3939 C C . LYS A 1 480 ? -15.766 11.977 -14.340 1.00 91.75 480 LYS A C 1
ATOM 3941 O O . LYS A 1 480 ? -15.465 12.505 -13.276 1.00 91.75 480 LYS A O 1
ATOM 3946 N N . ILE A 1 481 ? -15.767 10.652 -14.500 1.00 92.56 481 ILE A N 1
ATOM 3947 C CA . ILE A 1 481 ? -15.317 9.714 -13.460 1.00 92.56 481 ILE A CA 1
ATOM 3948 C C . ILE A 1 481 ? -13.813 9.875 -13.211 1.00 92.56 481 ILE A C 1
ATOM 3950 O O . ILE A 1 481 ? -13.415 10.006 -12.056 1.00 92.56 481 ILE A O 1
ATOM 3954 N N . CYS A 1 482 ? -12.999 9.924 -14.270 1.00 92.44 482 CYS A N 1
ATOM 3955 C CA . CYS A 1 482 ? -11.551 10.124 -14.167 1.00 92.44 482 CYS A CA 1
ATOM 3956 C C . CYS A 1 482 ? -11.200 11.477 -13.528 1.00 92.44 482 CYS A C 1
ATOM 3958 O O . CYS A 1 482 ? -10.403 11.521 -12.593 1.00 92.44 482 CYS A O 1
ATOM 3960 N N . ASP A 1 483 ? -11.852 12.559 -13.964 1.00 90.94 483 ASP A N 1
ATOM 3961 C CA . ASP A 1 483 ? -11.653 13.905 -13.416 1.00 90.94 483 ASP A CA 1
ATOM 3962 C C . ASP A 1 483 ? -11.987 13.943 -11.913 1.00 90.94 483 ASP A C 1
ATOM 3964 O O . ASP A 1 483 ? -11.212 14.453 -11.101 1.00 90.94 483 ASP A O 1
ATOM 3968 N N . ASN A 1 484 ? -13.112 13.335 -11.517 1.00 90.00 484 ASN A N 1
ATOM 3969 C CA . ASN A 1 484 ? -13.499 13.230 -10.111 1.00 90.00 484 ASN A CA 1
ATOM 3970 C C . ASN A 1 484 ? -12.489 12.399 -9.302 1.00 90.00 484 ASN A C 1
ATOM 3972 O O . ASN A 1 484 ? -12.150 12.781 -8.183 1.00 90.00 484 ASN A O 1
ATOM 3976 N N . ALA A 1 485 ? -11.988 11.289 -9.852 1.00 91.00 485 ALA A N 1
ATOM 3977 C CA . ALA A 1 485 ? -11.025 10.420 -9.174 1.00 91.00 485 ALA A CA 1
ATOM 3978 C C . ALA A 1 485 ? -9.687 11.126 -8.923 1.00 91.00 485 ALA A C 1
ATOM 3980 O O . ALA A 1 485 ? -9.108 10.988 -7.848 1.00 91.00 485 ALA A O 1
ATOM 3981 N N . LEU A 1 486 ? -9.218 11.921 -9.885 1.00 91.69 486 LEU A N 1
ATOM 3982 C CA . LEU A 1 486 ? -8.007 12.726 -9.734 1.00 91.69 486 LEU A CA 1
ATOM 3983 C C . LEU A 1 486 ? -8.202 13.862 -8.727 1.00 91.69 486 LEU A C 1
ATOM 3985 O O . LEU A 1 486 ? -7.296 14.144 -7.947 1.00 91.69 486 LEU A O 1
ATOM 3989 N N . SER A 1 487 ? -9.388 14.480 -8.704 1.00 89.81 487 SER A N 1
ATOM 3990 C CA . SER A 1 487 ? -9.681 15.633 -7.840 1.00 89.81 487 SER A CA 1
ATOM 3991 C C . SER A 1 487 ? -9.622 15.347 -6.336 1.00 89.81 487 SER A C 1
ATOM 3993 O O . SER A 1 487 ? -9.495 16.278 -5.544 1.00 89.81 487 SER A O 1
ATOM 3995 N N . VAL A 1 488 ? -9.722 14.076 -5.934 1.00 88.56 488 VAL A N 1
ATOM 3996 C CA . VAL A 1 488 ? -9.674 13.672 -4.519 1.00 88.56 488 VAL A CA 1
ATOM 3997 C C . VAL A 1 488 ? -8.283 13.292 -4.029 1.00 88.56 488 VAL A C 1
ATOM 3999 O O . VAL A 1 488 ? -8.094 13.095 -2.830 1.00 88.56 488 VAL A O 1
ATOM 4002 N N . CYS A 1 489 ? -7.313 13.174 -4.932 1.00 85.50 489 CYS A N 1
ATOM 4003 C CA . CYS A 1 489 ? -5.925 12.953 -4.565 1.00 85.50 489 CYS A CA 1
ATOM 4004 C C . CYS A 1 489 ? -5.218 14.297 -4.365 1.00 85.50 489 CYS A C 1
ATOM 4006 O O . CYS A 1 489 ? -5.510 15.274 -5.054 1.00 85.50 489 CYS A O 1
ATOM 4008 N N . GLU A 1 490 ? -4.229 14.336 -3.471 1.00 87.62 490 GLU A N 1
ATOM 4009 C CA . GLU A 1 490 ? -3.297 15.460 -3.433 1.00 87.62 490 GLU A CA 1
ATOM 4010 C C . GLU A 1 490 ? -2.531 15.501 -4.755 1.00 87.62 490 GLU A C 1
ATOM 4012 O O . GLU A 1 490 ? -1.867 14.529 -5.130 1.00 87.62 490 GLU A O 1
ATOM 4017 N N . TYR A 1 491 ? -2.669 16.611 -5.474 1.00 89.88 491 TYR A N 1
ATOM 4018 C CA . TYR A 1 491 ? -2.059 16.791 -6.780 1.00 89.88 491 TYR A CA 1
ATOM 4019 C C . TYR A 1 491 ? -0.543 16.593 -6.691 1.00 89.88 491 TYR A C 1
ATOM 4021 O O . TYR A 1 491 ? 0.123 17.250 -5.896 1.00 89.88 491 TYR A O 1
ATOM 4029 N N . GLY A 1 492 ? -0.010 15.672 -7.494 1.00 82.88 492 GLY A N 1
ATOM 4030 C CA . GLY A 1 492 ? 1.414 15.345 -7.478 1.00 82.88 492 GLY A CA 1
ATOM 4031 C C . GLY A 1 492 ? 1.877 14.408 -6.362 1.00 82.88 492 GLY A C 1
ATOM 4032 O O . GLY A 1 492 ? 3.076 14.237 -6.178 1.00 82.88 492 GLY A O 1
ATOM 4033 N N . SER A 1 493 ? 0.964 13.758 -5.642 1.00 83.69 493 SER A N 1
ATOM 4034 C CA . SER A 1 493 ? 1.295 12.636 -4.751 1.00 83.69 493 SER A CA 1
ATOM 4035 C C . SER A 1 493 ? 1.421 11.301 -5.506 1.00 83.69 493 SER A C 1
ATOM 4037 O O . SER A 1 493 ? 0.887 11.137 -6.607 1.00 83.69 493 SER A O 1
ATOM 4039 N N . ASN A 1 494 ? 2.042 10.293 -4.878 1.00 80.25 494 ASN A N 1
ATOM 4040 C CA . ASN A 1 494 ? 2.084 8.921 -5.411 1.00 80.25 494 ASN A CA 1
ATOM 4041 C C . ASN A 1 494 ? 0.677 8.339 -5.652 1.00 80.25 494 ASN A C 1
ATOM 4043 O O . ASN A 1 494 ? 0.447 7.664 -6.655 1.00 80.25 494 ASN A O 1
ATOM 4047 N N . SER A 1 495 ? -0.290 8.639 -4.777 1.00 81.06 495 SER A N 1
ATOM 4048 C CA . SER A 1 495 ? -1.687 8.209 -4.936 1.00 81.06 495 SER A CA 1
ATOM 4049 C C . SER A 1 495 ? -2.371 8.882 -6.127 1.00 81.06 495 SER A C 1
ATOM 4051 O O . SER A 1 495 ? -3.129 8.238 -6.850 1.00 81.06 495 SER A O 1
ATOM 4053 N N . TRP A 1 496 ? -2.089 10.168 -6.365 1.00 91.50 496 TRP A N 1
ATOM 4054 C CA . TRP A 1 496 ? -2.568 10.874 -7.555 1.00 91.50 496 TRP A CA 1
ATOM 4055 C C . TRP A 1 496 ? -2.006 10.252 -8.834 1.00 91.50 496 TRP A C 1
ATOM 4057 O O . TRP A 1 496 ? -2.771 9.950 -9.749 1.00 91.50 496 TRP A O 1
ATOM 4067 N N . TYR A 1 497 ? -0.701 9.969 -8.864 1.00 88.75 497 TYR A N 1
ATOM 4068 C CA . TYR A 1 497 ? -0.064 9.312 -10.005 1.00 88.75 497 TYR A CA 1
ATOM 4069 C C . TYR A 1 497 ? -0.639 7.908 -10.254 1.00 88.75 497 TYR A C 1
ATOM 4071 O O . TYR A 1 497 ? -0.916 7.539 -11.397 1.00 88.75 497 TYR A O 1
ATOM 4079 N N . HIS A 1 498 ? -0.893 7.137 -9.191 1.00 87.25 498 HIS A N 1
ATOM 4080 C CA . HIS A 1 498 ? -1.532 5.825 -9.298 1.00 87.25 498 HIS A CA 1
ATOM 4081 C C . HIS A 1 498 ? -2.930 5.897 -9.934 1.00 87.25 498 HIS A C 1
ATOM 4083 O O . HIS A 1 498 ? -3.267 5.069 -10.778 1.00 87.25 498 HIS A O 1
ATOM 4089 N N . VAL A 1 499 ? -3.745 6.896 -9.581 1.00 90.69 499 VAL A N 1
ATOM 4090 C CA . VAL A 1 499 ? -5.050 7.105 -10.232 1.00 90.69 499 VAL A CA 1
ATOM 4091 C C . VAL A 1 499 ? -4.874 7.501 -11.690 1.00 90.69 499 VAL A C 1
ATOM 4093 O O . VAL A 1 499 ? -5.501 6.902 -12.561 1.00 90.69 499 VAL A O 1
ATOM 4096 N N . LEU A 1 500 ? -3.996 8.469 -11.963 1.00 92.62 500 LEU A N 1
ATOM 4097 C CA . LEU A 1 500 ? -3.731 8.973 -13.310 1.00 92.62 500 LEU A CA 1
ATOM 4098 C C . LEU A 1 500 ? -3.309 7.856 -14.274 1.00 92.62 500 LEU A C 1
ATOM 4100 O O . LEU A 1 500 ? -3.769 7.820 -15.417 1.00 92.62 500 LEU A O 1
ATOM 4104 N N . SER A 1 501 ? -2.472 6.923 -13.817 1.00 90.62 501 SER A N 1
ATOM 4105 C CA . SER A 1 501 ? -2.006 5.802 -14.638 1.00 90.62 501 SER A CA 1
ATOM 4106 C C . SER A 1 501 ? -3.107 4.787 -14.970 1.00 90.62 501 SER A C 1
ATOM 4108 O O . SER A 1 501 ? -3.034 4.143 -16.015 1.00 90.62 501 SER A O 1
ATOM 4110 N N . ASN A 1 502 ? -4.161 4.700 -14.152 1.00 90.94 502 ASN A N 1
ATOM 4111 C CA . ASN A 1 502 ? -5.296 3.789 -14.348 1.00 90.94 502 ASN A CA 1
ATOM 4112 C C . ASN A 1 502 ? -6.522 4.436 -15.025 1.00 90.94 502 ASN A C 1
ATOM 4114 O O . ASN A 1 502 ? -7.477 3.734 -15.381 1.00 90.94 502 ASN A O 1
ATOM 4118 N N . CYS A 1 503 ? -6.517 5.757 -15.205 1.00 92.75 503 CYS A N 1
ATOM 4119 C CA . CYS A 1 503 ? -7.579 6.480 -15.894 1.00 92.75 503 CYS A CA 1
ATOM 4120 C C . CYS A 1 503 ? -7.550 6.228 -17.408 1.00 92.75 503 CYS A C 1
ATOM 4122 O O . CYS A 1 503 ? -6.518 6.361 -18.062 1.00 92.75 503 CYS A O 1
ATOM 4124 N N . ALA A 1 504 ? -8.721 5.948 -17.982 1.00 91.12 504 ALA A N 1
ATOM 4125 C CA . ALA A 1 504 ? -8.922 5.875 -19.428 1.00 91.12 504 ALA A CA 1
ATOM 4126 C C . ALA A 1 504 ? -8.869 7.257 -20.109 1.00 91.12 504 ALA A C 1
ATOM 4128 O O . ALA A 1 504 ? -8.647 7.333 -21.315 1.00 91.12 504 ALA A O 1
ATOM 4129 N N . TYR A 1 505 ? -9.068 8.341 -19.349 1.00 90.69 505 TYR A N 1
ATOM 4130 C CA . TYR A 1 505 ? -9.024 9.725 -19.825 1.00 90.69 505 TYR A CA 1
ATOM 4131 C C . TYR A 1 505 ? -8.097 10.555 -18.933 1.00 90.69 505 TYR A C 1
ATOM 4133 O O . TYR A 1 505 ? -8.233 10.524 -17.711 1.00 90.69 505 TYR A O 1
ATOM 4141 N N . ARG A 1 506 ? -7.177 11.310 -19.542 1.00 91.50 506 ARG A N 1
ATOM 4142 C CA . ARG A 1 506 ? -6.217 12.185 -18.854 1.00 91.50 506 ARG A CA 1
ATOM 4143 C C . ARG A 1 506 ? -6.227 13.577 -19.475 1.00 91.50 506 ARG A C 1
ATOM 4145 O O . ARG A 1 506 ? -6.292 13.708 -20.697 1.00 91.50 506 ARG A O 1
ATOM 4152 N N . GLU A 1 507 ? -6.152 14.609 -18.643 1.00 91.44 507 GLU A N 1
ATOM 4153 C CA . GLU A 1 507 ? -5.932 15.980 -19.104 1.00 91.44 507 GLU A CA 1
ATOM 4154 C C . GLU A 1 507 ? -4.446 16.212 -19.395 1.00 91.44 507 GLU A C 1
ATOM 4156 O O . GLU A 1 507 ? -3.572 15.754 -18.660 1.00 91.44 507 GLU A O 1
ATOM 4161 N N . LYS A 1 508 ? -4.153 16.996 -20.437 1.00 91.50 508 LYS A N 1
ATOM 4162 C CA . LYS A 1 508 ? -2.777 17.272 -20.883 1.00 91.50 508 LYS A CA 1
ATOM 4163 C C . LYS A 1 508 ? -1.894 17.831 -19.761 1.00 91.50 508 LYS A C 1
ATOM 4165 O O . LYS A 1 508 ? -0.761 17.401 -19.581 1.00 91.50 508 LYS A O 1
ATOM 4170 N N . LYS A 1 509 ? -2.430 18.775 -18.983 1.00 93.12 509 LYS A N 1
ATOM 4171 C CA . LYS A 1 509 ? -1.726 19.414 -17.857 1.00 93.12 509 LYS A CA 1
ATOM 4172 C C . LYS A 1 509 ? -1.284 18.407 -16.783 1.00 93.12 509 LYS A C 1
ATOM 4174 O O . LYS A 1 509 ? -0.225 18.581 -16.192 1.00 93.12 509 LYS A O 1
ATOM 4179 N N . ASP A 1 510 ? -2.091 17.371 -16.553 1.00 93.81 510 ASP A N 1
ATOM 4180 C CA . ASP A 1 510 ? -1.852 16.378 -15.510 1.00 93.81 510 ASP A CA 1
ATOM 4181 C C . ASP A 1 510 ? -0.751 15.429 -15.990 1.00 93.81 510 ASP A C 1
ATOM 4183 O O . ASP A 1 510 ? 0.208 15.165 -15.271 1.00 93.81 510 ASP A O 1
ATOM 4187 N N . THR A 1 511 ? -0.815 15.006 -17.255 1.00 94.44 511 THR A N 1
ATOM 4188 C CA . THR A 1 511 ? 0.261 14.234 -17.883 1.00 94.44 511 THR A CA 1
ATOM 4189 C C . THR A 1 511 ? 1.593 14.989 -17.861 1.00 94.44 511 THR A C 1
ATOM 4191 O O . THR A 1 511 ? 2.594 14.413 -17.444 1.00 94.44 511 THR A O 1
ATOM 4194 N N . LEU A 1 512 ? 1.604 16.279 -18.229 1.00 94.75 512 LEU A N 1
ATOM 4195 C CA . LEU A 1 512 ? 2.801 17.135 -18.214 1.00 94.75 512 LEU A CA 1
ATOM 4196 C C . LEU A 1 512 ? 3.433 17.230 -16.819 1.00 94.75 512 LEU A C 1
ATOM 4198 O O . LEU A 1 512 ? 4.641 17.063 -16.666 1.00 94.75 512 LEU A O 1
ATOM 4202 N N . TYR A 1 513 ? 2.618 17.439 -15.787 1.00 93.62 513 TYR A N 1
ATOM 4203 C CA . TYR A 1 513 ? 3.120 17.455 -14.417 1.00 93.62 513 TYR A CA 1
ATOM 4204 C C . TYR A 1 513 ? 3.676 16.091 -13.996 1.00 93.62 513 TYR A C 1
ATOM 4206 O O . TYR A 1 513 ? 4.714 16.024 -13.334 1.00 93.62 513 TYR A O 1
ATOM 4214 N N . ALA A 1 514 ? 3.003 15.000 -14.379 1.00 93.50 514 ALA A N 1
ATOM 4215 C CA . ALA A 1 514 ? 3.444 13.655 -14.042 1.00 93.50 514 ALA A CA 1
ATOM 4216 C C . ALA A 1 514 ? 4.832 13.357 -14.628 1.00 93.50 514 ALA A C 1
ATOM 4218 O O . ALA A 1 514 ? 5.714 12.903 -13.903 1.00 93.50 514 ALA A O 1
ATOM 4219 N N . VAL A 1 515 ? 5.056 13.666 -15.908 1.00 93.75 515 VAL A N 1
ATOM 4220 C CA . VAL A 1 515 ? 6.348 13.419 -16.570 1.00 93.75 515 VAL A CA 1
ATOM 4221 C C . VAL A 1 515 ? 7.494 14.277 -16.030 1.00 93.75 515 VAL A C 1
ATOM 4223 O O . VAL A 1 515 ? 8.641 13.838 -16.085 1.00 93.75 515 VAL A O 1
ATOM 4226 N N . GLU A 1 516 ? 7.201 15.450 -15.466 1.00 92.00 516 GLU A N 1
ATOM 4227 C CA . GLU A 1 516 ? 8.189 16.339 -14.840 1.00 92.00 516 GLU A CA 1
ATOM 4228 C C . GLU A 1 516 ? 8.557 15.934 -13.399 1.00 92.00 516 GLU A C 1
ATOM 4230 O O . GLU A 1 516 ? 9.619 16.308 -12.905 1.00 92.00 516 GLU A O 1
ATOM 4235 N N . ASN A 1 517 ? 7.693 15.195 -12.695 1.00 86.62 517 ASN A N 1
ATOM 4236 C CA . ASN A 1 517 ? 7.859 14.946 -11.254 1.00 86.62 517 ASN A CA 1
ATOM 4237 C C . ASN A 1 517 ? 7.964 13.463 -10.873 1.00 86.62 517 ASN A C 1
ATOM 4239 O O . ASN A 1 517 ? 8.377 13.157 -9.756 1.00 86.62 517 ASN A O 1
ATOM 4243 N N . PHE A 1 518 ? 7.644 12.541 -11.786 1.00 82.25 518 PHE A N 1
ATOM 4244 C CA . PHE A 1 518 ? 7.719 11.101 -11.549 1.00 82.25 518 PHE A CA 1
ATOM 4245 C C . PHE A 1 518 ? 8.536 10.412 -12.638 1.00 82.25 518 PHE A C 1
ATOM 4247 O O . PHE A 1 518 ? 8.158 10.394 -13.810 1.00 82.25 518 PHE A O 1
ATOM 4254 N N . SER A 1 519 ? 9.629 9.752 -12.252 1.00 81.00 519 SER A N 1
ATOM 4255 C CA . SER A 1 519 ? 10.483 9.026 -13.201 1.00 81.00 519 SER A CA 1
ATOM 4256 C C . SER A 1 519 ? 9.743 7.863 -13.882 1.00 81.00 519 SER A C 1
ATOM 4258 O O . SER A 1 519 ? 10.058 7.497 -15.014 1.00 81.00 519 SER A O 1
ATOM 4260 N N . GLN A 1 520 ? 8.730 7.292 -13.225 1.00 82.69 520 GLN A N 1
ATOM 4261 C CA . GLN A 1 520 ? 7.895 6.210 -13.748 1.00 82.69 520 GLN A CA 1
ATOM 4262 C C . GLN A 1 520 ? 6.856 6.685 -14.770 1.00 82.69 520 GLN A C 1
ATOM 4264 O O . GLN A 1 520 ? 6.365 5.856 -15.530 1.00 82.69 520 GLN A O 1
ATOM 4269 N N . ALA A 1 521 ? 6.554 7.988 -14.846 1.00 88.88 521 ALA A N 1
ATOM 4270 C CA . ALA A 1 521 ? 5.520 8.522 -15.738 1.00 88.88 521 ALA A CA 1
ATOM 4271 C C . ALA A 1 521 ? 5.794 8.280 -17.227 1.00 88.88 521 ALA A C 1
ATOM 4273 O O . ALA A 1 521 ? 4.867 8.350 -18.027 1.00 88.88 521 ALA A O 1
ATOM 4274 N N . ILE A 1 522 ? 7.026 7.911 -17.592 1.00 88.69 522 ILE A N 1
ATOM 4275 C CA . ILE A 1 522 ? 7.386 7.441 -18.936 1.00 88.69 522 ILE A CA 1
ATOM 4276 C C . ILE A 1 522 ? 6.572 6.212 -19.395 1.00 88.69 522 ILE A C 1
ATOM 4278 O O . ILE A 1 522 ? 6.501 5.940 -20.589 1.00 88.69 522 ILE A O 1
ATOM 4282 N N . GLU A 1 523 ? 5.957 5.475 -18.462 1.00 84.81 523 GLU A N 1
ATOM 4283 C CA . GLU A 1 523 ? 5.126 4.291 -18.727 1.00 84.81 523 GLU A CA 1
ATOM 4284 C C . GLU A 1 523 ? 3.652 4.612 -19.015 1.00 84.81 523 GLU A C 1
ATOM 4286 O O . GLU A 1 523 ? 2.880 3.702 -19.324 1.00 84.81 523 GLU A O 1
ATOM 4291 N N . LEU A 1 524 ? 3.231 5.876 -18.901 1.00 90.00 524 LEU A N 1
ATOM 4292 C CA . LEU A 1 524 ? 1.861 6.265 -19.227 1.00 90.00 524 LEU A CA 1
ATOM 4293 C C . LEU A 1 524 ? 1.550 5.956 -20.703 1.00 90.00 524 LEU A C 1
ATOM 4295 O O . LEU A 1 524 ? 2.359 6.203 -21.597 1.00 90.00 524 LEU A O 1
ATOM 4299 N N . GLU A 1 525 ? 0.355 5.414 -20.963 1.00 85.00 525 GLU A N 1
ATOM 4300 C CA . GLU A 1 525 ? -0.102 5.152 -22.336 1.00 85.00 525 GLU A CA 1
ATOM 4301 C C . GLU A 1 525 ? -0.236 6.485 -23.116 1.00 85.00 525 GLU A C 1
ATOM 4303 O O . GLU A 1 525 ? -0.675 7.498 -22.566 1.00 85.00 525 GLU A O 1
ATOM 4308 N N . ASP A 1 526 ? 0.100 6.479 -24.406 1.00 86.12 526 ASP A N 1
ATOM 4309 C CA . ASP A 1 526 ? -0.163 7.580 -25.350 1.00 86.12 526 ASP A CA 1
ATOM 4310 C C . ASP A 1 526 ? 0.501 8.947 -25.046 1.00 86.12 526 ASP A C 1
ATOM 4312 O O . ASP A 1 526 ? -0.054 9.987 -25.400 1.00 86.12 526 ASP A O 1
ATOM 4316 N N . LEU A 1 527 ? 1.701 8.967 -24.446 1.00 92.19 527 LEU A N 1
ATOM 4317 C CA . LEU A 1 527 ? 2.505 10.196 -24.316 1.00 92.19 527 LEU A CA 1
ATOM 4318 C C . LEU A 1 527 ? 2.905 10.775 -25.680 1.00 92.19 527 LEU A C 1
ATOM 4320 O O . LEU A 1 527 ? 3.328 10.036 -26.575 1.00 92.19 527 LEU A O 1
ATOM 4324 N N . ASP A 1 528 ? 2.851 12.099 -25.820 1.00 91.88 528 ASP A N 1
ATOM 4325 C CA . ASP A 1 528 ? 3.341 12.809 -27.000 1.00 91.88 528 ASP A CA 1
ATOM 4326 C C . ASP A 1 528 ? 4.757 13.375 -26.835 1.00 91.88 528 ASP A C 1
ATOM 4328 O O . ASP A 1 528 ? 5.459 13.138 -25.854 1.00 91.88 528 ASP A O 1
ATOM 4332 N N . LYS A 1 529 ? 5.229 14.089 -27.864 1.00 91.12 529 LYS A N 1
ATOM 4333 C CA . LYS A 1 529 ? 6.634 14.494 -27.961 1.00 91.12 529 LYS A CA 1
ATOM 4334 C C . LYS A 1 529 ? 7.029 15.474 -26.868 1.00 91.12 529 LYS A C 1
ATOM 4336 O O . LYS A 1 529 ? 8.113 15.338 -26.320 1.00 91.12 529 LYS A O 1
ATOM 4341 N N . GLU A 1 530 ? 6.162 16.435 -26.576 1.00 93.19 530 GLU A N 1
ATOM 4342 C CA . GLU A 1 530 ? 6.421 17.459 -25.567 1.00 93.19 530 GLU A CA 1
ATOM 4343 C C . GLU A 1 530 ? 6.543 16.822 -24.178 1.00 93.19 530 GLU A C 1
ATOM 4345 O O . GLU A 1 530 ? 7.478 17.113 -23.438 1.00 93.19 530 GLU A O 1
ATOM 4350 N N . GLU A 1 531 ? 5.647 15.888 -23.853 1.00 94.88 531 GLU A N 1
ATOM 4351 C CA . GLU A 1 531 ? 5.682 15.159 -22.580 1.00 94.88 531 GLU A CA 1
ATOM 4352 C C . GLU A 1 531 ? 6.941 14.296 -22.443 1.00 94.88 531 GLU A C 1
ATOM 4354 O O . GLU A 1 531 ? 7.564 14.246 -21.381 1.00 94.88 531 GLU A O 1
ATOM 4359 N N . LEU A 1 532 ? 7.348 13.634 -23.527 1.00 93.38 532 LEU A N 1
ATOM 4360 C CA . LEU A 1 532 ? 8.573 12.840 -23.552 1.00 93.38 532 LEU A CA 1
ATOM 4361 C C . LEU A 1 532 ? 9.833 13.710 -23.467 1.00 93.38 532 LEU A C 1
ATOM 4363 O O . LEU A 1 532 ? 10.783 13.318 -22.789 1.00 93.38 532 LEU A O 1
ATOM 4367 N N . ASP A 1 533 ? 9.842 14.883 -24.108 1.00 92.06 533 ASP A N 1
ATOM 4368 C CA . ASP A 1 533 ? 10.921 15.869 -23.995 1.00 92.06 533 ASP A CA 1
ATOM 4369 C C . ASP A 1 533 ? 11.107 16.302 -22.539 1.00 92.06 533 ASP A C 1
ATOM 4371 O O . ASP A 1 533 ? 12.218 16.190 -22.021 1.00 92.06 533 ASP A O 1
ATOM 4375 N N . ILE A 1 534 ? 10.024 16.670 -21.849 1.00 92.62 534 ILE A N 1
ATOM 4376 C CA . ILE A 1 534 ? 10.056 17.051 -20.429 1.00 92.62 534 ILE A CA 1
ATOM 4377 C C . ILE A 1 534 ? 10.538 15.889 -19.556 1.00 92.62 534 ILE A C 1
ATOM 4379 O O . ILE A 1 534 ? 11.411 16.076 -18.707 1.00 92.62 534 ILE A O 1
ATOM 4383 N N . SER A 1 535 ? 10.012 14.678 -19.779 1.00 91.44 535 SER A N 1
ATOM 4384 C CA . SER A 1 535 ? 10.414 13.507 -18.992 1.00 91.44 535 SER A CA 1
ATOM 4385 C C . SER A 1 535 ? 11.905 13.219 -19.114 1.00 91.44 535 SER A C 1
ATOM 4387 O O . SER A 1 535 ? 12.570 12.957 -18.115 1.00 91.44 535 SER A O 1
ATOM 4389 N N . VAL A 1 536 ? 12.438 13.267 -20.336 1.00 88.62 536 VAL A N 1
ATOM 4390 C CA . VAL A 1 536 ? 13.851 12.987 -20.601 1.00 88.62 536 VAL A CA 1
ATOM 4391 C C . VAL A 1 536 ? 14.747 14.139 -20.164 1.00 88.62 536 VAL A C 1
ATOM 4393 O O . VAL A 1 536 ? 15.835 13.889 -19.664 1.00 88.62 536 VAL A O 1
ATOM 4396 N N . GLU A 1 537 ? 14.324 15.392 -20.306 1.00 89.00 537 GLU A N 1
ATOM 4397 C CA . GLU A 1 537 ? 15.090 16.536 -19.803 1.00 89.00 537 GLU A CA 1
ATOM 4398 C C . GLU A 1 537 ? 15.242 16.471 -18.280 1.00 89.00 537 GLU A C 1
ATOM 4400 O O . GLU A 1 537 ? 16.339 16.658 -17.749 1.00 89.00 537 GLU A O 1
ATOM 4405 N N . LYS A 1 538 ? 14.155 16.139 -17.578 1.00 83.31 538 LYS A N 1
ATOM 4406 C CA . LYS A 1 538 ? 14.163 15.993 -16.124 1.00 83.31 538 LYS A CA 1
ATOM 4407 C C . LYS A 1 538 ? 14.911 14.745 -15.658 1.00 83.31 538 LYS A C 1
ATOM 4409 O O . LYS A 1 538 ? 15.678 14.805 -14.697 1.00 83.31 538 LYS A O 1
ATOM 4414 N N . TYR A 1 539 ? 14.672 13.620 -16.326 1.00 77.69 539 TYR A N 1
ATOM 4415 C CA . TYR A 1 539 ? 15.239 12.314 -16.015 1.00 77.69 539 TYR A CA 1
ATOM 4416 C C . TYR A 1 539 ? 15.961 11.781 -17.261 1.00 77.69 539 TYR A C 1
ATOM 4418 O O . TYR A 1 539 ? 15.376 10.998 -18.009 1.00 77.69 539 TYR A O 1
ATOM 4426 N N . PRO A 1 540 ? 17.238 12.145 -17.497 1.00 77.50 540 PRO A N 1
ATOM 4427 C CA . PRO A 1 540 ? 17.963 11.815 -18.732 1.00 77.50 540 PRO A CA 1
ATOM 4428 C C . PRO A 1 540 ? 17.876 10.348 -19.156 1.00 77.50 540 PRO A C 1
ATOM 4430 O O . PRO A 1 540 ? 17.682 10.045 -20.330 1.00 77.50 540 PRO A O 1
ATOM 4433 N N . MET A 1 541 ? 17.912 9.424 -18.197 1.00 74.38 541 MET A N 1
ATOM 4434 C CA . MET A 1 541 ? 17.844 7.985 -18.466 1.00 74.38 541 MET A CA 1
ATOM 4435 C C . MET A 1 541 ? 16.454 7.483 -18.867 1.00 74.38 541 MET A C 1
ATOM 4437 O O . MET A 1 541 ? 16.340 6.367 -19.377 1.00 74.38 541 MET A O 1
ATOM 4441 N N . ASN A 1 542 ? 15.396 8.288 -18.719 1.00 83.56 542 ASN A N 1
ATOM 4442 C CA . ASN A 1 542 ? 14.092 7.963 -19.294 1.00 83.56 542 ASN A CA 1
ATOM 4443 C C . ASN A 1 542 ? 14.156 7.868 -20.823 1.00 83.56 542 ASN A C 1
ATOM 4445 O O . ASN A 1 542 ? 13.312 7.186 -21.395 1.00 83.56 542 ASN A O 1
ATOM 4449 N N . ILE A 1 543 ? 15.190 8.408 -21.488 1.00 80.94 543 ILE A N 1
ATOM 4450 C CA . ILE A 1 543 ? 15.429 8.170 -22.922 1.00 80.94 543 ILE A CA 1
ATOM 4451 C C . ILE A 1 543 ? 15.524 6.673 -23.251 1.00 80.94 543 ILE A C 1
ATOM 4453 O O . ILE A 1 543 ? 15.086 6.227 -24.311 1.00 80.94 543 ILE A O 1
ATOM 4457 N N . LEU A 1 544 ? 16.038 5.871 -22.314 1.00 74.19 544 LEU A N 1
ATOM 4458 C CA . LEU A 1 544 ? 16.181 4.429 -22.479 1.00 74.19 544 LEU A CA 1
ATOM 4459 C C . LEU A 1 544 ? 14.830 3.708 -22.387 1.00 74.19 544 LEU A C 1
ATOM 4461 O O . LEU A 1 544 ? 14.656 2.667 -23.019 1.00 74.19 544 LEU A O 1
ATOM 4465 N N . ARG A 1 545 ? 13.860 4.277 -21.661 1.00 80.12 545 ARG A N 1
ATOM 4466 C CA . ARG A 1 545 ? 12.496 3.746 -21.476 1.00 80.12 545 ARG A CA 1
ATOM 4467 C C . ARG A 1 545 ? 11.459 4.400 -22.398 1.00 80.12 545 ARG A C 1
ATOM 4469 O O . ARG A 1 545 ? 10.354 3.883 -22.510 1.00 80.12 545 ARG A O 1
ATOM 4476 N N . ALA A 1 546 ? 11.811 5.497 -23.067 1.00 83.38 546 ALA A N 1
ATOM 4477 C CA . ALA A 1 546 ? 10.912 6.250 -23.930 1.00 83.38 546 ALA A CA 1
ATOM 4478 C C . ALA A 1 546 ? 10.428 5.432 -25.145 1.00 83.38 546 ALA A C 1
ATOM 4480 O O . ALA A 1 546 ? 11.166 4.576 -25.654 1.00 83.38 546 ALA A O 1
ATOM 4481 N N . PRO A 1 547 ? 9.218 5.725 -25.665 1.00 81.12 547 PRO A N 1
ATOM 4482 C CA . PRO A 1 547 ? 8.724 5.145 -26.904 1.00 81.12 547 PRO A CA 1
ATOM 4483 C C . PRO A 1 547 ? 9.702 5.347 -28.060 1.00 81.12 547 PRO A C 1
ATOM 4485 O O . PRO A 1 547 ? 10.262 6.424 -28.265 1.00 81.12 547 PRO A O 1
ATOM 4488 N N . LYS A 1 548 ? 9.863 4.309 -28.876 1.00 72.50 548 LYS A N 1
ATOM 4489 C CA . LYS A 1 548 ? 10.866 4.273 -29.941 1.00 72.50 548 LYS A CA 1
ATOM 4490 C C . LYS A 1 548 ? 10.794 5.441 -30.929 1.00 72.50 548 LYS A C 1
ATOM 4492 O O . LYS A 1 548 ? 11.824 6.001 -31.283 1.00 72.50 548 LYS A O 1
ATOM 4497 N N . TRP A 1 549 ? 9.590 5.832 -31.353 1.00 83.31 549 TRP A N 1
ATOM 4498 C CA . TRP A 1 549 ? 9.404 6.914 -32.328 1.00 83.31 549 TRP A CA 1
ATOM 4499 C C . TRP A 1 549 ? 10.018 8.243 -31.861 1.00 83.31 549 TRP A C 1
ATOM 4501 O O . TRP A 1 549 ? 10.423 9.060 -32.686 1.00 83.31 549 TRP A O 1
ATOM 4511 N N . TYR A 1 550 ? 10.099 8.458 -30.547 1.00 86.44 550 TYR A N 1
ATOM 4512 C CA . TYR A 1 550 ? 10.687 9.649 -29.952 1.00 86.44 550 TYR A CA 1
ATOM 4513 C C . TYR A 1 550 ? 12.221 9.582 -29.964 1.00 86.44 550 TYR A C 1
ATOM 4515 O O . TYR A 1 550 ? 12.881 10.557 -30.330 1.00 86.44 550 TYR A O 1
ATOM 4523 N N . VAL A 1 551 ? 12.783 8.411 -29.646 1.00 79.88 551 VAL A N 1
ATOM 4524 C CA . VAL A 1 551 ? 14.233 8.158 -29.697 1.00 79.88 551 VAL A CA 1
ATOM 4525 C C . VAL A 1 551 ? 14.762 8.318 -31.126 1.00 79.88 551 VAL A C 1
ATOM 4527 O O . VAL A 1 551 ? 15.739 9.036 -31.339 1.00 79.88 551 VAL A O 1
ATOM 4530 N N . ASP A 1 552 ? 14.072 7.735 -32.112 1.00 76.62 552 ASP A N 1
ATOM 4531 C CA . ASP A 1 552 ? 14.443 7.820 -33.529 1.00 76.62 552 ASP A CA 1
ATOM 4532 C C . ASP A 1 552 ? 14.507 9.292 -34.000 1.00 76.62 552 ASP A C 1
ATOM 4534 O O . ASP A 1 552 ? 15.489 9.711 -34.616 1.00 76.62 552 ASP A O 1
ATOM 4538 N N . GLN A 1 553 ? 13.520 10.123 -33.631 1.00 79.94 553 GLN A N 1
ATOM 4539 C CA . GLN A 1 553 ? 13.514 11.555 -33.969 1.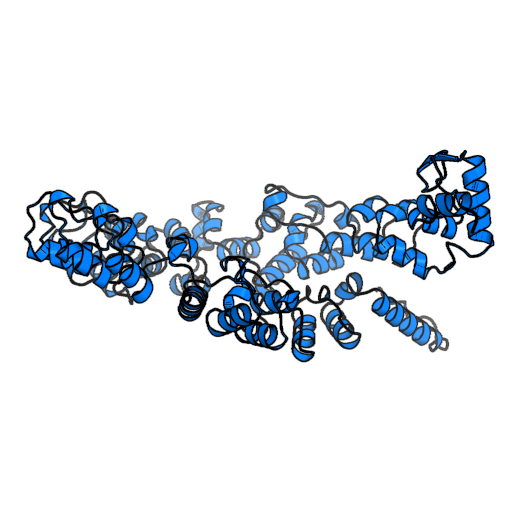00 79.94 553 GLN A CA 1
ATOM 4540 C C . GLN A 1 553 ? 14.671 12.339 -33.332 1.00 79.94 553 GLN A C 1
ATOM 4542 O O . GLN A 1 553 ? 15.252 13.210 -33.984 1.00 79.94 553 GLN A O 1
ATOM 4547 N N . LYS A 1 554 ? 15.007 12.071 -32.062 1.00 75.56 554 LYS A N 1
ATOM 4548 C CA . LYS A 1 554 ? 16.151 12.717 -31.388 1.00 75.56 554 LYS A CA 1
ATOM 4549 C C . LYS A 1 554 ? 17.464 12.357 -32.079 1.00 75.56 554 LYS A C 1
ATOM 4551 O O . LYS A 1 554 ? 18.279 13.247 -32.320 1.00 75.56 554 LYS A O 1
ATOM 4556 N N . ASN A 1 555 ? 17.637 11.094 -32.462 1.00 69.56 555 ASN A N 1
ATOM 4557 C CA . ASN A 1 555 ? 18.828 10.627 -33.170 1.00 69.56 555 ASN A CA 1
ATOM 4558 C C . ASN A 1 555 ? 18.978 11.292 -34.550 1.00 69.56 555 ASN A C 1
ATOM 4560 O O . ASN A 1 555 ? 20.073 11.735 -34.902 1.00 69.56 555 ASN A O 1
ATOM 4564 N N . GLU A 1 556 ? 17.886 11.442 -35.306 1.00 71.75 556 GLU A N 1
ATOM 4565 C CA . GLU A 1 556 ? 17.887 12.164 -36.588 1.00 71.75 556 GLU A CA 1
ATOM 4566 C C . GLU A 1 556 ? 18.264 13.647 -36.424 1.00 71.75 556 GLU A C 1
ATOM 4568 O O . GLU A 1 556 ? 19.062 14.176 -37.203 1.00 71.75 556 GLU A O 1
ATOM 4573 N N . LEU A 1 557 ? 17.746 14.321 -35.390 1.00 67.06 557 LEU A N 1
ATOM 4574 C CA . LEU A 1 557 ? 18.095 15.709 -35.063 1.00 67.06 557 LEU A CA 1
ATOM 4575 C C . LEU A 1 557 ? 19.587 15.860 -34.735 1.00 67.06 557 LEU A C 1
ATOM 4577 O O . LEU A 1 557 ? 20.235 16.777 -35.243 1.00 67.06 557 LEU A O 1
ATOM 4581 N N . VAL A 1 558 ? 20.162 14.950 -33.943 1.00 62.25 558 VAL A N 1
ATOM 4582 C CA . VAL A 1 558 ? 21.598 14.962 -33.611 1.00 62.25 558 VAL A CA 1
ATOM 4583 C C . VAL A 1 558 ? 22.450 14.777 -34.870 1.00 62.25 558 VAL A C 1
ATOM 4585 O O . VAL A 1 558 ? 23.381 15.551 -35.091 1.00 62.25 558 VAL A O 1
ATOM 4588 N N . GLN A 1 559 ? 22.096 13.835 -35.750 1.00 55.84 559 GLN A N 1
ATOM 4589 C CA . GLN A 1 559 ? 22.813 13.611 -37.014 1.00 55.84 559 GLN A CA 1
ATOM 4590 C C . GLN A 1 559 ? 22.734 14.814 -37.967 1.00 55.84 559 GLN A C 1
ATOM 4592 O O . GLN A 1 559 ? 23.730 15.188 -38.586 1.00 55.84 559 GLN A O 1
ATOM 4597 N N . GLN A 1 560 ? 21.576 15.474 -38.064 1.00 54.88 560 GLN A N 1
ATOM 4598 C CA . GLN A 1 560 ? 21.419 16.690 -38.872 1.00 54.88 560 GLN A CA 1
ATOM 4599 C C . GLN A 1 560 ? 22.210 17.881 -38.314 1.00 54.88 560 GLN A C 1
ATOM 4601 O O . GLN A 1 560 ? 22.681 18.722 -39.081 1.00 54.88 560 GLN A O 1
ATOM 4606 N N . THR A 1 561 ? 22.366 17.956 -36.991 1.00 54.75 561 THR A N 1
ATOM 4607 C CA . THR A 1 561 ? 23.127 19.025 -36.332 1.00 54.75 561 THR A CA 1
ATOM 4608 C C . THR A 1 561 ? 24.637 18.785 -36.450 1.00 54.75 561 THR A C 1
ATOM 4610 O O . THR A 1 561 ? 25.379 19.731 -36.707 1.00 54.75 561 THR A O 1
ATOM 4613 N N . ALA A 1 562 ? 25.084 17.525 -36.369 1.00 49.19 562 ALA A N 1
ATOM 4614 C CA . ALA A 1 562 ? 26.472 17.125 -36.611 1.00 49.19 562 ALA A CA 1
ATOM 4615 C C . ALA A 1 562 ? 26.913 17.426 -38.056 1.00 49.19 562 ALA A C 1
ATOM 4617 O O . ALA A 1 562 ? 27.921 18.094 -38.259 1.00 49.19 562 ALA A O 1
ATOM 4618 N N . ASN A 1 563 ? 26.087 17.083 -39.051 1.00 49.72 563 ASN A N 1
ATOM 4619 C CA . ASN A 1 563 ? 26.356 17.369 -40.470 1.00 49.72 563 ASN A CA 1
ATOM 4620 C C . ASN A 1 563 ? 26.345 18.874 -40.825 1.00 49.72 563 ASN A C 1
ATOM 4622 O O . ASN A 1 563 ? 26.718 19.255 -41.933 1.00 49.72 563 ASN A O 1
ATOM 4626 N N . ARG A 1 564 ? 25.889 19.757 -39.922 1.00 49.47 564 ARG A N 1
ATOM 4627 C CA . ARG A 1 564 ? 25.966 21.223 -40.090 1.00 49.47 564 ARG A CA 1
ATOM 4628 C C . ARG A 1 564 ? 27.229 21.842 -39.486 1.00 49.47 564 ARG A C 1
ATOM 4630 O O . ARG A 1 564 ? 27.496 23.009 -39.763 1.00 49.47 564 ARG A O 1
ATOM 4637 N N . MET A 1 565 ? 27.990 21.098 -38.681 1.00 43.22 565 MET A N 1
ATOM 4638 C CA . MET A 1 565 ? 29.202 21.576 -38.002 1.00 43.22 565 MET A CA 1
ATOM 4639 C C . MET A 1 565 ? 30.514 21.147 -38.685 1.00 43.22 565 MET A C 1
ATOM 4641 O O . MET A 1 565 ? 31.582 21.411 -38.136 1.00 43.22 565 MET A O 1
ATOM 4645 N N . ASP A 1 566 ? 30.457 20.588 -39.902 1.00 41.50 566 ASP A N 1
ATOM 4646 C CA . ASP A 1 566 ? 31.616 20.223 -40.744 1.00 41.50 566 ASP A CA 1
ATOM 4647 C C . ASP A 1 566 ? 32.383 21.452 -41.294 1.00 41.50 566 ASP A C 1
ATOM 4649 O O . ASP A 1 566 ? 32.557 21.645 -42.498 1.00 41.50 566 ASP A O 1
ATOM 4653 N N . GLY A 1 567 ? 32.841 22.323 -40.392 1.00 41.84 567 GLY A N 1
ATOM 4654 C CA . GLY A 1 567 ? 33.638 23.513 -40.688 1.00 41.84 567 GLY A CA 1
ATOM 4655 C C . GLY A 1 567 ? 34.692 23.875 -39.636 1.00 41.84 567 GLY A C 1
ATOM 4656 O O . GLY A 1 567 ? 35.406 24.853 -39.840 1.00 41.84 567 GLY A O 1
ATOM 4657 N N . PHE A 1 568 ? 34.839 23.119 -38.541 1.00 32.44 568 PHE A N 1
ATOM 4658 C CA . PHE A 1 568 ? 35.915 23.318 -37.557 1.00 32.44 568 PHE A CA 1
AT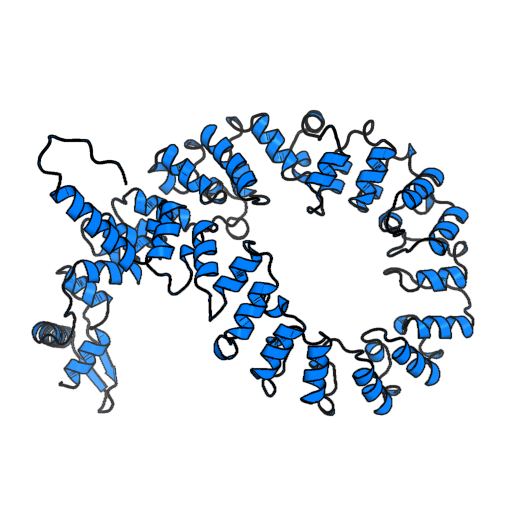OM 4659 C C . PHE A 1 568 ? 36.481 21.977 -37.057 1.00 32.44 568 PHE A C 1
ATOM 4661 O O . PHE A 1 568 ? 35.735 21.000 -37.004 1.00 32.44 568 PHE A O 1
ATOM 4668 N N . PRO A 1 569 ? 37.786 21.893 -36.715 1.00 37.12 569 PRO A N 1
ATOM 4669 C CA . PRO A 1 569 ? 38.409 20.632 -36.337 1.00 37.12 569 PRO A CA 1
ATOM 4670 C C . PRO A 1 569 ? 37.943 20.172 -34.952 1.00 37.12 569 PRO A C 1
ATOM 4672 O O . PRO A 1 569 ? 37.867 20.978 -34.028 1.00 37.12 569 PRO A O 1
ATOM 4675 N N . GLU A 1 570 ? 37.663 18.869 -34.872 1.00 41.62 570 GLU A N 1
ATOM 4676 C CA . GLU A 1 570 ? 37.463 18.007 -33.699 1.00 41.62 570 GLU A CA 1
ATOM 4677 C C . GLU A 1 570 ? 37.295 18.710 -32.341 1.00 41.62 570 GLU A C 1
ATOM 4679 O O . GLU A 1 570 ? 38.259 19.006 -31.633 1.00 41.62 570 GLU A O 1
ATOM 4684 N N . ILE A 1 571 ? 36.036 18.848 -31.922 1.00 28.59 571 ILE A N 1
ATOM 4685 C CA . ILE A 1 571 ? 35.683 18.827 -30.504 1.00 28.59 571 ILE A CA 1
ATOM 4686 C C . ILE A 1 571 ? 35.123 17.436 -30.220 1.00 28.59 571 ILE A C 1
ATOM 4688 O O . ILE A 1 571 ? 34.187 16.980 -30.874 1.00 28.59 571 ILE A O 1
ATOM 4692 N N . SER A 1 572 ? 35.764 16.770 -29.262 1.00 35.81 572 SER A N 1
ATOM 4693 C CA . SER A 1 572 ? 35.435 15.455 -28.722 1.00 35.81 572 SER A CA 1
ATOM 4694 C C . SER A 1 572 ? 33.931 15.207 -28.640 1.00 35.81 572 SER A C 1
ATOM 4696 O O . SER A 1 572 ? 33.203 15.958 -27.989 1.00 35.81 572 SER A O 1
ATOM 4698 N N . THR A 1 573 ? 33.497 14.108 -29.247 1.00 32.75 573 THR A N 1
ATOM 4699 C CA . THR A 1 573 ? 32.190 13.495 -29.029 1.00 32.75 573 THR A CA 1
ATOM 4700 C C . THR A 1 573 ? 31.926 13.363 -27.530 1.00 32.75 573 THR A C 1
ATOM 4702 O O . THR A 1 573 ? 32.603 12.595 -26.844 1.00 32.75 573 THR A O 1
ATOM 4705 N N . CYS A 1 574 ? 30.963 14.131 -27.017 1.00 27.64 574 CYS A N 1
ATOM 4706 C CA . CYS A 1 574 ? 30.393 13.903 -25.698 1.00 27.64 574 CYS A CA 1
ATOM 4707 C C . CYS A 1 574 ? 29.822 12.484 -25.633 1.00 27.64 574 CYS A C 1
ATOM 4709 O O . CYS A 1 574 ? 29.084 12.066 -26.528 1.00 27.64 574 CYS A O 1
ATOM 4711 N N . ASN A 1 575 ? 30.178 11.782 -24.558 1.00 34.97 575 ASN A N 1
ATOM 4712 C CA . ASN A 1 575 ? 29.489 10.592 -24.082 1.00 34.97 575 ASN A CA 1
ATOM 4713 C C . ASN A 1 575 ? 27.989 10.896 -23.939 1.00 34.97 575 ASN A C 1
ATOM 4715 O O . ASN A 1 575 ? 27.629 11.861 -23.262 1.00 34.97 575 ASN A O 1
ATOM 4719 N N . TRP A 1 576 ? 27.165 10.057 -24.564 1.00 31.88 576 TRP A N 1
ATOM 4720 C CA . TRP A 1 576 ? 25.729 9.916 -24.336 1.00 31.88 576 TRP A CA 1
ATOM 4721 C C . TRP A 1 576 ? 25.452 8.481 -23.912 1.00 31.88 576 TRP A C 1
ATOM 4723 O O . TRP A 1 576 ? 26.068 7.574 -24.526 1.00 31.88 576 TRP A O 1
#